Protein AF-A0A0G1VHM8-F1 (afdb_monomer)

Nearest PDB structures (foldseek):
  5x22-assembly2_N  TM=9.037E-01  e=8.396E-55  Thermus thermophilus HB8
  8w8n-assembly1_D  TM=8.730E-01  e=7.455E-54  Thermus thermophilus HB8
  6p70-assembly1_D  TM=8.830E-01  e=7.681E-53  Thermus thermophilus
  4xls-assembly3_D  TM=8.993E-01  e=2.074E-47  Thermus aquaticus
  5x22-assembly1_D  TM=8.211E-01  e=8.490E-48  Thermus thermophilus HB8

Secondary structure (DSSP, 8-state):
-HHHHHH---HHHHSS-GGGSEEESSHHHHHHHHHTTSS-TT-EEEEEETTEEEEEEHHHHHHHHTS-GGG----S---HHHHHHHHHHHHHHS-HHHHHHHHHHHHHHHHHHHHHHT----GGGS---TTHHHHHHHHHHHHHHHHHHHHTTSS-HHHHHHHHHHHHHHHHHHHHHHHHHSS-TTSHHHHHHHTT-SS--HHHHHHHHS--B--B-TTSPBPSS-B---TTT---HHHHHHHHHHHHHHHHHHHHHHHHHHHHHHHHHHHHTT--EEES-------EEEEGGG--SS--HHHHHTTPBBSS-EEETTEEEE-TT-B--HHHHHHHHTS---EEEE--GGG---TTSEEHHHH-EETTTTEEPPTT--HHHHHHHHHHHHHHHHHHHHHHHTT-TTS--GGGHHHHHHHHHTTPPPTTEEPBPSSSEEEEEEEETTEEEEEEEESS-EEEEEE-TTPPB-S-TT-EE-TT-B-BSSEEPHHHHHHHH-HHHHHHHHHHHHHHHHHHTT----HHHHHHHHHHHH-EEEEEE-TTSS--TT-EEEHHHHHHHHHTSPTTPPPPEEEEE---HHHHHTT-S-HHHHHTTS-HHHHHHHHHHHTPPP---SHHHHHHTTPPPS-GGGG------S----

Structure (mmCIF, N/CA/C/O backbone):
data_AF-A0A0G1VHM8-F1
#
_entry.id   AF-A0A0G1VHM8-F1
#
loop_
_atom_site.group_PDB
_atom_site.id
_atom_site.type_symbol
_atom_site.label_atom_id
_atom_site.label_alt_id
_atom_site.label_comp_id
_atom_site.label_asym_id
_atom_site.label_entity_id
_atom_site.label_seq_id
_atom_site.pdbx_PDB_ins_code
_atom_site.Cartn_x
_atom_site.Cartn_y
_atom_site.Cartn_z
_atom_site.occupancy
_atom_site.B_iso_or_equiv
_atom_site.auth_seq_id
_atom_site.auth_comp_id
_atom_site.auth_asym_id
_atom_site.auth_atom_id
_atom_site.pdbx_PDB_model_num
ATOM 1 N N . MET A 1 1 ? 11.914 -9.793 -21.712 1.00 86.44 1 MET A N 1
ATOM 2 C CA . MET A 1 1 ? 13.028 -9.614 -22.669 1.00 86.44 1 MET A CA 1
ATOM 3 C C . MET A 1 1 ? 12.779 -10.363 -23.963 1.00 86.44 1 MET A C 1
ATOM 5 O O . MET A 1 1 ? 12.604 -9.695 -24.965 1.00 86.44 1 MET A O 1
ATOM 9 N N . GLY A 1 2 ? 12.696 -11.699 -23.974 1.00 90.44 2 GLY A N 1
ATOM 10 C CA . GLY A 1 2 ? 12.536 -12.444 -25.233 1.00 90.44 2 GLY A CA 1
ATOM 11 C C . GLY A 1 2 ? 11.273 -12.101 -26.026 1.00 90.44 2 GLY A C 1
ATOM 12 O O . GLY A 1 2 ? 11.361 -11.900 -27.228 1.00 90.44 2 GLY A O 1
ATOM 13 N N . THR A 1 3 ? 10.124 -11.926 -25.363 1.00 92.00 3 THR A N 1
ATOM 14 C CA . THR A 1 3 ? 8.882 -11.460 -26.019 1.00 92.00 3 THR A CA 1
ATOM 15 C C . THR A 1 3 ? 9.025 -10.055 -26.605 1.00 92.00 3 THR A C 1
ATOM 17 O O . THR A 1 3 ? 8.544 -9.790 -27.701 1.00 92.00 3 THR A O 1
ATOM 20 N N . TYR A 1 4 ? 9.731 -9.169 -25.898 1.00 91.62 4 TYR A N 1
ATOM 21 C CA . TYR A 1 4 ? 10.003 -7.805 -26.343 1.00 91.62 4 TYR A CA 1
ATOM 22 C C . TYR A 1 4 ? 10.913 -7.805 -27.572 1.00 91.62 4 TYR A C 1
ATOM 24 O O . TYR A 1 4 ? 10.578 -7.186 -28.569 1.00 91.62 4 TYR A O 1
ATOM 32 N N . TYR A 1 5 ? 12.012 -8.563 -27.535 1.00 90.88 5 TYR A N 1
ATOM 33 C CA . TYR A 1 5 ? 12.910 -8.727 -28.679 1.00 90.88 5 TYR A CA 1
ATOM 34 C C . TYR A 1 5 ? 12.194 -9.349 -29.884 1.00 90.88 5 TYR A C 1
ATOM 36 O O . TYR A 1 5 ? 12.340 -8.880 -31.003 1.00 90.88 5 TYR A O 1
ATOM 44 N N . LEU A 1 6 ? 11.374 -10.378 -29.659 1.00 91.56 6 LEU A N 1
ATOM 45 C CA . LEU A 1 6 ? 10.605 -11.035 -30.715 1.00 91.56 6 LEU A CA 1
ATOM 46 C C . LEU A 1 6 ? 9.640 -10.068 -31.423 1.00 91.56 6 LEU A C 1
ATOM 48 O O . LEU A 1 6 ? 9.421 -10.181 -32.623 1.00 91.56 6 LEU A O 1
ATOM 52 N N . THR A 1 7 ? 9.049 -9.129 -30.686 1.00 92.06 7 THR A N 1
ATOM 53 C CA . THR A 1 7 ? 8.000 -8.228 -31.196 1.00 92.06 7 THR A CA 1
ATOM 54 C C . THR A 1 7 ? 8.502 -6.825 -31.549 1.00 92.06 7 THR A C 1
ATOM 56 O O . THR A 1 7 ? 7.750 -6.035 -32.138 1.00 92.06 7 THR A O 1
ATOM 59 N N . SER A 1 8 ? 9.757 -6.503 -31.222 1.00 90.00 8 SER A N 1
ATOM 60 C CA . SER A 1 8 ? 10.388 -5.240 -31.586 1.00 90.00 8 SER A CA 1
ATOM 61 C C . SER A 1 8 ? 10.778 -5.226 -33.062 1.00 90.00 8 SER A C 1
ATOM 63 O O . SER A 1 8 ? 11.149 -6.241 -33.648 1.00 90.00 8 SER A O 1
ATOM 65 N N . ILE A 1 9 ? 10.656 -4.049 -33.671 1.00 88.06 9 ILE A N 1
ATOM 66 C CA . ILE A 1 9 ? 11.065 -3.788 -35.051 1.00 88.06 9 ILE A CA 1
ATOM 67 C C . ILE A 1 9 ? 12.112 -2.671 -34.978 1.00 88.06 9 ILE A C 1
ATOM 69 O O . ILE A 1 9 ? 11.781 -1.617 -34.421 1.00 88.06 9 ILE A O 1
ATOM 73 N N . PRO A 1 10 ?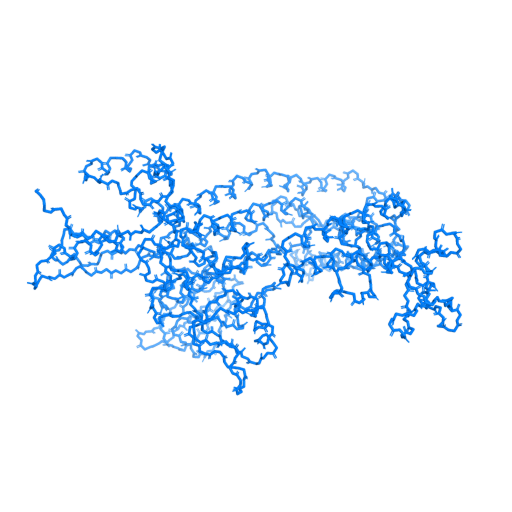 13.338 -2.881 -35.490 1.00 84.44 10 PRO A N 1
ATOM 74 C CA . PRO A 1 10 ? 14.381 -1.860 -35.537 1.00 84.44 10 PRO A CA 1
ATOM 75 C C . PRO A 1 10 ? 13.904 -0.587 -36.241 1.00 84.44 10 PRO A C 1
ATOM 77 O O . PRO A 1 10 ? 13.093 -0.655 -37.164 1.00 84.44 10 PRO A O 1
ATOM 80 N N . LYS A 1 11 ? 14.428 0.577 -35.841 1.00 79.44 11 LYS A N 1
ATOM 81 C CA . LYS A 1 11 ? 14.052 1.879 -36.428 1.00 79.44 11 LYS A CA 1
ATOM 82 C C . LYS A 1 11 ? 14.203 1.920 -37.951 1.00 79.44 11 LYS A C 1
ATOM 84 O O . LYS A 1 11 ? 13.295 2.377 -38.635 1.00 79.44 11 LYS A O 1
ATOM 89 N N . GLU A 1 12 ? 15.290 1.355 -38.468 1.00 78.19 12 GLU A N 1
ATOM 90 C CA . GLU A 1 12 ? 15.576 1.272 -39.908 1.00 78.19 12 GLU A CA 1
ATOM 91 C C . GLU A 1 12 ? 14.456 0.558 -40.687 1.00 78.19 12 GLU A C 1
ATOM 93 O O . GLU A 1 12 ? 14.059 0.981 -41.770 1.00 78.19 12 GLU A O 1
ATOM 98 N N . GLU A 1 13 ? 13.877 -0.493 -40.102 1.00 79.31 13 GLU A N 1
ATOM 99 C CA . GLU A 1 13 ? 12.762 -1.237 -40.692 1.00 79.31 13 GLU A CA 1
ATOM 100 C C . GLU A 1 13 ? 11.414 -0.524 -40.498 1.00 79.31 13 GLU A C 1
ATOM 102 O O . GLU A 1 13 ? 10.500 -0.677 -41.310 1.00 79.31 13 GLU A O 1
ATOM 107 N N . GLN A 1 14 ? 11.264 0.295 -39.451 1.00 75.56 14 GLN A N 1
ATOM 108 C CA . GLN A 1 14 ? 10.044 1.081 -39.242 1.00 75.56 14 GLN A CA 1
ATOM 109 C C . GLN A 1 14 ? 9.860 2.152 -40.321 1.00 75.56 14 GLN A C 1
ATOM 111 O O . GLN A 1 14 ? 8.734 2.321 -40.801 1.00 75.56 14 GLN A O 1
ATOM 116 N N . GLU A 1 15 ? 10.951 2.806 -40.727 1.00 77.31 15 GLU A N 1
ATOM 117 C CA . GLU A 1 15 ? 10.984 3.871 -41.743 1.00 77.31 15 GLU A CA 1
ATOM 118 C C . GLU A 1 15 ? 10.774 3.355 -43.179 1.00 77.31 15 GLU A C 1
ATOM 120 O O . GLU A 1 15 ? 10.516 4.131 -44.104 1.00 77.31 15 GLU A O 1
ATOM 125 N N . ARG A 1 16 ? 10.823 2.033 -43.378 1.00 79.88 16 ARG A N 1
ATOM 126 C CA . ARG A 1 16 ? 10.637 1.399 -44.682 1.00 79.88 16 ARG A CA 1
ATOM 127 C C . ARG A 1 16 ? 9.191 1.535 -45.175 1.00 79.88 16 ARG A C 1
ATOM 129 O O . ARG A 1 16 ? 8.229 1.232 -44.455 1.00 79.88 16 ARG A O 1
ATOM 136 N N . LYS A 1 17 ? 9.045 1.981 -46.430 1.00 76.75 17 LYS A N 1
ATOM 137 C CA . LYS A 1 17 ? 7.749 2.193 -47.093 1.00 76.75 17 LYS A CA 1
ATOM 138 C C . LYS A 1 17 ? 7.040 0.867 -47.353 1.00 76.75 17 LYS A C 1
ATOM 140 O O . LYS A 1 17 ? 7.666 -0.120 -47.725 1.00 76.75 17 LYS A O 1
ATOM 145 N N . GLU A 1 18 ? 5.712 0.873 -47.242 1.00 73.62 18 GLU A N 1
ATOM 146 C CA . GLU A 1 18 ? 4.880 -0.326 -47.430 1.00 73.62 18 GLU A CA 1
ATOM 147 C C . GLU A 1 18 ? 4.990 -0.953 -48.828 1.00 73.62 18 GLU A C 1
ATOM 149 O O . GLU A 1 18 ? 4.815 -2.161 -48.981 1.00 73.62 18 GLU A O 1
ATOM 154 N N . ALA A 1 19 ? 5.314 -0.150 -49.846 1.00 70.50 19 ALA A N 1
ATOM 155 C CA . ALA A 1 19 ? 5.497 -0.620 -51.218 1.00 70.50 19 ALA A CA 1
ATOM 156 C C . ALA A 1 19 ? 6.685 -1.587 -51.372 1.00 70.50 19 ALA A C 1
ATOM 158 O O . ALA A 1 19 ? 6.632 -2.472 -52.224 1.00 70.50 19 ALA A O 1
ATOM 159 N N . ASP A 1 20 ? 7.703 -1.452 -50.518 1.00 78.56 20 ASP A N 1
ATOM 160 C CA . ASP A 1 20 ? 8.964 -2.200 -50.593 1.00 78.56 20 ASP A CA 1
ATOM 161 C C . ASP A 1 20 ? 8.982 -3.428 -49.666 1.00 78.56 20 ASP A C 1
ATOM 163 O O . ASP A 1 20 ? 10.010 -4.105 -49.532 1.00 78.56 20 ASP A O 1
ATOM 167 N N . LEU A 1 21 ? 7.857 -3.704 -48.995 1.00 83.25 21 LEU A N 1
ATOM 168 C CA . LEU A 1 21 ? 7.714 -4.826 -48.075 1.00 83.25 21 LEU A CA 1
ATOM 169 C C . LEU A 1 21 ? 7.397 -6.113 -48.832 1.00 83.25 21 LEU A C 1
ATOM 171 O O . LEU A 1 21 ? 6.558 -6.158 -49.738 1.00 83.25 21 LEU A O 1
ATOM 175 N N . ARG A 1 22 ? 8.032 -7.200 -48.396 1.00 84.62 22 ARG A N 1
ATOM 176 C CA . ARG A 1 22 ? 7.714 -8.546 -48.877 1.00 84.62 22 ARG A CA 1
ATOM 177 C C . ARG A 1 22 ? 6.301 -8.923 -48.440 1.00 84.62 22 ARG A C 1
ATOM 179 O O . ARG A 1 22 ? 5.902 -8.640 -47.308 1.00 84.62 22 ARG A O 1
ATOM 186 N N . ARG A 1 23 ? 5.558 -9.549 -49.352 1.00 89.56 23 ARG A N 1
ATOM 187 C CA . ARG A 1 23 ? 4.151 -9.910 -49.163 1.00 89.56 23 ARG A CA 1
ATOM 188 C C . ARG A 1 23 ? 4.016 -11.414 -48.994 1.00 89.56 23 ARG A C 1
ATOM 190 O O . ARG A 1 23 ? 4.615 -12.157 -49.766 1.00 89.56 23 ARG A O 1
ATOM 197 N N . PHE A 1 24 ? 3.210 -11.826 -48.026 1.00 88.88 24 PHE A N 1
ATOM 198 C CA . PHE A 1 24 ? 2.918 -13.229 -47.737 1.00 88.88 24 PHE A CA 1
ATOM 199 C C . PHE A 1 24 ? 1.407 -13.442 -47.694 1.00 88.88 24 PHE A C 1
ATOM 201 O O . PHE A 1 24 ? 0.681 -12.627 -47.118 1.00 88.88 24 PHE A O 1
ATOM 208 N N . GLY A 1 25 ? 0.938 -14.516 -48.326 1.00 85.38 25 GLY A N 1
ATOM 209 C CA . GLY A 1 25 ? -0.476 -14.856 -48.448 1.00 85.38 25 GLY A CA 1
ATOM 210 C C . GLY A 1 25 ? -1.092 -15.408 -47.163 1.00 85.38 25 GLY A C 1
ATOM 211 O O . GLY A 1 25 ? -2.302 -15.282 -46.990 1.00 85.38 25 GLY A O 1
ATOM 212 N N . SER A 1 26 ? -0.286 -15.972 -46.255 1.00 87.81 26 SER A N 1
ATOM 213 C CA . SER A 1 26 ? -0.743 -16.455 -44.945 1.00 87.81 26 SER A CA 1
ATOM 214 C C . SER A 1 26 ? 0.309 -16.299 -43.841 1.00 87.81 26 SER A C 1
ATOM 216 O O . SER A 1 26 ? 1.486 -16.021 -44.102 1.00 87.81 26 SER A O 1
ATOM 218 N N . GLU A 1 27 ? -0.117 -16.491 -42.588 1.00 89.25 27 GLU A N 1
ATOM 219 C CA . GLU A 1 27 ? 0.777 -16.526 -41.425 1.00 89.25 27 GLU A CA 1
ATOM 220 C C . GLU A 1 27 ? 1.803 -17.661 -41.531 1.00 89.25 27 GLU A C 1
ATOM 222 O O . GLU A 1 27 ? 2.987 -17.461 -41.249 1.00 89.25 27 GLU A O 1
ATOM 227 N N . GLU A 1 28 ? 1.371 -18.847 -41.968 1.00 89.19 28 GLU A N 1
ATOM 228 C CA . GLU A 1 28 ? 2.234 -20.023 -42.099 1.00 89.19 28 GLU A CA 1
ATOM 229 C C . GLU A 1 28 ? 3.314 -19.810 -43.157 1.00 89.19 28 GLU A C 1
ATOM 231 O O . GLU A 1 28 ? 4.451 -20.235 -42.963 1.00 89.19 28 GLU A O 1
ATOM 236 N N . GLU A 1 29 ? 2.992 -19.113 -44.251 1.00 89.44 29 GLU A N 1
ATOM 237 C CA . GLU A 1 29 ? 3.958 -18.803 -45.304 1.00 89.44 29 GLU A CA 1
ATOM 238 C C . GLU A 1 29 ? 5.075 -17.880 -44.789 1.00 89.44 29 GLU A C 1
ATOM 240 O O . GLU A 1 29 ? 6.256 -18.121 -45.053 1.00 89.44 29 GLU A O 1
ATOM 245 N N . ALA A 1 30 ? 4.724 -16.867 -43.989 1.00 88.00 30 ALA A N 1
ATOM 246 C CA . ALA A 1 30 ? 5.698 -15.966 -43.374 1.00 88.00 30 ALA A CA 1
ATOM 247 C C . ALA A 1 30 ? 6.611 -16.702 -42.370 1.00 88.00 30 ALA A C 1
ATOM 249 O O . ALA A 1 30 ? 7.831 -16.503 -42.365 1.00 88.00 30 ALA A O 1
ATOM 250 N N . VAL A 1 31 ? 6.045 -17.596 -41.550 1.00 89.25 31 VAL A N 1
ATOM 251 C CA . VAL A 1 31 ? 6.807 -18.418 -40.590 1.00 89.25 31 VAL A CA 1
ATOM 252 C C . VAL A 1 31 ? 7.693 -19.446 -41.305 1.00 89.25 31 VAL A C 1
ATOM 254 O O . VAL A 1 31 ? 8.839 -19.674 -40.898 1.00 89.25 31 VAL A O 1
ATOM 257 N N . LEU A 1 32 ? 7.215 -20.036 -42.403 1.00 91.19 32 LEU A N 1
ATOM 258 C CA . LEU A 1 32 ? 7.997 -20.944 -43.239 1.00 91.19 32 LEU A CA 1
ATOM 259 C C . LEU A 1 32 ? 9.177 -20.214 -43.890 1.00 91.19 32 LEU A C 1
ATOM 261 O O . LEU A 1 32 ? 10.300 -20.714 -43.857 1.00 91.19 32 LEU A O 1
ATOM 265 N N . ALA A 1 33 ? 8.959 -19.011 -44.427 1.00 90.12 33 ALA A N 1
ATOM 266 C CA . ALA A 1 33 ? 10.015 -18.200 -45.028 1.00 90.12 33 ALA A CA 1
ATOM 267 C C . ALA A 1 33 ? 11.136 -17.866 -44.031 1.00 90.12 33 ALA A C 1
ATOM 269 O O . ALA A 1 33 ? 12.317 -17.904 -44.391 1.00 90.12 33 ALA A O 1
ATOM 270 N N . HIS A 1 34 ? 10.780 -17.595 -42.773 1.00 89.19 34 HIS A N 1
ATOM 271 C CA . HIS A 1 34 ? 11.754 -17.424 -41.699 1.00 89.19 34 HIS A CA 1
ATOM 272 C C . HIS A 1 34 ? 12.487 -18.729 -41.359 1.00 89.19 34 HIS A C 1
ATOM 274 O O . HIS A 1 34 ? 13.710 -18.732 -41.243 1.00 89.19 34 HIS A O 1
ATOM 280 N N . SER A 1 35 ? 11.763 -19.850 -41.274 1.00 88.56 35 SER A N 1
ATOM 281 C CA . SER A 1 35 ? 12.347 -21.176 -41.007 1.00 88.56 35 SER A CA 1
ATOM 282 C C . SER A 1 35 ? 13.346 -21.608 -42.089 1.00 88.56 35 SER A C 1
ATOM 284 O O . SER A 1 35 ? 14.320 -22.294 -41.796 1.00 88.56 35 SER A O 1
ATOM 286 N N . LEU A 1 36 ? 13.138 -21.163 -43.332 1.00 91.62 36 LEU A N 1
ATOM 287 C CA . LEU A 1 36 ? 14.052 -21.352 -44.464 1.00 91.62 36 LEU A CA 1
ATOM 288 C C . LEU A 1 36 ? 15.219 -20.344 -44.494 1.00 91.62 36 LEU A C 1
ATOM 290 O O . LEU A 1 36 ? 16.008 -20.357 -45.438 1.00 91.62 36 LEU A O 1
ATOM 294 N N . GLY A 1 37 ? 15.316 -19.440 -43.514 1.00 86.88 37 GLY A N 1
ATOM 295 C CA . GLY A 1 37 ? 16.372 -18.428 -43.418 1.00 86.88 37 GLY A CA 1
ATOM 296 C C . GLY A 1 37 ? 16.262 -17.288 -44.434 1.00 86.88 37 GLY A C 1
ATOM 297 O O . GLY A 1 37 ? 17.200 -16.511 -44.582 1.00 86.88 37 GLY A O 1
ATOM 298 N N . LYS A 1 38 ? 15.134 -17.164 -45.148 1.00 87.31 38 LYS A N 1
ATOM 299 C CA . LYS A 1 38 ? 14.946 -16.127 -46.178 1.00 87.31 38 LYS A CA 1
ATOM 300 C C . LYS A 1 38 ? 14.501 -14.781 -45.607 1.00 87.31 38 LYS A C 1
ATOM 302 O O . LYS A 1 38 ? 14.547 -13.789 -46.332 1.00 87.31 38 LYS A O 1
ATOM 307 N N . LEU A 1 39 ? 14.042 -14.751 -44.357 1.00 87.19 39 LEU A N 1
ATOM 308 C CA . LEU A 1 39 ? 13.405 -13.599 -43.724 1.00 87.19 39 LEU A CA 1
ATOM 309 C C . LEU A 1 39 ? 13.861 -13.456 -42.266 1.00 87.19 39 LEU A C 1
ATOM 311 O O . LEU A 1 39 ? 13.915 -14.449 -41.533 1.00 87.19 39 LEU A O 1
ATOM 315 N N . GLY A 1 40 ? 14.180 -12.233 -41.838 1.00 86.81 40 GLY A N 1
ATOM 316 C CA . GLY A 1 40 ? 14.554 -11.950 -40.450 1.00 86.81 40 GLY A CA 1
ATOM 317 C C . GLY A 1 40 ? 13.356 -11.976 -39.491 1.00 86.81 40 GLY A C 1
ATOM 318 O O . GLY A 1 40 ? 12.231 -11.677 -39.878 1.00 86.81 40 GLY A O 1
ATOM 319 N N . LEU A 1 41 ? 13.588 -12.278 -38.206 1.00 87.38 41 LEU A N 1
ATOM 320 C CA . LEU A 1 41 ? 12.527 -12.278 -37.176 1.00 87.38 41 LEU A CA 1
ATOM 321 C C . LEU A 1 41 ? 11.840 -10.912 -37.023 1.00 87.38 41 LEU A C 1
ATOM 323 O O . LEU A 1 41 ? 10.627 -10.837 -36.825 1.00 87.38 41 LEU A O 1
ATOM 327 N N . ARG A 1 42 ? 12.638 -9.843 -37.093 1.00 89.38 42 ARG A N 1
ATOM 328 C CA . ARG A 1 42 ? 12.231 -8.455 -36.828 1.00 89.38 42 ARG A CA 1
ATOM 329 C C . ARG A 1 42 ? 12.096 -7.609 -38.100 1.00 89.38 42 ARG A C 1
ATOM 331 O O . ARG A 1 42 ? 11.914 -6.401 -38.007 1.00 89.38 42 ARG A O 1
ATOM 338 N N . GLU A 1 43 ? 12.203 -8.239 -39.269 1.00 88.44 43 GLU A N 1
ATOM 339 C CA . GLU A 1 43 ? 12.025 -7.584 -40.569 1.00 88.44 43 GLU A CA 1
ATOM 340 C C . GLU A 1 43 ? 10.542 -7.255 -40.785 1.00 88.44 43 GLU A C 1
ATOM 342 O O . GLU A 1 43 ? 9.664 -8.057 -40.436 1.00 88.44 43 GLU A O 1
ATOM 347 N N . LYS A 1 44 ? 10.253 -6.069 -41.330 1.00 88.88 44 LYS A N 1
ATOM 348 C CA . LYS A 1 44 ? 8.878 -5.625 -41.563 1.00 88.88 44 LYS A CA 1
ATOM 349 C C . LYS A 1 44 ? 8.338 -6.294 -42.827 1.00 88.88 44 LYS A C 1
ATOM 351 O O . LYS A 1 44 ? 8.965 -6.282 -43.884 1.00 88.88 44 LYS A O 1
ATOM 356 N N . VAL A 1 45 ? 7.156 -6.887 -42.726 1.00 89.50 45 VAL A N 1
ATOM 357 C CA . VAL A 1 45 ? 6.505 -7.643 -43.801 1.00 89.50 45 VAL A CA 1
ATOM 358 C C . VAL A 1 45 ? 5.018 -7.343 -43.860 1.00 89.50 45 VAL A C 1
ATOM 360 O O . VAL A 1 45 ? 4.408 -6.937 -42.872 1.00 89.50 45 VAL A O 1
ATOM 363 N N . LEU A 1 46 ? 4.423 -7.552 -45.030 1.00 90.12 46 LEU A N 1
ATOM 364 C CA . LEU A 1 46 ? 2.989 -7.418 -45.238 1.00 90.12 46 LEU A CA 1
ATOM 365 C C . LEU A 1 46 ? 2.369 -8.818 -45.293 1.00 90.12 46 LEU A C 1
ATOM 367 O O . LEU A 1 46 ? 2.615 -9.570 -46.235 1.00 90.12 46 LEU A O 1
ATOM 371 N N . VAL A 1 47 ? 1.582 -9.174 -44.281 1.00 88.31 47 VAL A N 1
ATOM 372 C CA . VAL A 1 47 ? 0.923 -10.486 -44.186 1.00 88.31 47 VAL A CA 1
ATOM 373 C C . VAL A 1 47 ? -0.576 -10.300 -44.375 1.00 88.31 47 VAL A C 1
ATOM 375 O O . VAL A 1 47 ? -1.169 -9.396 -43.783 1.00 88.31 47 VAL A O 1
ATOM 378 N N . TYR A 1 48 ? -1.199 -11.132 -45.208 1.00 87.00 48 TYR A N 1
ATOM 379 C CA . TYR A 1 48 ? -2.652 -11.138 -45.359 1.00 87.00 48 TYR A CA 1
ATOM 380 C C . TYR A 1 48 ? -3.298 -11.918 -44.208 1.00 87.00 48 TYR A C 1
ATOM 382 O O . TYR A 1 48 ? -3.200 -13.138 -44.134 1.00 87.00 48 TYR A O 1
ATOM 390 N N . LEU A 1 49 ? -3.981 -11.198 -43.316 1.00 83.25 49 LEU A N 1
ATOM 391 C CA . LEU A 1 49 ? -4.729 -11.750 -42.187 1.00 83.25 49 LEU A CA 1
ATOM 392 C C . LEU A 1 49 ? -6.224 -11.582 -42.459 1.00 83.25 49 LEU A C 1
ATOM 394 O O . LEU A 1 49 ? -6.695 -10.458 -42.644 1.00 83.25 49 LEU A O 1
ATOM 398 N N . ASN A 1 50 ? -6.982 -12.681 -42.515 1.00 80.06 50 ASN A N 1
ATOM 399 C CA . ASN A 1 50 ? -8.425 -12.664 -42.805 1.00 80.06 50 ASN A CA 1
ATOM 400 C C . ASN A 1 50 ? -8.790 -11.824 -44.052 1.00 80.06 50 ASN A C 1
ATOM 402 O O . ASN A 1 50 ? -9.761 -11.067 -44.055 1.00 80.06 50 ASN A O 1
ATOM 406 N N . GLY A 1 51 ? -7.966 -11.907 -45.104 1.00 77.38 51 GLY A N 1
ATOM 407 C CA . GLY A 1 51 ? -8.153 -11.174 -46.362 1.00 77.38 51 GLY A CA 1
ATOM 408 C C . GLY A 1 51 ? -7.737 -9.696 -46.342 1.00 77.38 51 GLY A C 1
ATOM 409 O O . GLY A 1 51 ? -7.848 -9.033 -47.372 1.00 77.38 51 GLY A O 1
ATOM 410 N N . LYS A 1 52 ? -7.228 -9.167 -45.220 1.00 85.19 52 LYS A N 1
ATOM 411 C CA . LYS A 1 52 ? -6.712 -7.792 -45.118 1.00 85.19 52 LYS A CA 1
ATOM 412 C C . LYS A 1 52 ? -5.182 -7.784 -45.012 1.00 85.19 52 LYS A C 1
ATOM 414 O O . LYS A 1 52 ? -4.637 -8.535 -44.204 1.00 85.19 52 LYS A O 1
ATOM 419 N N . PRO A 1 53 ? -4.474 -6.940 -45.782 1.00 86.50 53 PRO A N 1
ATOM 420 C CA . PRO A 1 53 ? -3.034 -6.790 -45.630 1.00 86.50 53 PRO A CA 1
ATOM 421 C C . PRO A 1 53 ? -2.710 -6.042 -44.331 1.00 86.50 53 PRO A C 1
ATOM 423 O O . PRO A 1 53 ? -3.214 -4.943 -44.104 1.00 86.50 53 PRO A O 1
ATOM 426 N N . VAL A 1 54 ? -1.860 -6.626 -43.486 1.00 88.50 54 VAL A N 1
ATOM 427 C CA . VAL A 1 54 ? -1.390 -6.020 -42.233 1.00 88.50 54 VAL A CA 1
ATOM 428 C C . VAL A 1 54 ? 0.134 -5.938 -42.254 1.00 88.50 54 VAL A C 1
ATOM 430 O O . VAL A 1 54 ? 0.819 -6.944 -42.440 1.00 88.50 54 VAL A O 1
ATOM 433 N N . ALA A 1 55 ? 0.676 -4.735 -42.050 1.00 89.12 55 ALA A N 1
ATOM 434 C CA . ALA A 1 55 ? 2.110 -4.527 -41.876 1.00 89.12 55 ALA A CA 1
ATOM 435 C C . ALA A 1 55 ? 2.536 -4.984 -40.470 1.00 89.12 55 ALA A C 1
ATOM 437 O O . ALA A 1 55 ? 2.103 -4.422 -39.462 1.00 89.12 55 ALA A O 1
ATOM 438 N N . THR A 1 56 ? 3.367 -6.018 -40.392 1.00 90.88 56 THR A N 1
ATOM 439 C CA . THR A 1 56 ? 3.804 -6.640 -39.135 1.00 90.88 56 THR A CA 1
ATOM 440 C C . THR A 1 56 ? 5.218 -7.225 -39.266 1.00 90.88 56 THR A C 1
ATOM 442 O O . THR A 1 56 ? 5.932 -6.896 -40.208 1.00 90.88 56 THR A O 1
ATOM 445 N N . SER A 1 57 ? 5.660 -8.052 -38.320 1.00 92.06 57 SER A N 1
ATOM 446 C CA . SER A 1 57 ? 6.904 -8.829 -38.414 1.00 92.06 57 SER A CA 1
ATOM 447 C C . SER A 1 57 ? 6.628 -10.310 -38.173 1.00 92.06 57 SER A C 1
ATOM 449 O O . SER A 1 57 ? 5.636 -10.668 -37.532 1.00 92.06 57 SER A O 1
ATOM 451 N N . VAL A 1 58 ? 7.520 -11.190 -38.637 1.00 90.62 58 VAL A N 1
ATOM 452 C CA . VAL A 1 58 ? 7.393 -12.636 -38.377 1.00 90.62 58 VAL A CA 1
ATOM 453 C C . VAL A 1 58 ? 7.347 -12.916 -36.883 1.00 90.62 58 VAL A C 1
ATOM 455 O O . VAL A 1 58 ? 6.550 -13.730 -36.426 1.00 90.62 58 VAL A O 1
ATOM 458 N N . GLY A 1 59 ? 8.169 -12.219 -36.100 1.00 91.25 59 GLY A N 1
ATOM 459 C CA . GLY A 1 59 ? 8.179 -12.392 -34.658 1.00 91.25 59 GLY A CA 1
ATOM 460 C C . GLY A 1 59 ? 6.840 -12.037 -34.004 1.00 91.25 59 GLY A C 1
ATOM 461 O O . GLY A 1 59 ? 6.383 -12.764 -33.121 1.00 91.25 59 GLY A O 1
ATOM 462 N N . ARG A 1 60 ? 6.144 -10.999 -34.489 1.00 92.62 60 ARG A N 1
ATOM 463 C CA . ARG A 1 60 ? 4.776 -10.681 -34.046 1.00 92.62 60 ARG A CA 1
ATOM 464 C C . ARG A 1 60 ? 3.773 -11.753 -34.461 1.00 92.62 60 ARG A C 1
ATOM 466 O O . ARG A 1 60 ? 2.924 -12.100 -33.648 1.00 92.62 60 ARG A O 1
ATOM 473 N N . VAL A 1 61 ? 3.883 -12.321 -35.662 1.00 91.25 61 VAL A N 1
ATOM 474 C CA . VAL A 1 61 ? 3.030 -13.447 -36.094 1.00 91.25 61 VAL A CA 1
ATOM 475 C C . VAL A 1 61 ? 3.227 -14.657 -35.174 1.00 91.25 61 VAL A C 1
ATOM 477 O O . VAL A 1 61 ? 2.261 -15.167 -34.616 1.00 91.25 61 VAL A O 1
ATOM 480 N N . ILE A 1 62 ? 4.478 -15.045 -34.912 1.00 91.69 62 ILE A N 1
ATOM 481 C CA . ILE A 1 62 ? 4.812 -16.151 -33.999 1.00 91.69 62 ILE A CA 1
ATOM 482 C C . ILE A 1 62 ? 4.278 -15.889 -32.585 1.00 91.69 62 ILE A C 1
ATOM 48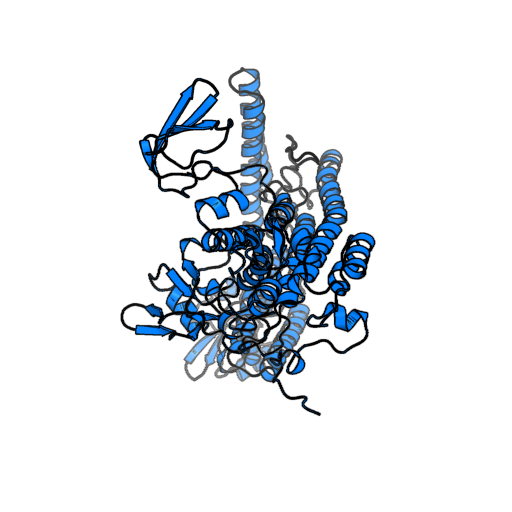4 O O . ILE A 1 62 ? 3.772 -16.800 -31.934 1.00 91.69 62 ILE A O 1
ATOM 488 N N . PHE A 1 63 ? 4.379 -14.652 -32.094 1.00 92.88 63 PHE A N 1
ATOM 489 C CA . PHE A 1 63 ? 3.828 -14.287 -30.790 1.00 92.88 63 PHE A CA 1
ATOM 490 C C . PHE A 1 63 ? 2.299 -14.424 -30.758 1.00 92.88 63 PHE A C 1
ATOM 492 O O . PHE A 1 63 ? 1.757 -15.000 -29.819 1.00 92.88 63 PHE A O 1
ATOM 499 N N . ASN A 1 64 ? 1.607 -13.957 -31.800 1.00 91.56 64 ASN A N 1
ATOM 500 C CA . ASN A 1 64 ? 0.152 -14.053 -31.905 1.00 91.56 64 ASN A CA 1
ATOM 501 C C . ASN A 1 64 ? -0.351 -15.497 -31.992 1.00 91.56 64 ASN A C 1
ATOM 503 O O . ASN A 1 64 ? -1.406 -15.796 -31.443 1.00 91.56 64 ASN A O 1
ATOM 507 N N . GLN A 1 65 ? 0.415 -16.411 -32.591 1.00 89.12 65 GLN A N 1
ATOM 508 C CA . GLN A 1 65 ? 0.076 -17.838 -32.627 1.00 89.12 65 GLN A CA 1
ATOM 509 C C . GLN A 1 65 ? 0.037 -18.498 -31.240 1.00 89.12 65 GLN A C 1
ATOM 511 O O . GLN A 1 65 ? -0.644 -19.508 -31.074 1.00 89.12 65 GLN A O 1
ATOM 516 N N . ALA A 1 66 ? 0.723 -17.933 -30.243 1.00 88.50 66 ALA A N 1
ATOM 517 C CA . ALA A 1 66 ? 0.633 -18.384 -28.853 1.00 88.50 66 ALA A CA 1
ATOM 518 C C . ALA A 1 66 ? -0.498 -17.714 -28.060 1.00 88.50 66 ALA A C 1
ATOM 520 O O . ALA A 1 66 ? -0.823 -18.165 -26.965 1.00 88.50 66 ALA A O 1
ATOM 521 N N . LEU A 1 67 ? -1.101 -16.644 -28.585 1.00 89.56 67 LEU A N 1
ATOM 522 C CA . LEU A 1 67 ? -2.248 -16.007 -27.949 1.00 89.56 67 LEU A CA 1
ATOM 523 C C . LEU A 1 67 ? -3.542 -16.775 -28.280 1.00 89.56 67 LEU A C 1
ATOM 525 O O . LEU A 1 67 ? -3.657 -17.318 -29.385 1.00 89.56 67 LEU A O 1
ATOM 529 N N . PRO A 1 68 ? -4.542 -16.797 -27.381 1.00 86.94 68 PRO A N 1
ATOM 530 C CA . PRO A 1 68 ? -5.889 -17.268 -27.693 1.00 86.94 68 PRO A CA 1
ATOM 531 C C . PRO A 1 68 ? -6.547 -16.389 -28.764 1.00 86.94 68 PRO A C 1
ATOM 533 O O . PRO A 1 68 ? -6.182 -15.223 -28.922 1.00 86.94 68 PRO A O 1
ATOM 536 N N . GLU A 1 69 ? -7.548 -16.919 -29.471 1.00 85.38 69 GLU A N 1
ATOM 537 C CA . GLU A 1 69 ? -8.180 -16.238 -30.613 1.00 85.38 69 GLU A CA 1
ATOM 538 C C . GLU A 1 69 ? -8.705 -14.834 -30.278 1.00 85.38 69 GLU A C 1
ATOM 540 O O . GLU A 1 69 ? -8.503 -13.911 -31.063 1.00 85.38 69 GLU A O 1
ATOM 545 N N . PHE A 1 70 ? -9.292 -14.630 -29.093 1.00 85.50 70 PHE A N 1
ATOM 546 C CA . PHE A 1 70 ? -9.847 -13.331 -28.691 1.00 85.50 70 PHE A CA 1
ATOM 547 C C . PHE A 1 70 ? -8.792 -12.236 -28.443 1.00 85.50 70 PHE A C 1
ATOM 549 O O . PHE A 1 70 ? -9.145 -11.058 -28.401 1.00 85.50 70 PHE A O 1
ATOM 556 N N . LEU A 1 71 ? -7.515 -12.601 -28.266 1.00 84.88 71 LEU A N 1
ATOM 557 C CA . LEU A 1 71 ? -6.400 -11.655 -28.115 1.00 84.88 71 LEU A CA 1
ATOM 558 C C . LEU A 1 71 ? -5.659 -11.394 -29.434 1.00 84.88 71 LEU A C 1
ATOM 560 O O . LEU A 1 71 ? -4.800 -10.509 -29.486 1.00 84.88 71 LEU A O 1
ATOM 564 N N . ARG A 1 72 ? -5.966 -12.143 -30.500 1.00 86.38 72 ARG A N 1
ATOM 565 C CA . ARG A 1 72 ? -5.366 -11.936 -31.823 1.00 86.38 72 ARG A CA 1
ATOM 566 C C . ARG A 1 72 ? -6.091 -10.791 -32.544 1.00 86.38 72 ARG A C 1
ATOM 568 O O . ARG A 1 72 ? -7.305 -10.669 -32.472 1.00 86.38 72 ARG A O 1
ATOM 575 N N . PHE A 1 73 ? -5.422 -9.910 -33.281 1.00 87.38 73 PHE A N 1
ATOM 576 C CA . PHE A 1 73 ? -3.996 -9.837 -33.599 1.00 87.38 73 PHE A CA 1
ATOM 577 C C . PHE A 1 73 ? -3.352 -8.616 -32.918 1.00 87.38 73 PHE A C 1
ATOM 579 O O . PHE A 1 73 ? -3.716 -7.474 -33.199 1.00 87.38 73 PHE A O 1
ATOM 586 N N . PHE A 1 74 ? -2.365 -8.841 -32.051 1.00 88.75 74 PHE A N 1
ATOM 587 C CA . PHE A 1 74 ? -1.586 -7.799 -31.393 1.00 88.75 74 PHE A CA 1
ATOM 588 C C . PHE A 1 74 ? -0.387 -7.368 -32.247 1.00 88.75 74 PHE A C 1
ATOM 590 O O . PHE A 1 74 ? 0.529 -8.155 -32.495 1.00 88.75 74 PHE A O 1
ATOM 597 N N . ASN A 1 75 ? -0.369 -6.101 -32.671 1.00 89.31 75 ASN A N 1
ATOM 598 C CA . ASN A 1 75 ? 0.644 -5.560 -33.583 1.00 89.31 75 ASN A CA 1
ATOM 599 C C . ASN A 1 75 ? 1.511 -4.458 -32.951 1.00 89.31 75 ASN A C 1
ATOM 601 O O . ASN A 1 75 ? 1.755 -3.420 -33.567 1.00 89.31 75 ASN A O 1
ATOM 605 N N . ASP A 1 76 ? 1.984 -4.673 -31.728 1.00 89.31 76 ASP A N 1
ATOM 606 C CA . ASP A 1 76 ? 2.886 -3.745 -31.039 1.00 89.31 76 ASP A CA 1
ATOM 607 C C . ASP A 1 76 ? 3.959 -4.509 -30.233 1.00 89.31 76 ASP A C 1
ATOM 609 O O . ASP A 1 76 ? 4.037 -5.739 -30.285 1.00 89.31 76 ASP A O 1
ATOM 613 N N . GLN A 1 77 ? 4.838 -3.795 -29.531 1.00 88.81 77 GLN A N 1
ATOM 614 C CA . GLN A 1 77 ? 5.902 -4.362 -28.707 1.00 88.81 77 GLN A CA 1
ATOM 615 C C . GLN A 1 77 ? 5.325 -4.996 -27.431 1.00 88.81 77 GLN A C 1
ATOM 617 O O . GLN A 1 77 ? 4.723 -4.334 -26.583 1.00 88.81 77 GLN A O 1
ATOM 622 N N . ALA A 1 78 ? 5.547 -6.297 -27.260 1.00 89.12 78 ALA A N 1
ATOM 623 C CA . ALA A 1 78 ? 5.087 -7.075 -26.115 1.00 89.12 78 ALA A CA 1
ATOM 624 C C . ALA A 1 78 ? 6.134 -7.085 -24.984 1.00 89.12 78 ALA A C 1
ATOM 626 O O . ALA A 1 78 ? 6.897 -8.043 -24.799 1.00 89.12 78 ALA A O 1
ATOM 627 N N . GLY A 1 79 ? 6.169 -5.996 -24.213 1.00 88.75 79 GLY A N 1
ATOM 628 C CA . GLY A 1 79 ? 6.939 -5.888 -22.972 1.00 88.75 79 GLY A CA 1
ATOM 629 C C . GLY A 1 79 ? 6.246 -6.536 -21.767 1.00 88.75 79 GLY A C 1
ATOM 630 O O . GLY A 1 79 ? 5.160 -7.109 -21.863 1.00 88.75 79 GLY A O 1
ATOM 631 N N . GLY A 1 80 ? 6.863 -6.418 -20.587 1.00 87.38 80 GLY A N 1
ATOM 632 C CA . GLY A 1 80 ? 6.320 -6.975 -19.342 1.00 87.38 80 GLY A CA 1
ATOM 633 C C . GLY A 1 80 ? 4.936 -6.428 -18.964 1.00 87.38 80 GLY A C 1
ATOM 634 O O . GLY A 1 80 ? 4.131 -7.153 -18.383 1.00 87.38 80 GLY A O 1
ATOM 635 N N . LYS A 1 81 ? 4.624 -5.175 -19.326 1.00 86.88 81 LYS A N 1
ATOM 636 C CA . LYS A 1 81 ? 3.305 -4.562 -19.086 1.00 86.88 81 LYS A CA 1
ATOM 637 C C . LYS A 1 81 ? 2.218 -5.210 -19.947 1.00 86.88 81 LYS A C 1
ATOM 639 O O . LYS A 1 81 ? 1.159 -5.557 -19.433 1.00 86.88 81 LYS A O 1
ATOM 644 N N . GLN A 1 82 ? 2.495 -5.403 -21.234 1.00 89.62 82 GLN A N 1
ATOM 645 C CA . GLN A 1 82 ? 1.570 -6.014 -22.188 1.00 89.62 82 GLN A CA 1
ATOM 646 C C . GLN A 1 82 ? 1.313 -7.479 -21.831 1.00 89.62 82 GLN A C 1
ATOM 648 O O . GLN A 1 82 ? 0.161 -7.888 -21.757 1.00 89.62 82 GLN A O 1
ATOM 653 N N . VAL A 1 83 ? 2.364 -8.240 -21.497 1.00 89.69 83 VAL A N 1
ATOM 654 C CA . VAL A 1 83 ? 2.226 -9.639 -21.053 1.00 89.69 83 VAL A CA 1
ATOM 655 C C . VAL A 1 83 ? 1.318 -9.751 -19.824 1.00 89.69 83 VAL A C 1
ATOM 657 O O . VAL A 1 83 ? 0.426 -10.594 -19.805 1.00 89.69 83 VAL A O 1
ATOM 660 N N . LYS A 1 84 ? 1.479 -8.870 -18.826 1.00 89.12 84 LYS A N 1
ATOM 661 C CA . LYS A 1 84 ? 0.578 -8.828 -17.660 1.00 89.12 84 LYS A CA 1
ATOM 662 C C . LYS A 1 84 ? -0.869 -8.519 -18.051 1.00 89.12 84 LYS A C 1
ATOM 664 O O . LYS A 1 84 ? -1.775 -9.136 -17.507 1.00 89.12 84 LYS A O 1
ATOM 669 N N . SER A 1 85 ? -1.083 -7.597 -18.991 1.00 88.75 85 SER A N 1
ATOM 670 C CA . SER A 1 85 ? -2.426 -7.259 -19.476 1.00 88.75 85 SER A CA 1
ATOM 671 C C . SER A 1 85 ? -3.095 -8.429 -20.200 1.00 88.75 85 SER A C 1
ATOM 673 O O . SER A 1 85 ? -4.273 -8.673 -19.966 1.00 88.75 85 SER A O 1
ATOM 675 N N . PHE A 1 86 ? -2.358 -9.190 -21.016 1.00 89.62 86 PHE A N 1
ATOM 676 C CA . PHE A 1 86 ? -2.901 -10.381 -21.676 1.00 89.62 86 PHE A CA 1
ATOM 677 C C . PHE A 1 86 ? -3.315 -11.457 -20.677 1.00 89.62 86 PHE A C 1
ATOM 679 O O . PHE A 1 86 ? -4.400 -12.015 -20.803 1.00 89.62 86 PHE A O 1
ATOM 686 N N . VAL A 1 87 ? -2.486 -11.713 -19.660 1.00 90.38 87 VAL A N 1
ATOM 687 C CA . VAL A 1 87 ? -2.823 -12.678 -18.604 1.00 90.38 87 VAL A CA 1
ATOM 688 C C . VAL A 1 87 ? -4.039 -12.207 -17.804 1.00 90.38 87 VAL A C 1
ATOM 690 O O . VAL A 1 87 ? -4.932 -13.007 -17.559 1.00 90.38 87 VAL A O 1
ATOM 693 N N . ALA A 1 88 ? -4.122 -10.919 -17.454 1.00 86.69 88 ALA A N 1
ATOM 694 C CA . ALA A 1 88 ? -5.280 -10.368 -16.748 1.00 86.69 88 ALA A CA 1
ATOM 695 C C . ALA A 1 88 ? -6.583 -10.521 -17.556 1.00 86.69 88 ALA A C 1
ATOM 697 O O . ALA A 1 88 ? -7.565 -11.037 -17.035 1.00 86.69 88 ALA A O 1
ATOM 698 N N . GLN A 1 89 ? -6.567 -10.167 -18.846 1.00 85.19 89 GLN A N 1
ATOM 699 C CA . GLN A 1 89 ? -7.728 -10.335 -19.730 1.00 85.19 89 GLN A CA 1
ATOM 700 C C . GLN A 1 89 ? -8.121 -11.807 -19.917 1.00 85.19 89 GLN A C 1
ATOM 702 O O . GLN A 1 89 ? -9.302 -12.111 -20.063 1.00 85.19 89 GLN A O 1
ATOM 707 N N . ALA A 1 90 ? -7.146 -12.722 -19.914 1.00 87.88 90 ALA A N 1
ATOM 708 C CA . ALA A 1 90 ? -7.416 -14.153 -19.983 1.00 87.88 90 ALA A CA 1
ATOM 709 C C . ALA A 1 90 ? -8.048 -14.681 -18.686 1.00 87.88 90 ALA A C 1
ATOM 711 O O . ALA A 1 90 ? -8.999 -15.446 -18.766 1.00 87.88 90 ALA A O 1
ATOM 712 N N . ILE A 1 91 ? -7.591 -14.233 -17.511 1.00 85.56 91 ILE A N 1
ATOM 713 C CA . ILE A 1 91 ? -8.182 -14.610 -16.211 1.00 85.56 91 ILE A CA 1
ATOM 714 C C . ILE A 1 91 ? -9.661 -14.210 -16.121 1.00 85.56 91 ILE A C 1
ATOM 716 O O . ILE A 1 91 ? -10.450 -14.918 -15.509 1.00 85.56 91 ILE A O 1
ATOM 720 N N . GLU A 1 92 ? -10.048 -13.088 -16.727 1.00 79.06 92 GLU A N 1
ATOM 721 C CA . GLU A 1 92 ? -11.431 -12.598 -16.675 1.00 79.06 92 GLU A CA 1
ATOM 722 C C . GLU A 1 92 ? -12.398 -13.356 -17.595 1.00 79.06 92 GLU A C 1
ATOM 724 O O . GLU A 1 92 ? -13.599 -13.380 -17.329 1.00 79.06 92 GLU A O 1
ATOM 729 N N . ARG A 1 93 ? -11.905 -13.924 -18.703 1.00 81.56 93 ARG A N 1
ATOM 730 C CA . ARG A 1 93 ? -12.754 -14.435 -19.796 1.00 81.56 93 ARG A CA 1
ATOM 731 C C . ARG A 1 93 ? -12.653 -15.935 -20.021 1.00 81.56 93 ARG A C 1
ATOM 733 O O . ARG A 1 93 ? -13.588 -16.520 -20.558 1.00 81.56 93 ARG A O 1
ATOM 740 N N . GLU A 1 94 ? -11.532 -16.534 -19.646 1.00 84.19 94 GLU A N 1
ATOM 741 C CA . GLU A 1 94 ? -11.205 -17.925 -19.937 1.00 84.19 94 GLU A CA 1
ATOM 742 C C . GLU A 1 94 ? -11.104 -18.769 -18.667 1.00 84.19 94 GLU A C 1
ATOM 744 O O . GLU A 1 94 ? -11.031 -18.275 -17.543 1.00 84.19 94 GLU A O 1
ATOM 749 N N . THR A 1 95 ? -11.075 -20.084 -18.858 1.00 86.62 95 THR A N 1
ATOM 750 C CA . THR A 1 95 ? -10.868 -21.052 -17.779 1.00 86.62 95 THR A CA 1
ATOM 751 C C . THR A 1 95 ? -9.426 -21.037 -17.265 1.00 86.62 95 THR A C 1
ATOM 753 O O . THR A 1 95 ? -8.484 -20.753 -18.009 1.00 86.62 95 THR A O 1
ATOM 756 N N . GLU A 1 96 ? -9.233 -21.430 -15.999 1.00 86.69 96 GLU A N 1
ATOM 757 C CA . GLU A 1 96 ? -7.906 -21.529 -15.368 1.00 86.69 96 GLU A CA 1
ATOM 758 C C . GLU A 1 96 ? -6.914 -22.368 -16.195 1.00 86.69 96 GLU A C 1
ATOM 760 O O . GLU A 1 96 ? -5.737 -22.022 -16.297 1.00 86.69 96 GLU A O 1
ATOM 765 N N . GLU A 1 97 ? -7.387 -23.438 -16.844 1.00 89.50 97 GLU A N 1
ATOM 766 C CA . GLU A 1 97 ? -6.569 -24.306 -17.699 1.00 89.50 97 GLU A CA 1
ATOM 767 C C . GLU A 1 97 ? -6.038 -23.571 -18.941 1.00 89.50 97 GLU A C 1
ATOM 769 O O . GLU A 1 97 ? -4.852 -23.665 -19.275 1.00 89.50 97 GLU A O 1
ATOM 774 N N . THR A 1 98 ? -6.889 -22.783 -19.601 1.00 88.75 98 THR A N 1
ATOM 775 C CA . THR A 1 98 ? -6.511 -21.998 -20.785 1.00 88.75 98 THR A CA 1
ATOM 776 C C . THR A 1 98 ? -5.523 -20.895 -20.415 1.00 88.75 98 THR A C 1
ATOM 778 O O . THR A 1 98 ? -4.534 -20.679 -21.120 1.00 88.75 98 THR A O 1
ATOM 781 N N . VAL A 1 99 ? -5.736 -20.240 -19.269 1.00 90.56 99 VAL A N 1
ATOM 782 C CA . VAL A 1 99 ? -4.811 -19.239 -18.719 1.00 90.56 99 VAL A CA 1
ATOM 783 C C . VAL A 1 99 ? -3.454 -19.868 -18.397 1.00 90.56 99 VAL A C 1
ATOM 785 O O . VAL A 1 99 ? -2.417 -19.311 -18.760 1.00 90.56 99 VAL A O 1
ATOM 788 N N . ALA A 1 100 ? -3.436 -21.043 -17.761 1.00 92.94 100 ALA A N 1
ATOM 789 C CA . ALA A 1 100 ? -2.201 -21.755 -17.444 1.00 92.94 100 ALA A CA 1
ATOM 790 C C . ALA A 1 100 ? -1.413 -22.117 -18.713 1.00 92.94 100 ALA A C 1
ATOM 792 O O . ALA A 1 100 ? -0.201 -21.888 -18.777 1.00 92.94 100 ALA A O 1
ATOM 793 N N . LYS A 1 101 ? -2.104 -22.600 -19.752 1.00 93.06 101 LYS A N 1
ATOM 794 C CA . LYS A 1 101 ? -1.496 -22.901 -21.054 1.00 93.06 101 LYS A CA 1
ATOM 795 C C . LYS A 1 101 ? -0.907 -21.653 -21.715 1.00 93.06 101 LYS A C 1
ATOM 797 O O . LYS A 1 101 ? 0.241 -21.687 -22.152 1.00 93.06 101 LYS A O 1
ATOM 802 N N . LEU A 1 102 ? -1.642 -20.539 -21.715 1.00 92.75 102 LEU A N 1
ATOM 803 C CA . LEU A 1 102 ? -1.163 -19.255 -22.234 1.00 92.75 102 LEU A CA 1
ATOM 804 C C . LEU A 1 102 ? 0.128 -18.800 -21.537 1.00 92.75 102 LEU A C 1
ATOM 806 O O . LEU A 1 102 ? 1.085 -18.383 -22.194 1.00 92.75 102 LEU A O 1
ATOM 810 N N . ILE A 1 103 ? 0.174 -18.892 -20.205 1.00 94.19 103 ILE A N 1
ATOM 811 C CA . ILE A 1 103 ? 1.363 -18.537 -19.420 1.00 94.19 103 ILE A CA 1
ATOM 812 C C . ILE A 1 103 ? 2.553 -19.413 -19.830 1.00 94.19 103 ILE A C 1
ATOM 814 O O . ILE A 1 103 ? 3.658 -18.900 -20.029 1.00 94.19 103 ILE A O 1
ATOM 818 N N . ASP A 1 104 ? 2.338 -20.718 -19.990 1.00 94.94 104 ASP A N 1
ATOM 819 C CA . ASP A 1 104 ? 3.382 -21.653 -20.402 1.00 94.94 104 ASP A CA 1
ATOM 820 C C . ASP A 1 104 ? 3.883 -21.408 -21.830 1.00 94.94 104 ASP A C 1
ATOM 822 O O . ASP A 1 104 ? 5.098 -21.453 -22.060 1.00 94.94 104 ASP A O 1
ATOM 826 N N . ASP A 1 105 ? 2.995 -21.089 -22.769 1.00 93.56 105 ASP A N 1
ATOM 827 C CA . ASP A 1 105 ? 3.351 -20.795 -24.158 1.00 93.56 105 ASP A CA 1
ATOM 828 C C . ASP A 1 105 ? 4.151 -19.486 -24.262 1.00 93.56 105 ASP A C 1
ATOM 830 O O . ASP A 1 105 ? 5.233 -19.459 -24.865 1.00 93.56 105 ASP A O 1
ATOM 834 N N . ILE A 1 106 ? 3.711 -18.422 -23.575 1.00 93.25 106 ILE A N 1
ATOM 835 C CA . ILE A 1 106 ? 4.456 -17.155 -23.482 1.00 93.25 106 ILE A CA 1
ATOM 836 C C . ILE A 1 106 ? 5.824 -17.379 -22.829 1.00 93.25 106 ILE A C 1
ATOM 838 O O . ILE A 1 106 ? 6.830 -16.842 -23.302 1.00 93.25 106 ILE A O 1
ATOM 842 N N . LYS A 1 107 ? 5.895 -18.188 -21.765 1.00 94.25 107 LYS A N 1
ATOM 843 C CA . LYS A 1 107 ? 7.149 -18.533 -21.081 1.00 94.25 107 LYS A CA 1
ATOM 844 C C . LYS A 1 107 ? 8.120 -19.244 -22.025 1.00 94.25 107 LYS A C 1
ATOM 846 O O . LYS A 1 107 ? 9.286 -18.854 -22.106 1.00 94.25 107 LYS A O 1
ATOM 851 N N . ARG A 1 108 ? 7.657 -20.260 -22.763 1.00 95.12 108 ARG A N 1
ATOM 852 C CA . ARG A 1 108 ? 8.480 -21.025 -23.718 1.00 95.12 108 ARG A CA 1
ATOM 853 C C . ARG A 1 108 ? 9.010 -20.138 -24.843 1.00 95.12 108 ARG A C 1
ATOM 855 O O . ARG A 1 108 ? 10.211 -20.165 -25.115 1.00 95.12 108 ARG A O 1
ATOM 862 N N . LEU A 1 109 ? 8.148 -19.322 -25.455 1.00 93.50 109 LEU A N 1
ATOM 863 C CA . LEU A 1 109 ? 8.563 -18.357 -26.479 1.00 93.50 109 LEU A CA 1
ATOM 864 C C . LEU A 1 109 ? 9.556 -17.340 -25.913 1.00 93.50 109 LEU A C 1
ATOM 866 O O . LEU A 1 109 ? 10.606 -17.093 -26.507 1.00 93.50 109 LEU A O 1
ATOM 870 N N . GLY A 1 110 ? 9.249 -16.788 -24.740 1.00 92.94 110 GLY A N 1
ATOM 871 C CA . GLY A 1 110 ? 10.091 -15.829 -24.044 1.00 92.94 110 GLY A CA 1
ATOM 872 C C . GLY A 1 110 ? 11.500 -16.362 -23.796 1.00 92.94 110 GLY A C 1
ATOM 873 O O . GLY A 1 110 ? 12.459 -15.653 -24.085 1.00 92.94 110 GLY A O 1
ATOM 874 N N . PHE A 1 111 ? 11.647 -17.603 -23.323 1.00 93.81 111 PHE A N 1
ATOM 875 C CA . PHE A 1 111 ? 12.966 -18.207 -23.125 1.00 93.81 111 PHE A CA 1
ATOM 876 C C . PHE A 1 111 ? 13.689 -18.479 -24.442 1.00 93.81 111 PHE A C 1
ATOM 878 O O . PHE A 1 111 ? 14.839 -18.069 -24.581 1.00 93.81 111 PHE A O 1
ATOM 885 N N . LYS A 1 112 ? 13.015 -19.086 -25.427 1.00 94.19 112 LYS A N 1
ATOM 886 C CA . LYS A 1 112 ? 13.619 -19.402 -26.730 1.00 94.19 112 LYS A CA 1
ATOM 887 C C . LYS A 1 112 ? 14.225 -18.159 -27.383 1.00 94.19 112 LYS A C 1
ATOM 889 O O . LYS A 1 112 ? 15.402 -18.154 -27.731 1.00 94.19 112 LYS A O 1
ATOM 894 N N . TYR A 1 113 ? 13.440 -17.090 -27.497 1.00 92.19 113 TYR A N 1
ATOM 895 C CA . TYR A 1 113 ? 13.889 -15.877 -28.177 1.00 92.19 113 TYR A CA 1
ATOM 896 C C . TYR A 1 113 ? 14.779 -14.986 -27.316 1.00 92.19 113 TYR A C 1
ATOM 898 O O . TYR A 1 113 ? 15.559 -14.223 -27.873 1.00 92.19 113 TYR A O 1
ATOM 906 N N . ALA A 1 114 ? 14.742 -15.105 -25.984 1.00 91.38 114 ALA A N 1
ATOM 907 C CA . ALA A 1 114 ? 15.765 -14.487 -25.142 1.00 91.38 114 ALA A CA 1
ATOM 908 C C . ALA A 1 114 ? 17.144 -15.119 -25.389 1.00 91.38 114 ALA A C 1
ATOM 910 O O . ALA A 1 114 ? 18.128 -14.392 -25.490 1.00 91.38 114 ALA A O 1
ATOM 911 N N . THR A 1 115 ? 17.212 -16.447 -25.541 1.00 92.12 115 THR A N 1
ATOM 912 C CA . THR A 1 115 ? 18.457 -17.147 -25.888 1.00 92.12 115 THR A CA 1
ATOM 913 C C . THR A 1 115 ? 18.937 -16.775 -27.290 1.00 92.12 115 THR A C 1
ATOM 915 O O . THR A 1 115 ? 20.114 -16.479 -27.466 1.00 92.12 115 THR A O 1
ATOM 918 N N . THR A 1 116 ? 18.040 -16.727 -28.281 1.00 89.44 116 THR A N 1
ATOM 919 C CA . THR A 1 116 ? 18.398 -16.333 -29.656 1.00 89.44 116 THR A CA 1
ATOM 920 C C . THR A 1 116 ? 18.846 -14.876 -29.761 1.00 89.44 116 THR A C 1
ATOM 922 O O . THR A 1 116 ? 19.714 -14.574 -30.573 1.00 89.44 116 THR A O 1
ATOM 925 N N . ALA A 1 117 ? 18.286 -13.976 -28.945 1.00 89.31 117 ALA A N 1
ATOM 926 C CA . ALA A 1 117 ? 18.656 -12.564 -28.959 1.00 89.31 117 ALA A CA 1
ATOM 927 C C . ALA A 1 117 ? 20.122 -12.319 -28.567 1.00 89.31 117 ALA A C 1
ATOM 929 O O . ALA A 1 117 ? 20.675 -11.293 -28.950 1.00 89.31 117 ALA A O 1
ATOM 930 N N . GLY A 1 118 ? 20.742 -13.227 -27.799 1.00 89.25 118 GLY A N 1
ATOM 931 C CA . GLY A 1 118 ? 22.160 -13.132 -27.440 1.00 89.25 118 GLY A CA 1
ATOM 932 C C . GLY A 1 118 ? 22.530 -11.850 -26.687 1.00 89.25 118 GLY A C 1
ATOM 933 O O . GLY A 1 118 ? 23.652 -11.369 -26.824 1.00 89.25 118 GLY A O 1
ATOM 934 N N . ILE A 1 119 ? 21.592 -11.271 -25.927 1.00 87.69 119 ILE A N 1
ATOM 935 C CA . ILE A 1 119 ? 21.812 -10.011 -25.205 1.00 87.69 119 ILE A CA 1
ATOM 936 C C . ILE A 1 119 ? 22.907 -10.228 -24.155 1.00 87.69 119 ILE A C 1
ATOM 938 O O . ILE A 1 119 ? 22.754 -11.046 -23.248 1.00 87.69 119 ILE A O 1
ATOM 942 N N . SER A 1 120 ? 23.988 -9.463 -24.277 1.00 89.94 120 SER A N 1
ATOM 943 C CA . SER A 1 120 ? 25.108 -9.417 -23.337 1.00 89.94 120 SER A CA 1
ATOM 944 C C . SER A 1 120 ? 25.282 -7.991 -22.822 1.00 89.94 120 SER A C 1
ATOM 946 O O . SER A 1 120 ? 24.804 -7.054 -23.454 1.00 89.94 120 SER A O 1
ATOM 948 N N . LEU A 1 121 ? 25.947 -7.834 -21.678 1.00 88.50 121 LEU A N 1
ATOM 949 C CA . LEU A 1 121 ? 26.288 -6.535 -21.105 1.00 88.50 121 LEU A CA 1
ATOM 950 C C . LEU A 1 121 ? 27.808 -6.421 -20.960 1.00 88.50 121 LEU A C 1
ATOM 952 O O . LEU A 1 121 ? 28.441 -7.285 -20.352 1.00 88.50 121 LEU A O 1
ATOM 956 N N . ALA A 1 122 ? 28.378 -5.348 -21.490 1.00 89.75 122 ALA A N 1
ATOM 957 C CA . ALA A 1 122 ? 29.786 -4.993 -21.405 1.00 89.75 122 ALA A CA 1
ATOM 958 C C . ALA A 1 122 ? 29.960 -3.556 -20.890 1.00 89.75 122 ALA A C 1
ATOM 960 O O . ALA A 1 122 ? 29.041 -2.741 -20.924 1.00 89.75 122 ALA A O 1
ATOM 961 N N . VAL A 1 123 ? 31.174 -3.218 -20.443 1.00 85.38 123 VAL A N 1
ATOM 962 C CA . VAL A 1 123 ? 31.511 -1.850 -19.998 1.00 85.38 123 VAL A CA 1
ATOM 963 C C . VAL A 1 123 ? 31.303 -0.830 -21.126 1.00 85.38 123 VAL A C 1
ATOM 965 O O . VAL A 1 123 ? 30.878 0.291 -20.873 1.00 85.38 123 VAL A O 1
ATOM 968 N N . THR A 1 124 ? 31.525 -1.240 -22.378 1.00 86.81 124 THR A N 1
ATOM 969 C CA . THR A 1 124 ? 31.328 -0.416 -23.581 1.00 86.81 124 THR A CA 1
ATOM 970 C C . THR A 1 124 ? 29.872 -0.052 -23.855 1.00 86.81 124 THR A C 1
ATOM 972 O O . THR A 1 124 ? 29.624 0.896 -24.592 1.00 86.81 124 THR A O 1
ATOM 975 N N . ASP A 1 125 ? 28.910 -0.775 -23.275 1.00 88.25 125 ASP A N 1
ATOM 976 C CA . ASP A 1 125 ? 27.489 -0.466 -23.454 1.00 88.25 125 ASP A CA 1
ATOM 977 C C . ASP A 1 125 ? 27.072 0.765 -22.636 1.00 88.25 125 ASP A C 1
ATOM 979 O O . ASP A 1 125 ? 26.071 1.411 -22.953 1.00 88.25 125 ASP A O 1
ATOM 983 N N . GLY A 1 126 ? 27.843 1.104 -21.594 1.00 86.56 126 GLY A N 1
ATOM 984 C CA . GLY A 1 126 ? 27.671 2.306 -20.790 1.00 86.56 126 GLY A CA 1
ATOM 985 C C . GLY A 1 126 ? 28.289 3.529 -21.465 1.00 86.56 126 GLY A C 1
ATOM 986 O O . GLY A 1 126 ? 29.430 3.883 -21.181 1.00 86.56 126 GLY A O 1
ATOM 987 N N . VAL A 1 127 ? 27.520 4.196 -22.324 1.00 88.44 127 VAL A N 1
ATOM 988 C CA . VAL A 1 127 ? 27.954 5.415 -23.024 1.00 88.44 127 VAL A CA 1
ATOM 989 C C . VAL A 1 127 ? 27.913 6.618 -22.080 1.00 88.44 127 VAL A C 1
ATOM 991 O O . VAL A 1 127 ? 26.844 7.009 -21.613 1.00 88.44 127 VAL A O 1
ATOM 994 N N . VAL A 1 128 ? 29.085 7.187 -21.785 1.00 89.06 128 VAL A N 1
ATOM 995 C CA . VAL A 1 128 ? 29.229 8.417 -20.991 1.00 89.06 128 VAL A CA 1
ATOM 996 C C . VAL A 1 128 ? 28.989 9.640 -21.886 1.00 89.06 128 VAL A C 1
ATOM 998 O O . VAL A 1 128 ? 29.665 9.749 -22.913 1.00 89.06 128 VAL A O 1
ATOM 1001 N N . PRO A 1 129 ? 28.117 10.589 -21.488 1.00 89.06 129 PRO A N 1
ATOM 1002 C CA . PRO A 1 129 ? 27.856 11.789 -22.273 1.00 89.06 129 PRO A CA 1
ATOM 1003 C C . PRO A 1 129 ? 29.094 12.630 -22.553 1.00 89.06 129 PRO A C 1
ATOM 1005 O O . PRO A 1 129 ? 29.764 13.100 -21.630 1.00 89.06 129 PRO A O 1
ATOM 1008 N N . ALA A 1 130 ? 29.357 12.917 -23.829 1.00 88.00 130 ALA A N 1
ATOM 1009 C CA . ALA A 1 130 ? 30.498 13.749 -24.230 1.00 88.00 130 ALA A CA 1
ATOM 1010 C C . ALA A 1 130 ? 30.396 15.184 -23.676 1.00 88.00 130 ALA A C 1
ATOM 1012 O O . ALA A 1 130 ? 31.400 15.847 -23.416 1.00 88.00 130 ALA A O 1
ATOM 1013 N N . THR A 1 131 ? 29.170 15.664 -23.456 1.00 90.56 131 THR A N 1
ATOM 1014 C CA . TH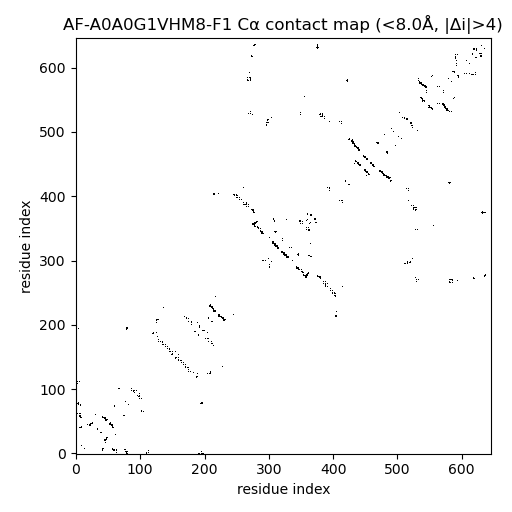R A 1 131 ? 28.865 16.984 -22.888 1.00 90.56 131 THR A CA 1
ATOM 1015 C C . THR A 1 131 ? 28.983 17.037 -21.362 1.00 90.56 131 THR A C 1
ATOM 1017 O O . THR A 1 131 ? 28.869 18.124 -20.792 1.00 90.56 131 THR A O 1
ATOM 1020 N N . LYS A 1 132 ? 29.268 15.912 -20.685 1.00 91.19 132 LYS A N 1
ATOM 1021 C CA . LYS A 1 132 ? 29.349 15.834 -19.219 1.00 91.19 132 LYS A CA 1
ATOM 1022 C C . LYS A 1 132 ? 30.313 16.859 -18.624 1.00 91.19 132 LYS A C 1
ATOM 1024 O O . LYS A 1 132 ? 29.947 17.597 -17.714 1.00 91.19 132 LYS A O 1
ATOM 1029 N N . SER A 1 133 ? 31.529 16.940 -19.160 1.00 90.88 133 SER A N 1
ATOM 1030 C CA . SER A 1 133 ? 32.565 17.869 -18.687 1.00 90.88 133 SER A CA 1
ATOM 1031 C C . SER A 1 133 ? 32.117 19.332 -18.760 1.00 90.88 133 SER A C 1
ATOM 1033 O O . SER A 1 133 ? 32.400 20.119 -17.856 1.00 90.88 133 SER A O 1
ATOM 1035 N N . LYS A 1 134 ? 31.350 19.688 -19.798 1.00 93.69 134 LYS A N 1
ATOM 1036 C CA . LYS A 1 134 ? 30.778 21.024 -19.963 1.00 93.69 134 LYS A CA 1
ATOM 1037 C C . LYS A 1 134 ? 29.754 21.325 -18.866 1.00 93.69 134 LYS A C 1
ATOM 1039 O O . LYS A 1 134 ? 29.904 22.341 -18.190 1.00 93.69 134 LYS A O 1
ATOM 1044 N N . VAL A 1 135 ? 28.793 20.425 -18.638 1.00 92.56 135 VAL A N 1
ATOM 1045 C CA . VAL A 1 135 ? 27.755 20.572 -17.595 1.00 92.56 135 VAL A CA 1
ATOM 1046 C C . VAL A 1 135 ? 28.383 20.722 -16.205 1.00 92.56 135 VAL A C 1
ATOM 1048 O O . VAL A 1 135 ? 27.986 21.595 -15.430 1.00 92.56 135 VAL A O 1
ATOM 1051 N N . LEU A 1 136 ? 29.412 19.924 -15.902 1.00 91.94 136 LEU A N 1
ATOM 1052 C CA . LEU A 1 136 ? 30.139 20.021 -14.635 1.00 91.94 136 LEU A CA 1
ATOM 1053 C C . LEU A 1 136 ? 30.829 21.383 -14.485 1.00 91.94 136 LEU A C 1
ATOM 1055 O O . LEU A 1 136 ? 30.634 22.052 -13.475 1.00 91.94 136 LEU A O 1
ATOM 1059 N N . SER A 1 137 ? 31.541 21.850 -15.516 1.00 93.38 137 SER A N 1
ATOM 1060 C CA . SER A 1 137 ? 32.240 23.143 -15.471 1.00 93.38 137 SER A CA 1
ATOM 1061 C C . SER A 1 137 ? 31.298 24.348 -15.320 1.00 93.38 137 SER A C 1
ATOM 1063 O O . SER A 1 137 ? 31.632 25.329 -14.656 1.00 93.38 137 SER A O 1
ATOM 1065 N N . GLU A 1 138 ? 30.106 24.292 -15.922 1.00 94.31 138 GLU A N 1
ATOM 1066 C CA . GLU A 1 138 ? 29.079 25.330 -15.781 1.00 94.31 138 GLU A CA 1
ATOM 1067 C C . GLU A 1 138 ? 28.492 25.336 -14.365 1.00 94.31 138 GLU A C 1
ATOM 1069 O O . GLU A 1 138 ? 28.261 26.399 -13.787 1.00 94.31 138 GLU A O 1
ATOM 1074 N N . THR A 1 139 ? 28.306 24.155 -13.778 1.00 93.25 139 THR A N 1
ATOM 1075 C CA . THR A 1 139 ? 27.776 24.001 -12.418 1.00 93.25 139 THR A CA 1
ATOM 1076 C C . THR A 1 139 ? 28.790 24.430 -11.360 1.00 93.25 139 THR A C 1
ATOM 1078 O O . THR A 1 139 ? 28.428 25.123 -10.411 1.00 93.25 139 THR A O 1
ATOM 1081 N N . GLU A 1 140 ? 30.072 24.114 -11.551 1.00 92.12 140 GLU A N 1
ATOM 1082 C CA . GLU A 1 140 ? 31.159 24.576 -10.681 1.00 92.12 140 GLU A CA 1
ATOM 1083 C C . GLU A 1 140 ? 31.262 26.105 -10.651 1.00 92.12 140 GLU A C 1
ATOM 1085 O O . GLU A 1 140 ? 31.437 26.688 -9.581 1.00 92.12 140 GLU A O 1
ATOM 1090 N N . LYS A 1 141 ? 31.083 26.776 -11.799 1.00 95.06 141 LYS A N 1
ATOM 1091 C CA . LYS A 1 141 ? 31.034 28.246 -11.861 1.00 95.06 141 LYS A CA 1
ATOM 1092 C C . LYS A 1 141 ? 29.860 28.808 -11.064 1.00 95.06 141 LYS A C 1
ATOM 1094 O O . LYS A 1 141 ? 30.067 29.702 -10.249 1.00 95.06 141 LYS A O 1
ATOM 1099 N N . LYS A 1 142 ? 28.657 28.244 -11.232 1.00 92.56 142 LYS A N 1
ATOM 1100 C CA . LYS A 1 142 ? 27.475 28.637 -10.444 1.00 92.56 142 LYS A CA 1
ATOM 1101 C C . LYS A 1 142 ? 27.712 28.443 -8.941 1.00 92.56 142 LYS A C 1
ATOM 1103 O O . LYS A 1 142 ? 27.398 29.325 -8.148 1.00 92.56 142 LYS A O 1
ATOM 1108 N N . ALA A 1 143 ? 28.305 27.319 -8.538 1.00 90.88 143 ALA A N 1
ATOM 1109 C CA . ALA A 1 143 ? 28.630 27.058 -7.136 1.00 90.88 143 ALA A CA 1
ATOM 1110 C C . ALA A 1 143 ? 29.672 28.054 -6.587 1.00 90.88 143 ALA A C 1
ATOM 1112 O O . ALA A 1 143 ? 29.538 28.530 -5.459 1.00 90.88 143 ALA A O 1
ATOM 1113 N N . ALA A 1 144 ? 30.673 28.427 -7.391 1.00 92.94 144 ALA A N 1
ATOM 1114 C CA . ALA A 1 144 ? 31.667 29.433 -7.023 1.00 92.94 144 ALA A CA 1
ATOM 1115 C C . ALA A 1 144 ? 31.060 30.841 -6.870 1.00 92.94 144 ALA A C 1
ATOM 1117 O O . ALA A 1 144 ? 31.454 31.577 -5.965 1.00 92.94 144 ALA A O 1
ATOM 1118 N N . GLU A 1 145 ? 30.082 31.210 -7.702 1.00 93.50 145 GLU A N 1
ATOM 1119 C CA . GLU A 1 145 ? 29.325 32.463 -7.563 1.00 93.50 145 GLU A CA 1
ATOM 1120 C C . GLU A 1 145 ? 28.508 32.493 -6.263 1.00 93.50 145 GLU A C 1
ATOM 1122 O O . GLU A 1 145 ? 28.524 33.494 -5.543 1.00 93.50 145 GLU A O 1
ATOM 1127 N N . VAL A 1 146 ? 27.846 31.384 -5.914 1.00 91.56 146 VAL A N 1
ATOM 1128 C CA . VAL A 1 146 ? 27.111 31.245 -4.642 1.00 91.56 146 VAL A CA 1
ATOM 1129 C C . VAL A 1 146 ? 28.058 31.400 -3.449 1.00 91.56 146 VAL A C 1
ATOM 1131 O O . VAL A 1 146 ? 27.778 32.166 -2.526 1.00 91.56 146 VAL A O 1
ATOM 1134 N N . GLU A 1 147 ? 29.217 30.746 -3.489 1.00 91.00 147 GLU A N 1
ATOM 1135 C CA . GLU A 1 147 ? 30.254 30.882 -2.462 1.00 91.00 147 GLU A CA 1
ATOM 1136 C C . GLU A 1 147 ? 30.803 32.318 -2.382 1.00 91.00 147 GLU A C 1
ATOM 1138 O O . GLU A 1 147 ? 31.027 32.851 -1.293 1.00 91.00 147 GLU A O 1
ATOM 1143 N N . GLN A 1 148 ? 30.973 33.000 -3.518 1.00 94.19 148 GLN A N 1
ATOM 1144 C CA . GLN A 1 148 ? 31.395 34.399 -3.544 1.00 94.19 148 GLN A CA 1
ATOM 1145 C C . GLN A 1 148 ? 30.350 35.325 -2.909 1.00 94.19 148 GLN A C 1
ATOM 1147 O O . GLN A 1 148 ? 30.714 36.230 -2.155 1.00 94.19 148 GLN A O 1
ATOM 1152 N N . ASN A 1 149 ? 29.063 35.100 -3.176 1.00 92.31 149 ASN A N 1
ATOM 1153 C CA . ASN A 1 149 ? 27.972 35.861 -2.569 1.00 92.31 149 ASN A CA 1
ATOM 1154 C C . ASN A 1 149 ? 27.911 35.650 -1.052 1.00 92.31 149 ASN A C 1
ATOM 1156 O O . ASN A 1 149 ? 27.719 36.616 -0.312 1.00 92.31 149 ASN A O 1
ATOM 1160 N N . PHE A 1 150 ? 28.165 34.424 -0.583 1.00 92.50 150 PHE A N 1
ATOM 1161 C CA . PHE A 1 150 ? 28.289 34.126 0.843 1.00 92.50 150 PHE A CA 1
ATOM 1162 C C . PHE A 1 150 ? 29.461 34.884 1.477 1.00 92.50 150 PHE A C 1
ATOM 1164 O O . PHE A 1 150 ? 29.287 35.569 2.482 1.00 92.50 150 PHE A O 1
ATOM 1171 N N . ARG A 1 151 ? 30.643 34.866 0.844 1.00 93.44 151 ARG A N 1
ATOM 1172 C CA . ARG A 1 151 ? 31.823 35.612 1.326 1.00 93.44 151 ARG A CA 1
ATOM 1173 C C . ARG A 1 151 ? 31.620 37.125 1.355 1.00 93.44 151 ARG A C 1
ATOM 1175 O O . ARG A 1 151 ? 32.222 37.800 2.183 1.00 93.44 151 ARG A O 1
ATOM 1182 N N . ARG A 1 152 ? 30.786 37.661 0.460 1.00 94.38 152 ARG A N 1
ATOM 1183 C CA . ARG A 1 152 ? 30.386 39.079 0.440 1.00 94.38 152 ARG A CA 1
ATOM 1184 C C . ARG A 1 152 ? 29.315 39.423 1.483 1.00 94.38 152 ARG A C 1
ATOM 1186 O O . ARG A 1 152 ? 28.972 40.593 1.605 1.00 94.38 152 ARG A O 1
ATOM 1193 N N . GLY A 1 153 ? 28.790 38.436 2.213 1.00 92.94 153 GLY A N 1
ATOM 1194 C CA . GLY A 1 153 ? 27.734 38.622 3.209 1.00 92.94 153 GLY A CA 1
ATOM 1195 C C . GLY A 1 153 ? 26.345 38.868 2.612 1.00 92.94 153 GLY A C 1
ATOM 1196 O O . GLY A 1 153 ? 25.484 39.396 3.305 1.00 92.94 153 GLY A O 1
ATOM 1197 N N . LEU A 1 154 ? 26.125 38.519 1.337 1.00 91.25 154 LEU A N 1
ATOM 1198 C CA . LEU A 1 154 ? 24.840 38.720 0.652 1.00 91.25 154 LEU A CA 1
ATOM 1199 C C . LEU A 1 154 ? 23.817 37.618 0.958 1.00 91.25 154 LEU A C 1
ATOM 1201 O O . LEU A 1 154 ? 22.626 37.832 0.765 1.00 91.25 154 LEU A O 1
ATOM 1205 N N . ILE A 1 155 ? 24.285 36.446 1.392 1.00 91.56 155 ILE A N 1
ATOM 1206 C CA . ILE A 1 155 ? 23.458 35.278 1.715 1.00 91.56 155 ILE A CA 1
ATOM 1207 C C . ILE A 1 155 ? 23.939 34.629 3.012 1.00 91.56 155 ILE A C 1
ATOM 1209 O O . ILE A 1 155 ? 25.107 34.750 3.392 1.00 91.56 155 ILE A O 1
ATOM 1213 N N . THR A 1 156 ? 23.045 33.904 3.672 1.00 92.06 156 THR A N 1
ATOM 1214 C CA . THR A 1 156 ? 23.341 33.120 4.876 1.00 92.06 156 THR A CA 1
ATOM 1215 C C . THR A 1 156 ? 23.983 31.764 4.544 1.00 92.06 156 THR A C 1
ATOM 1217 O O . THR A 1 156 ? 23.941 31.288 3.410 1.00 92.06 156 THR A O 1
ATOM 1220 N N . ASP A 1 157 ? 24.567 31.092 5.545 1.00 86.06 157 ASP A N 1
ATOM 1221 C CA . ASP A 1 157 ? 25.164 29.749 5.387 1.00 86.06 157 ASP A CA 1
ATOM 1222 C C . ASP A 1 157 ? 24.118 28.689 4.993 1.00 86.06 157 ASP A C 1
ATOM 1224 O O . ASP A 1 157 ? 24.400 27.788 4.201 1.00 86.06 157 ASP A O 1
ATOM 1228 N N . ALA A 1 158 ? 22.891 28.818 5.510 1.00 84.38 158 ALA A N 1
ATOM 1229 C CA . ALA A 1 158 ? 21.778 27.933 5.175 1.00 84.38 158 ALA A CA 1
ATOM 1230 C C . ALA A 1 158 ? 21.348 28.100 3.709 1.00 84.38 158 ALA A C 1
ATOM 1232 O O . ALA A 1 158 ? 21.220 27.108 2.991 1.00 84.38 158 ALA A O 1
ATOM 1233 N N . GLU A 1 159 ? 21.206 29.345 3.247 1.00 83.94 159 GLU A N 1
ATOM 1234 C CA . GLU A 1 159 ? 20.893 29.651 1.846 1.00 83.94 159 GLU A CA 1
ATOM 1235 C C . GLU A 1 159 ? 22.021 29.213 0.913 1.00 83.94 159 GLU A C 1
ATOM 1237 O O . GLU A 1 159 ? 21.748 28.613 -0.123 1.00 83.94 159 GLU A O 1
ATOM 1242 N N . ARG A 1 160 ? 23.292 29.422 1.292 1.00 89.38 160 ARG A N 1
ATOM 1243 C CA . ARG A 1 160 ? 24.443 28.936 0.514 1.00 89.38 160 ARG A CA 1
ATOM 1244 C C . ARG A 1 160 ? 24.349 27.430 0.277 1.00 89.38 160 ARG A C 1
ATOM 1246 O O . ARG A 1 160 ? 24.482 26.979 -0.862 1.00 89.38 160 ARG A O 1
ATOM 1253 N N . ARG A 1 161 ? 24.132 26.646 1.341 1.00 84.62 161 ARG A N 1
ATOM 1254 C CA . ARG A 1 161 ? 24.006 25.180 1.259 1.00 84.62 161 ARG A CA 1
ATOM 1255 C C . ARG A 1 161 ? 22.872 24.750 0.337 1.00 84.62 161 ARG A C 1
ATOM 1257 O O . ARG A 1 161 ? 23.086 23.889 -0.513 1.00 84.62 161 ARG A O 1
ATOM 1264 N N . GLU A 1 162 ? 21.697 25.351 0.487 1.00 84.62 162 GLU A N 1
ATOM 1265 C CA . GLU A 1 162 ? 20.523 24.985 -0.305 1.00 84.62 162 GLU A CA 1
ATOM 1266 C C . GLU A 1 162 ? 20.673 25.377 -1.780 1.00 84.62 162 GLU A C 1
ATOM 1268 O O . GLU A 1 162 ? 20.424 24.561 -2.665 1.00 84.62 162 GLU A O 1
ATOM 1273 N N . MET A 1 163 ? 21.182 26.577 -2.063 1.00 87.50 163 MET A N 1
ATOM 1274 C CA . MET A 1 163 ? 21.453 27.027 -3.433 1.00 87.50 163 MET A CA 1
ATOM 1275 C C . MET A 1 163 ? 22.511 26.155 -4.121 1.00 87.50 163 MET A C 1
ATOM 1277 O O . MET A 1 163 ? 22.373 25.818 -5.297 1.00 87.50 163 MET A O 1
ATOM 1281 N N . THR A 1 164 ? 23.536 25.728 -3.377 1.00 88.44 164 THR A N 1
ATOM 1282 C CA . THR A 1 164 ? 24.564 24.803 -3.880 1.00 88.44 164 THR A CA 1
ATOM 1283 C C . THR A 1 164 ? 23.952 23.436 -4.190 1.00 88.44 164 THR A C 1
ATOM 1285 O O . THR A 1 164 ? 24.190 22.882 -5.262 1.00 88.44 164 THR A O 1
ATOM 1288 N N . ARG A 1 165 ? 23.105 22.912 -3.294 1.00 86.44 165 ARG A N 1
ATOM 1289 C CA . ARG A 1 165 ? 22.374 21.653 -3.494 1.00 86.44 165 ARG A CA 1
ATOM 1290 C C . ARG A 1 165 ? 21.490 21.705 -4.741 1.00 86.44 165 ARG A C 1
ATOM 1292 O O . ARG A 1 165 ? 21.479 20.757 -5.521 1.00 86.44 165 ARG A O 1
ATOM 1299 N N . LEU A 1 166 ? 20.757 22.801 -4.938 1.00 87.06 166 LEU A N 1
ATOM 1300 C CA . LEU A 1 166 ? 19.886 22.989 -6.100 1.00 87.06 166 LEU A CA 1
ATOM 1301 C C . LEU A 1 166 ? 20.677 23.022 -7.413 1.00 87.06 166 LEU A C 1
ATOM 1303 O O . LEU A 1 166 ? 20.279 22.356 -8.366 1.00 87.06 166 LEU A O 1
ATOM 1307 N N . ALA A 1 167 ? 21.816 23.720 -7.451 1.00 89.75 167 ALA A N 1
ATOM 1308 C CA . ALA A 1 167 ? 22.667 23.785 -8.642 1.00 89.75 167 ALA A CA 1
ATOM 1309 C C . ALA A 1 167 ? 23.170 22.396 -9.079 1.00 89.75 167 ALA A C 1
ATOM 1311 O O . ALA A 1 167 ? 23.100 22.038 -10.253 1.00 89.75 167 ALA A O 1
ATOM 1312 N N . TRP A 1 168 ? 23.627 21.581 -8.128 1.00 89.31 168 TRP A N 1
ATOM 1313 C CA . TRP A 1 168 ? 24.091 20.220 -8.404 1.00 89.31 168 TRP A CA 1
ATOM 1314 C C . TRP A 1 168 ? 22.954 19.230 -8.688 1.00 89.31 168 TRP A C 1
ATOM 1316 O O . TRP A 1 168 ? 23.140 18.285 -9.460 1.00 89.31 168 TRP A O 1
ATOM 1326 N N . ALA A 1 169 ? 21.771 19.432 -8.102 1.00 86.94 169 ALA A N 1
ATOM 1327 C CA . ALA A 1 169 ? 20.583 18.643 -8.423 1.00 86.94 169 ALA A CA 1
ATOM 1328 C C . ALA A 1 169 ? 20.124 18.872 -9.875 1.00 86.94 169 ALA A C 1
ATOM 1330 O O . ALA A 1 169 ? 19.833 17.902 -10.574 1.00 86.94 169 ALA A O 1
ATOM 1331 N N . ASP A 1 170 ? 20.135 20.124 -10.342 1.00 89.38 170 ASP A N 1
ATOM 1332 C CA . ASP A 1 170 ? 19.859 20.487 -11.739 1.00 89.38 170 ASP A CA 1
ATOM 1333 C C . ASP A 1 170 ? 20.863 19.821 -12.694 1.00 89.38 170 ASP A C 1
ATOM 1335 O O . ASP A 1 170 ? 20.470 19.111 -13.621 1.00 89.38 170 ASP A O 1
ATOM 1339 N N . ALA A 1 171 ? 22.163 19.916 -12.394 1.00 90.69 171 ALA A N 1
ATOM 1340 C CA . ALA A 1 171 ? 23.211 19.245 -13.167 1.00 90.69 171 ALA A CA 1
ATOM 1341 C C . ALA A 1 171 ? 23.020 17.719 -13.233 1.00 90.69 171 ALA A C 1
ATOM 1343 O O . ALA A 1 171 ? 23.170 17.108 -14.292 1.00 90.69 171 ALA A O 1
ATOM 1344 N N . THR A 1 172 ? 22.639 17.100 -12.111 1.00 88.56 172 THR A N 1
ATOM 1345 C CA . THR A 1 172 ? 22.353 15.659 -12.042 1.00 88.56 172 THR A CA 1
ATOM 1346 C C . THR A 1 172 ? 21.172 15.279 -12.941 1.00 88.56 172 THR A C 1
ATOM 1348 O O . THR A 1 172 ? 21.226 14.247 -13.608 1.00 88.56 172 THR A O 1
ATOM 1351 N N . SER A 1 173 ? 20.119 16.104 -12.982 1.00 89.19 173 SER A N 1
ATOM 1352 C CA . SER A 1 173 ? 18.949 15.881 -13.842 1.00 89.19 173 SER A CA 1
ATOM 1353 C C . SER A 1 173 ? 19.297 16.026 -15.324 1.00 89.19 173 SER A C 1
ATOM 1355 O O . SER A 1 173 ? 18.925 15.176 -16.128 1.00 89.19 173 SER A O 1
ATOM 1357 N N . GLN A 1 174 ? 20.065 17.056 -15.686 1.00 90.56 174 GLN A N 1
ATOM 1358 C CA . GLN A 1 174 ? 20.515 17.258 -17.066 1.00 90.56 174 GLN A CA 1
ATOM 1359 C C . GLN A 1 174 ? 21.367 16.083 -17.560 1.00 90.56 174 GLN A C 1
ATOM 1361 O O . GLN A 1 174 ? 21.181 15.601 -18.678 1.00 90.56 174 GLN A O 1
ATOM 1366 N N . LEU A 1 175 ? 22.274 15.574 -16.718 1.00 89.38 175 LEU A N 1
ATOM 1367 C CA . LEU A 1 175 ? 23.085 14.404 -17.054 1.00 89.38 175 LEU A CA 1
ATOM 1368 C C . LEU A 1 175 ? 22.261 13.118 -17.165 1.00 89.38 175 LEU A C 1
ATOM 1370 O O . LEU A 1 175 ? 22.625 12.262 -17.966 1.00 89.38 175 LEU A O 1
ATOM 1374 N N . ASP A 1 176 ? 21.166 12.969 -16.418 1.00 88.38 176 ASP A N 1
ATOM 1375 C CA . ASP A 1 176 ? 20.240 11.838 -16.567 1.00 88.38 176 ASP A CA 1
ATOM 1376 C C . ASP A 1 176 ? 19.580 11.837 -17.958 1.00 88.38 176 ASP A C 1
ATOM 1378 O O . ASP A 1 176 ? 19.574 10.822 -18.656 1.00 88.38 176 ASP A O 1
ATOM 1382 N N . ASP A 1 177 ? 19.058 12.984 -18.402 1.00 89.50 177 ASP A N 1
ATOM 1383 C CA . ASP A 1 177 ? 18.454 13.135 -19.735 1.00 89.50 177 ASP A CA 1
ATOM 1384 C C . ASP A 1 177 ? 19.452 12.870 -20.861 1.00 89.50 177 ASP A C 1
ATOM 1386 O O . ASP A 1 177 ? 19.147 12.130 -21.800 1.00 89.50 177 ASP A O 1
ATOM 1390 N N . LEU A 1 178 ? 20.666 13.407 -20.748 1.00 89.75 178 LEU A N 1
ATOM 1391 C CA . LEU A 1 178 ? 21.724 13.175 -21.729 1.00 89.75 178 LEU A CA 1
ATOM 1392 C C . LEU A 1 178 ? 22.141 11.699 -21.774 1.00 89.75 178 LEU A C 1
ATOM 1394 O O . LEU A 1 178 ? 22.173 11.102 -22.849 1.00 89.75 178 LEU A O 1
ATOM 1398 N N . SER A 1 179 ? 22.370 11.088 -20.608 1.00 88.19 179 SER A N 1
ATOM 1399 C CA . SER A 1 179 ? 22.777 9.680 -20.494 1.00 88.19 179 SER A CA 1
ATOM 1400 C C . SER A 1 179 ? 21.747 8.723 -21.089 1.00 88.19 179 SER A C 1
ATOM 1402 O O . SER A 1 179 ? 22.110 7.704 -21.669 1.00 88.19 179 SER A O 1
ATOM 1404 N N . TRP A 1 180 ? 20.454 9.030 -20.955 1.00 89.06 180 TRP A N 1
ATOM 1405 C CA . TRP A 1 180 ? 19.389 8.191 -21.501 1.00 89.06 180 TRP A CA 1
ATOM 1406 C C . TRP A 1 180 ? 19.217 8.349 -23.017 1.00 89.06 180 TRP A C 1
ATOM 1408 O O . TRP A 1 180 ? 18.985 7.365 -23.725 1.00 89.06 180 TRP A O 1
ATOM 1418 N N . ASN A 1 181 ? 19.316 9.581 -23.519 1.00 88.44 181 ASN A N 1
ATOM 1419 C CA . ASN A 1 181 ? 19.059 9.892 -24.925 1.00 88.44 181 ASN A CA 1
ATOM 1420 C C . ASN A 1 181 ? 20.210 9.491 -25.854 1.00 88.44 181 ASN A C 1
ATOM 1422 O O . ASN A 1 181 ? 19.955 9.165 -27.011 1.00 88.44 181 ASN A O 1
ATOM 1426 N N . GLU A 1 182 ? 21.450 9.473 -25.361 1.00 87.56 182 GLU A N 1
ATOM 1427 C CA . GLU A 1 182 ? 22.605 9.021 -26.147 1.00 87.56 182 GLU A CA 1
ATOM 1428 C C . GLU A 1 182 ? 22.629 7.500 -26.379 1.00 87.56 182 GLU A C 1
ATOM 1430 O O . GLU A 1 182 ? 23.233 7.029 -27.344 1.00 87.56 182 GLU A O 1
ATOM 1435 N N . LEU A 1 183 ? 21.946 6.711 -25.542 1.00 87.06 183 LEU A N 1
ATOM 1436 C CA . LEU A 1 183 ? 21.852 5.264 -25.736 1.00 87.06 183 LEU A CA 1
ATOM 1437 C C . LEU A 1 183 ? 20.973 4.930 -26.950 1.00 87.06 183 LEU A C 1
ATOM 1439 O O . LEU A 1 183 ? 19.789 5.291 -27.009 1.00 87.06 183 LEU A O 1
ATOM 1443 N N . SER A 1 184 ? 21.533 4.162 -27.888 1.00 86.56 184 SER A N 1
ATOM 1444 C CA . SER A 1 184 ? 20.790 3.613 -29.025 1.00 86.56 184 SER A CA 1
ATOM 1445 C C . SER A 1 184 ? 19.675 2.667 -28.562 1.00 86.56 184 SER A C 1
ATOM 1447 O O . SER A 1 184 ? 19.764 2.038 -27.509 1.00 86.56 184 SER A O 1
ATOM 1449 N N . ASP A 1 185 ? 18.603 2.544 -29.349 1.00 84.00 185 ASP A N 1
ATOM 1450 C CA . ASP A 1 185 ? 17.451 1.705 -28.970 1.00 84.00 185 ASP A CA 1
ATOM 1451 C C . ASP A 1 185 ? 17.758 0.205 -28.961 1.00 84.00 185 ASP A C 1
ATOM 1453 O O . ASP A 1 185 ? 17.097 -0.548 -28.250 1.00 84.00 185 ASP A O 1
ATOM 1457 N N . GLU A 1 186 ? 18.786 -0.215 -29.699 1.00 85.31 186 GLU A N 1
ATOM 1458 C CA . GLU A 1 186 ? 19.295 -1.591 -29.699 1.00 85.31 186 GLU A CA 1
ATOM 1459 C C . GLU A 1 186 ? 20.344 -1.831 -28.598 1.00 85.31 186 GLU A C 1
ATOM 1461 O O . GLU A 1 186 ? 20.778 -2.967 -28.414 1.00 85.31 186 GLU A O 1
ATOM 1466 N N . ASN A 1 187 ? 20.758 -0.800 -27.846 1.00 89.50 187 ASN A N 1
ATOM 1467 C CA . ASN A 1 187 ? 21.703 -0.978 -26.747 1.00 89.50 187 ASN A CA 1
ATOM 1468 C C . ASN A 1 187 ? 21.119 -1.958 -25.705 1.00 89.50 187 ASN A C 1
ATOM 1470 O O . ASN A 1 187 ? 19.976 -1.765 -25.264 1.00 89.50 187 ASN A O 1
ATOM 1474 N N . PRO A 1 188 ? 21.888 -2.969 -25.254 1.00 89.38 188 PRO A N 1
ATOM 1475 C CA . PRO A 1 188 ? 21.432 -3.959 -24.280 1.00 89.38 188 PRO A CA 1
ATOM 1476 C C . PRO A 1 188 ? 20.783 -3.359 -23.028 1.00 89.38 188 PRO A C 1
ATOM 1478 O O . PRO A 1 188 ? 19.749 -3.850 -22.575 1.00 89.38 188 PRO A O 1
ATOM 1481 N N . ILE A 1 189 ? 21.342 -2.268 -22.491 1.00 89.06 189 ILE A N 1
ATOM 1482 C CA . ILE A 1 189 ? 20.830 -1.571 -21.302 1.00 89.06 189 ILE A CA 1
ATOM 1483 C C . ILE A 1 189 ? 19.418 -1.038 -21.564 1.00 89.06 189 ILE A C 1
ATOM 1485 O O . ILE A 1 189 ? 18.499 -1.264 -20.770 1.00 89.06 189 ILE A O 1
ATOM 1489 N N . LYS A 1 190 ? 19.222 -0.379 -22.708 1.00 88.31 190 LYS A N 1
ATOM 1490 C CA . LYS A 1 190 ? 17.944 0.235 -23.079 1.00 88.31 190 LYS A CA 1
ATOM 1491 C C . LYS A 1 190 ? 16.891 -0.820 -23.411 1.00 88.31 190 LYS A C 1
ATOM 1493 O O . LYS A 1 190 ? 15.759 -0.710 -22.943 1.00 88.31 190 LYS A O 1
ATOM 1498 N N . VAL A 1 191 ? 17.270 -1.895 -24.108 1.00 88.50 191 VAL A N 1
ATOM 1499 C CA . VAL A 1 191 ? 16.400 -3.055 -24.372 1.00 88.50 191 VAL A CA 1
ATOM 1500 C C . VAL A 1 191 ? 15.958 -3.722 -23.064 1.00 88.50 191 VAL A C 1
ATOM 1502 O O . VAL A 1 191 ? 14.774 -4.024 -22.891 1.00 88.50 191 VAL A O 1
ATOM 1505 N N . MET A 1 192 ? 16.873 -3.926 -22.110 1.00 88.19 192 MET A N 1
ATOM 1506 C CA . MET A 1 192 ? 16.554 -4.513 -20.803 1.00 88.19 192 MET A CA 1
ATOM 1507 C C . MET A 1 192 ? 15.525 -3.680 -20.033 1.00 88.19 192 MET A C 1
ATOM 1509 O O . MET A 1 192 ? 14.537 -4.241 -19.545 1.00 88.19 192 MET A O 1
ATOM 1513 N N . ILE A 1 193 ? 15.717 -2.359 -19.976 1.00 88.00 193 ILE A N 1
ATOM 1514 C CA . ILE A 1 193 ? 14.832 -1.432 -19.258 1.00 88.00 193 ILE A CA 1
ATOM 1515 C C . ILE A 1 193 ? 13.479 -1.298 -19.971 1.00 88.00 193 ILE A C 1
ATOM 1517 O O . ILE A 1 193 ? 12.440 -1.527 -19.350 1.00 88.00 193 ILE A O 1
ATOM 1521 N N . ASN A 1 194 ? 13.467 -1.027 -21.281 1.00 87.81 194 ASN A N 1
ATOM 1522 C CA . ASN A 1 194 ? 12.234 -0.854 -22.060 1.00 87.81 194 ASN A CA 1
ATOM 1523 C C . ASN A 1 194 ? 11.387 -2.130 -22.117 1.00 87.81 194 ASN A C 1
ATOM 1525 O O . ASN A 1 194 ? 10.158 -2.065 -22.133 1.00 87.81 194 ASN A O 1
ATOM 1529 N N . SER A 1 195 ? 12.019 -3.308 -22.086 1.00 85.75 195 SER A N 1
ATOM 1530 C CA . SER A 1 195 ? 11.285 -4.575 -22.034 1.00 85.75 195 SER A CA 1
ATOM 1531 C C . SER A 1 195 ? 10.504 -4.779 -20.730 1.00 85.75 195 SER A C 1
ATOM 1533 O O . SER A 1 195 ? 9.656 -5.676 -20.665 1.00 85.75 195 SER A O 1
ATOM 1535 N N . GLY A 1 196 ? 10.803 -4.003 -19.680 1.00 81.00 196 GLY A N 1
ATOM 1536 C CA . GLY A 1 196 ? 10.201 -4.126 -18.351 1.00 81.00 196 GLY A CA 1
ATOM 1537 C C . GLY A 1 196 ? 10.494 -5.457 -17.652 1.00 81.00 196 GLY A C 1
ATOM 1538 O O . GLY A 1 196 ? 9.765 -5.843 -16.741 1.00 81.00 196 GLY A O 1
ATOM 1539 N N . ALA A 1 197 ? 11.505 -6.199 -18.115 1.00 67.06 197 ALA A N 1
ATOM 1540 C CA . ALA A 1 197 ? 11.826 -7.536 -17.620 1.00 67.06 197 ALA A CA 1
ATOM 1541 C C . ALA A 1 197 ? 12.990 -7.561 -16.620 1.00 67.06 197 ALA A C 1
ATOM 1543 O O . ALA A 1 197 ? 13.088 -8.504 -15.837 1.00 67.06 197 ALA A O 1
ATOM 1544 N N . ALA A 1 198 ? 13.856 -6.546 -16.627 1.00 65.12 198 ALA A N 1
ATOM 1545 C CA . ALA A 1 198 ? 14.900 -6.382 -15.623 1.00 65.12 198 ALA A CA 1
ATOM 1546 C C . ALA A 1 198 ? 14.408 -5.481 -14.479 1.00 65.12 198 ALA A C 1
ATOM 1548 O O . ALA A 1 198 ? 13.609 -4.574 -14.693 1.00 65.12 198 ALA A O 1
ATOM 1549 N N . ARG A 1 199 ? 14.959 -5.660 -13.270 1.00 67.62 199 ARG A N 1
ATOM 1550 C CA . ARG A 1 199 ? 14.835 -4.681 -12.164 1.00 67.62 199 ARG A CA 1
ATOM 1551 C C . ARG A 1 199 ? 15.657 -3.404 -12.415 1.00 67.62 199 ARG A C 1
ATOM 1553 O O . ARG A 1 199 ? 15.931 -2.659 -11.477 1.00 67.62 199 ARG A O 1
ATOM 1560 N N . ALA A 1 200 ? 16.104 -3.203 -13.652 1.00 76.06 200 ALA A N 1
ATOM 1561 C CA . ALA A 1 200 ? 16.934 -2.085 -14.032 1.00 76.06 200 ALA A CA 1
ATOM 1562 C C . ALA A 1 200 ? 16.078 -0.836 -14.225 1.00 76.06 200 ALA A C 1
ATOM 1564 O O . ALA A 1 200 ? 15.005 -0.898 -14.825 1.00 76.06 200 ALA A O 1
ATOM 1565 N N . THR A 1 201 ? 16.546 0.292 -13.704 1.00 81.50 201 THR A N 1
ATOM 1566 C CA . THR A 1 201 ? 15.845 1.575 -13.792 1.00 81.50 201 THR A CA 1
ATOM 1567 C C . THR A 1 201 ? 16.726 2.610 -14.468 1.00 81.50 201 THR A C 1
ATOM 1569 O O . THR A 1 201 ? 17.951 2.498 -14.483 1.00 81.50 201 THR A O 1
ATOM 1572 N N . ARG A 1 202 ? 16.098 3.662 -14.995 1.00 83.44 202 ARG A N 1
ATOM 1573 C CA . ARG A 1 202 ? 16.806 4.810 -15.566 1.00 83.44 202 ARG A CA 1
ATOM 1574 C C . ARG A 1 202 ? 17.792 5.447 -14.574 1.00 83.44 202 ARG A C 1
ATOM 1576 O O . ARG A 1 202 ? 18.902 5.804 -14.949 1.00 83.44 202 ARG A O 1
ATOM 1583 N N . ASP A 1 203 ? 17.438 5.470 -13.290 1.00 82.00 203 ASP A N 1
ATOM 1584 C CA . ASP A 1 203 ? 18.315 5.966 -12.224 1.00 82.00 203 ASP A CA 1
ATOM 1585 C C . ASP A 1 203 ? 19.634 5.173 -12.102 1.00 82.00 203 ASP A C 1
ATOM 1587 O O . ASP A 1 203 ? 20.684 5.752 -11.828 1.00 82.00 203 ASP A O 1
ATOM 1591 N N . GLN A 1 204 ? 19.621 3.864 -12.376 1.00 86.25 204 GLN A N 1
ATOM 1592 C CA . GLN A 1 204 ? 20.848 3.060 -12.397 1.00 86.25 204 GLN A CA 1
ATOM 1593 C C . GLN A 1 204 ? 21.734 3.405 -13.597 1.00 86.25 204 GLN A C 1
ATOM 1595 O O . GLN A 1 204 ? 22.954 3.437 -13.456 1.00 86.25 204 GLN A O 1
ATOM 1600 N N . VAL A 1 205 ? 21.138 3.724 -14.752 1.00 87.94 205 VAL A N 1
ATOM 1601 C CA . VAL A 1 205 ? 21.883 4.201 -15.930 1.00 87.94 205 VAL A CA 1
ATOM 1602 C C . VAL A 1 205 ? 22.589 5.513 -15.607 1.00 87.94 205 VAL A C 1
ATOM 1604 O O . VAL A 1 205 ? 23.791 5.628 -15.825 1.00 87.94 205 VAL A O 1
ATOM 1607 N N . LYS A 1 206 ? 21.881 6.457 -14.975 1.00 88.50 206 LYS A N 1
ATOM 1608 C CA . LYS A 1 206 ? 22.462 7.719 -14.499 1.00 88.50 206 LYS A CA 1
ATOM 1609 C C . LYS A 1 206 ? 23.680 7.497 -13.595 1.00 88.50 206 LYS A C 1
ATOM 1611 O O . LYS A 1 206 ? 24.686 8.179 -13.759 1.00 88.50 206 LYS A O 1
ATOM 1616 N N . GLN A 1 207 ? 23.623 6.537 -12.671 1.00 87.62 207 GLN A N 1
ATOM 1617 C CA . GLN A 1 207 ? 24.761 6.216 -11.798 1.00 87.62 207 GLN A CA 1
ATOM 1618 C C . GLN A 1 207 ? 25.929 5.546 -12.538 1.00 87.62 207 GLN A C 1
ATOM 1620 O O . GLN A 1 207 ? 27.081 5.680 -12.120 1.00 87.62 207 GLN A O 1
ATOM 1625 N N . MET A 1 208 ? 25.649 4.810 -13.615 1.00 88.50 208 MET A N 1
ATOM 1626 C CA . MET A 1 208 ? 26.675 4.159 -14.427 1.00 88.50 208 MET A CA 1
ATOM 1627 C C . MET A 1 208 ? 27.406 5.142 -15.336 1.00 88.50 208 MET A C 1
ATOM 1629 O O . MET A 1 208 ? 28.632 5.137 -15.337 1.00 88.50 208 MET A O 1
ATOM 1633 N N . THR A 1 209 ? 26.678 5.983 -16.074 1.00 89.38 209 THR A N 1
ATOM 1634 C CA . THR A 1 209 ? 27.249 6.789 -17.167 1.00 89.38 209 THR A CA 1
ATOM 1635 C C . THR A 1 209 ? 27.163 8.298 -16.960 1.00 89.38 209 THR A C 1
ATOM 1637 O O . THR A 1 209 ? 27.988 9.034 -17.496 1.00 89.38 209 THR A O 1
ATOM 1640 N N . GLY A 1 210 ? 26.226 8.780 -16.146 1.00 89.56 210 GLY A N 1
ATOM 1641 C CA . GLY A 1 210 ? 26.062 10.199 -15.836 1.00 89.56 210 GLY A CA 1
ATOM 1642 C C . GLY A 1 210 ? 26.956 10.630 -14.675 1.00 89.56 210 GLY A C 1
ATOM 1643 O O . GLY A 1 210 ? 28.173 10.771 -14.814 1.00 89.56 210 GLY A O 1
ATOM 1644 N N . MET A 1 211 ? 26.342 10.836 -13.513 1.00 89.38 211 MET A N 1
ATOM 1645 C CA . MET A 1 211 ? 27.012 11.111 -12.240 1.00 89.38 211 MET A CA 1
ATOM 1646 C C . MET A 1 211 ? 26.223 10.465 -11.101 1.00 89.38 211 MET A C 1
ATOM 1648 O O . MET A 1 211 ? 25.005 10.290 -11.200 1.00 89.38 211 MET A O 1
ATOM 1652 N N . ARG A 1 212 ? 26.887 10.148 -9.985 1.00 86.62 212 ARG A N 1
ATOM 1653 C CA . ARG A 1 212 ? 26.185 9.587 -8.823 1.00 86.62 212 ARG A CA 1
ATOM 1654 C C . ARG A 1 212 ? 25.421 10.653 -8.015 1.00 86.62 212 ARG A C 1
ATOM 1656 O O . ARG A 1 212 ? 24.358 10.346 -7.478 1.00 86.62 212 ARG A O 1
ATOM 1663 N N . GLY A 1 213 ? 25.912 11.895 -7.969 1.00 87.31 213 GLY A N 1
ATOM 1664 C CA . GLY A 1 213 ? 25.202 13.031 -7.369 1.00 87.31 213 GLY A CA 1
ATOM 1665 C C . GLY A 1 213 ? 25.340 13.132 -5.846 1.00 87.31 213 GLY A C 1
ATOM 1666 O O . GLY A 1 213 ? 26.329 12.689 -5.256 1.00 87.31 213 GLY A O 1
ATOM 1667 N N . HIS A 1 214 ? 24.357 13.767 -5.201 1.00 84.56 214 HIS A N 1
ATOM 1668 C CA . HIS A 1 214 ? 24.354 13.979 -3.751 1.00 84.56 214 HIS A CA 1
ATOM 1669 C C . HIS A 1 214 ? 24.053 12.710 -2.958 1.00 84.56 214 HIS A C 1
ATOM 1671 O O . HIS A 1 214 ? 23.147 11.942 -3.286 1.00 84.56 214 HIS A O 1
ATOM 1677 N N . ILE A 1 215 ? 24.754 12.579 -1.832 1.00 81.25 215 ILE A N 1
ATOM 1678 C CA . ILE A 1 215 ? 24.531 11.541 -0.829 1.00 81.25 215 ILE A CA 1
ATOM 1679 C C . ILE A 1 215 ? 24.069 12.180 0.473 1.00 81.25 215 ILE A C 1
ATOM 1681 O O . ILE A 1 215 ? 24.475 13.286 0.837 1.00 81.25 215 ILE A O 1
ATOM 1685 N N . VAL A 1 216 ? 23.228 11.440 1.183 1.00 77.12 216 VAL A N 1
ATOM 1686 C CA . VAL A 1 216 ? 22.742 11.790 2.511 1.00 77.12 216 VAL A CA 1
ATOM 1687 C C . VAL A 1 216 ? 23.577 11.065 3.563 1.00 77.12 216 VAL A C 1
ATOM 1689 O O . VAL A 1 216 ? 23.878 9.874 3.439 1.00 77.12 216 VAL A O 1
ATOM 1692 N N . ASP A 1 217 ? 23.969 11.790 4.601 1.00 76.38 217 ASP A N 1
ATOM 1693 C CA . ASP A 1 217 ? 24.673 11.231 5.742 1.00 76.38 217 ASP A CA 1
ATOM 1694 C C . ASP A 1 217 ? 23.734 10.387 6.638 1.00 76.38 217 ASP A C 1
ATOM 1696 O O . ASP A 1 217 ? 22.508 10.360 6.462 1.00 76.38 217 ASP A O 1
ATOM 1700 N N . PRO A 1 218 ? 24.270 9.676 7.646 1.00 74.62 218 PRO A N 1
ATOM 1701 C CA . PRO A 1 218 ? 23.423 8.907 8.543 1.00 74.62 218 PRO A CA 1
ATOM 1702 C C . PRO A 1 218 ? 22.409 9.745 9.338 1.00 74.62 218 PRO A C 1
ATOM 1704 O O . PRO A 1 218 ? 21.372 9.213 9.737 1.00 74.62 218 PRO A O 1
ATOM 1707 N N . THR A 1 219 ? 22.665 11.043 9.516 1.00 76.00 219 THR A N 1
ATOM 1708 C CA . THR A 1 219 ? 21.785 11.981 10.229 1.00 76.00 219 THR A CA 1
ATOM 1709 C C . THR A 1 219 ? 20.647 12.530 9.364 1.00 76.00 219 THR A C 1
ATOM 1711 O O . THR A 1 219 ? 19.737 13.154 9.898 1.00 76.00 219 THR A O 1
ATOM 1714 N N . GLY A 1 220 ? 20.648 12.252 8.055 1.00 72.12 220 GLY A N 1
ATOM 1715 C CA . GLY A 1 220 ? 19.650 12.769 7.116 1.00 72.12 220 GLY A CA 1
ATOM 1716 C C . GLY A 1 220 ? 20.050 14.085 6.442 1.00 72.12 220 GLY A C 1
ATOM 1717 O O . GLY A 1 220 ? 19.253 14.649 5.700 1.00 72.12 220 GLY A O 1
ATOM 1718 N N . LYS A 1 221 ? 21.271 14.580 6.667 1.00 75.81 221 LYS A N 1
ATOM 1719 C CA . LYS A 1 221 ? 21.785 15.813 6.062 1.00 75.81 221 LYS A CA 1
ATOM 1720 C C . LYS A 1 221 ? 22.536 15.517 4.769 1.00 75.81 221 LYS A C 1
ATOM 1722 O O . LYS A 1 221 ? 23.260 14.526 4.665 1.00 75.81 221 LYS A O 1
ATOM 1727 N N . PHE A 1 222 ? 22.384 16.394 3.782 1.00 77.88 222 PHE A N 1
ATOM 1728 C CA . PHE A 1 222 ? 23.135 16.300 2.534 1.00 77.88 222 PHE A CA 1
ATOM 1729 C C . PHE A 1 222 ? 24.612 16.591 2.762 1.00 77.88 222 PHE A C 1
ATOM 1731 O O . PHE A 1 222 ? 24.980 17.520 3.482 1.00 77.88 222 PHE A O 1
ATOM 1738 N N . ILE A 1 223 ? 25.455 15.801 2.107 1.00 81.75 223 ILE A N 1
ATOM 1739 C CA . ILE A 1 223 ? 26.880 16.083 2.019 1.00 81.75 223 ILE A CA 1
ATOM 1740 C C . ILE A 1 223 ? 27.067 17.152 0.937 1.00 81.75 223 ILE A C 1
ATOM 1742 O O . ILE A 1 223 ? 26.587 16.992 -0.187 1.00 81.75 223 ILE A O 1
ATOM 1746 N N . GLU A 1 224 ? 27.728 18.252 1.308 1.00 77.19 224 GLU A N 1
ATOM 1747 C CA . GLU A 1 224 ? 27.877 19.448 0.465 1.00 77.19 224 GLU A CA 1
ATOM 1748 C C . GLU A 1 224 ? 28.586 19.145 -0.861 1.00 77.19 224 GLU A C 1
ATOM 1750 O O . GLU A 1 224 ? 28.189 19.667 -1.899 1.00 77.19 224 GLU A O 1
ATOM 1755 N N . LEU A 1 225 ? 29.593 18.267 -0.835 1.00 81.00 225 LEU A N 1
ATOM 1756 C CA . LEU A 1 225 ? 30.307 17.809 -2.024 1.00 81.00 225 LEU A CA 1
ATOM 1757 C C . LEU A 1 225 ? 29.617 16.564 -2.614 1.00 81.00 225 LEU A C 1
ATOM 1759 O O . LEU A 1 225 ? 29.635 15.508 -1.968 1.00 81.00 225 LEU A O 1
ATOM 1763 N N . PRO A 1 226 ? 29.009 16.658 -3.814 1.00 87.19 226 PRO A N 1
ATOM 1764 C CA . PRO A 1 226 ? 28.450 15.500 -4.504 1.00 87.19 226 PRO A CA 1
ATOM 1765 C C . PRO A 1 226 ? 29.551 14.613 -5.103 1.00 87.19 226 PRO A C 1
ATOM 1767 O O . PRO A 1 226 ? 30.703 15.021 -5.240 1.00 87.19 226 PRO A O 1
ATOM 1770 N N . ILE A 1 227 ? 29.179 13.394 -5.498 1.00 90.06 227 ILE A N 1
ATOM 1771 C CA . ILE A 1 227 ? 30.042 12.509 -6.289 1.00 90.06 227 ILE A CA 1
ATOM 1772 C C . ILE A 1 227 ? 29.852 12.843 -7.770 1.00 90.06 227 ILE A C 1
ATOM 1774 O O . ILE A 1 227 ? 28.758 12.661 -8.316 1.00 90.06 227 ILE A O 1
ATOM 1778 N N . LEU A 1 228 ? 30.920 13.326 -8.405 1.00 90.31 228 LEU A N 1
ATOM 1779 C CA . LEU A 1 228 ? 30.924 13.756 -9.809 1.00 90.31 228 LEU A CA 1
ATOM 1780 C C . LEU A 1 228 ? 31.187 12.582 -10.757 1.00 90.31 228 LEU A C 1
ATOM 1782 O O . LEU A 1 228 ? 30.677 12.536 -11.882 1.00 90.31 228 LEU A O 1
ATOM 1786 N N . SER A 1 229 ? 31.965 11.616 -10.278 1.00 91.62 229 SER A N 1
ATOM 1787 C CA . SER A 1 229 ? 32.320 10.412 -11.015 1.00 91.62 229 SER A CA 1
ATOM 1788 C C . SER A 1 229 ? 31.140 9.433 -11.131 1.00 91.62 229 SER A C 1
ATOM 1790 O O . SER A 1 229 ? 30.130 9.529 -10.420 1.00 91.62 229 SER A O 1
ATOM 1792 N N . ASN A 1 230 ? 31.260 8.473 -12.045 1.00 90.69 230 ASN A N 1
ATOM 1793 C CA . ASN A 1 230 ? 30.285 7.402 -12.265 1.00 90.69 230 ASN A CA 1
ATOM 1794 C C . ASN A 1 230 ? 30.965 6.018 -12.210 1.00 90.69 230 ASN A C 1
ATOM 1796 O O . ASN A 1 230 ? 32.182 5.919 -12.040 1.00 90.69 230 ASN A O 1
ATOM 1800 N N . TYR A 1 231 ? 30.192 4.931 -12.298 1.00 89.69 231 TYR A N 1
ATOM 1801 C CA . TYR A 1 231 ? 30.767 3.581 -12.202 1.00 89.69 231 TYR A CA 1
ATOM 1802 C C . TYR A 1 231 ? 31.598 3.163 -13.422 1.00 89.69 231 TYR A C 1
ATOM 1804 O O . TYR A 1 231 ? 32.471 2.312 -13.269 1.00 89.69 231 TYR A O 1
ATOM 1812 N N . THR A 1 232 ? 31.358 3.749 -14.599 1.00 88.94 232 THR A N 1
ATOM 1813 C CA . THR A 1 232 ? 32.147 3.470 -15.809 1.00 88.94 232 THR A CA 1
ATOM 1814 C C . THR A 1 232 ? 33.536 4.116 -15.745 1.00 88.94 232 THR A C 1
ATOM 1816 O O . THR A 1 232 ? 34.520 3.492 -16.130 1.00 88.94 232 THR A O 1
ATOM 1819 N N . GLU A 1 233 ? 33.633 5.342 -15.232 1.00 88.75 233 GLU A N 1
ATOM 1820 C CA . GLU A 1 233 ? 34.888 6.094 -15.076 1.00 88.75 233 GLU A CA 1
ATOM 1821 C C . GLU A 1 233 ? 35.673 5.681 -13.819 1.00 88.75 233 GLU A C 1
ATOM 1823 O O . GLU A 1 233 ? 36.896 5.811 -13.775 1.00 88.75 233 GLU A O 1
ATOM 1828 N N . GLY A 1 234 ? 34.975 5.154 -12.807 1.00 90.56 234 GLY A N 1
ATOM 1829 C CA . GLY A 1 234 ? 35.539 4.799 -11.506 1.00 90.56 234 GLY A CA 1
ATOM 1830 C C . GLY A 1 234 ? 35.412 5.927 -10.480 1.00 90.56 234 GLY A C 1
ATOM 1831 O O . GLY A 1 234 ? 35.251 7.092 -10.819 1.00 90.56 234 GLY A O 1
ATOM 1832 N N . LEU A 1 235 ? 35.462 5.575 -9.192 1.00 92.00 235 LEU A N 1
ATOM 1833 C CA . LEU A 1 235 ? 35.318 6.523 -8.082 1.00 92.00 235 LEU A CA 1
ATOM 1834 C C . LEU A 1 235 ? 36.668 6.771 -7.407 1.00 92.00 235 LEU A C 1
ATOM 1836 O O . LEU A 1 235 ? 37.425 5.828 -7.167 1.00 92.00 235 LEU A O 1
ATOM 1840 N N . SER A 1 236 ? 36.939 8.017 -7.016 1.00 93.56 236 SER A N 1
ATOM 1841 C CA . SER A 1 236 ? 38.086 8.317 -6.152 1.00 93.56 236 SER A CA 1
ATOM 1842 C C . SER A 1 236 ? 37.917 7.707 -4.752 1.00 93.56 236 SER A C 1
ATOM 1844 O O . SER A 1 236 ? 36.801 7.442 -4.297 1.00 93.56 236 SER A O 1
ATOM 1846 N N . SER A 1 237 ? 39.018 7.535 -4.010 1.00 93.44 237 SER A N 1
ATOM 1847 C CA . SER A 1 237 ? 38.980 7.001 -2.637 1.00 93.44 237 SER A CA 1
ATOM 1848 C C . SER A 1 237 ? 38.060 7.809 -1.713 1.00 93.44 237 SER A C 1
ATOM 1850 O O . SER A 1 237 ? 37.373 7.239 -0.865 1.00 93.44 237 SER A O 1
ATOM 1852 N N . PHE A 1 238 ? 38.021 9.134 -1.891 1.00 90.12 238 PHE A N 1
ATOM 1853 C CA . PHE A 1 238 ? 37.148 10.018 -1.124 1.00 90.12 238 PHE A CA 1
ATOM 1854 C C . PHE A 1 238 ? 35.673 9.828 -1.502 1.00 90.12 238 PHE A C 1
ATOM 1856 O O . PHE A 1 238 ? 34.846 9.610 -0.617 1.00 90.12 238 PHE A O 1
ATOM 1863 N N . GLU A 1 239 ? 35.342 9.837 -2.797 1.00 89.38 239 GLU A N 1
ATOM 1864 C CA . GLU A 1 239 ? 33.972 9.609 -3.279 1.00 89.38 239 GLU A CA 1
ATOM 1865 C C . GLU A 1 239 ? 33.451 8.228 -2.862 1.00 89.38 239 GLU A C 1
ATOM 1867 O O . GLU A 1 239 ? 32.316 8.101 -2.401 1.00 89.38 239 GLU A O 1
ATOM 1872 N N . TYR A 1 240 ? 34.289 7.193 -2.943 1.00 90.31 240 TYR A N 1
ATOM 1873 C CA . TYR A 1 240 ? 33.935 5.853 -2.484 1.00 90.31 240 TYR A CA 1
ATOM 1874 C C . TYR A 1 240 ? 33.644 5.827 -0.975 1.00 90.31 240 TYR A C 1
ATOM 1876 O O . TYR A 1 240 ? 32.620 5.286 -0.546 1.00 90.31 240 TYR A O 1
ATOM 1884 N N . PHE A 1 241 ? 34.494 6.464 -0.162 1.00 88.69 241 PHE A N 1
ATOM 1885 C CA . PHE A 1 241 ? 34.303 6.547 1.288 1.00 88.69 241 PHE A CA 1
ATOM 1886 C C . PHE A 1 241 ? 33.021 7.303 1.672 1.00 88.69 241 PHE A C 1
ATOM 1888 O O . PHE A 1 241 ? 32.257 6.843 2.526 1.00 88.69 241 PHE A O 1
ATOM 1895 N N . VAL A 1 242 ? 32.746 8.432 1.011 1.00 85.19 242 VAL A N 1
ATOM 1896 C CA . VAL A 1 242 ? 31.510 9.212 1.180 1.00 85.19 242 VAL A CA 1
ATOM 1897 C C . VAL A 1 242 ? 30.288 8.377 0.782 1.00 85.19 242 VAL A C 1
ATOM 1899 O O . VAL A 1 242 ? 29.326 8.272 1.548 1.00 85.19 242 VAL A O 1
ATOM 1902 N N . GLY A 1 243 ? 30.373 7.687 -0.357 1.00 82.88 243 GLY A N 1
ATOM 1903 C CA . GLY A 1 243 ? 29.379 6.735 -0.847 1.00 82.88 243 GLY A CA 1
ATOM 1904 C C . GLY A 1 243 ? 29.065 5.590 0.112 1.00 82.88 243 GLY A C 1
ATOM 1905 O O . GLY A 1 243 ? 27.915 5.147 0.180 1.00 82.88 243 GLY A O 1
ATOM 1906 N N . GLY A 1 244 ? 30.063 5.134 0.870 1.00 85.38 244 GLY A N 1
ATOM 1907 C CA . GLY A 1 244 ? 29.928 4.046 1.835 1.00 85.38 244 GLY A CA 1
ATOM 1908 C C . GLY A 1 244 ? 29.038 4.380 3.035 1.00 85.38 244 GLY A C 1
ATOM 1909 O O . GLY A 1 244 ? 28.397 3.482 3.582 1.00 85.38 244 GLY A O 1
ATOM 1910 N N . ARG A 1 245 ? 28.934 5.657 3.438 1.00 82.81 245 ARG A N 1
ATOM 1911 C CA . ARG A 1 245 ? 28.117 6.072 4.598 1.00 82.81 245 ARG A CA 1
ATOM 1912 C C . ARG A 1 245 ? 26.625 5.833 4.366 1.00 82.81 245 ARG A C 1
ATOM 1914 O O . ARG A 1 245 ? 25.972 5.212 5.206 1.00 82.81 245 ARG A O 1
ATOM 1921 N N . GLY A 1 246 ? 26.114 6.283 3.218 1.00 76.69 246 GLY A N 1
ATOM 1922 C CA . GLY A 1 246 ? 24.715 6.089 2.824 1.00 76.69 246 GLY A CA 1
ATOM 1923 C C . GLY A 1 246 ? 24.373 4.609 2.636 1.00 76.69 246 GLY A C 1
ATOM 1924 O O . GLY A 1 246 ? 23.374 4.133 3.174 1.00 76.69 246 GLY A O 1
ATOM 1925 N N . ALA A 1 247 ? 25.264 3.858 1.978 1.00 80.81 247 ALA A N 1
ATOM 1926 C CA . ALA A 1 247 ? 25.095 2.420 1.772 1.00 80.81 247 ALA A CA 1
ATOM 1927 C C . ALA A 1 247 ? 25.049 1.641 3.100 1.00 80.81 247 ALA A C 1
ATOM 1929 O O . ALA A 1 247 ? 24.178 0.794 3.298 1.00 80.81 247 ALA A O 1
ATOM 1930 N N . ARG A 1 248 ? 25.942 1.959 4.051 1.00 84.38 248 ARG A N 1
ATOM 1931 C CA . ARG A 1 248 ? 25.962 1.317 5.373 1.00 84.38 248 ARG A CA 1
ATOM 1932 C C . ARG A 1 248 ? 24.685 1.598 6.160 1.00 84.38 248 ARG A C 1
ATOM 1934 O O . ARG A 1 248 ? 24.143 0.665 6.747 1.00 84.38 248 ARG A O 1
ATOM 1941 N N . LYS A 1 249 ? 24.194 2.844 6.158 1.00 81.81 249 LYS A N 1
ATOM 1942 C CA . LYS A 1 249 ? 22.906 3.175 6.785 1.00 81.81 249 LYS A CA 1
ATOM 1943 C C . LYS A 1 249 ? 21.773 2.361 6.165 1.00 81.81 249 LYS A C 1
ATOM 1945 O O . LYS A 1 249 ? 21.050 1.712 6.908 1.00 81.81 249 LYS A O 1
ATOM 1950 N N . GLY A 1 250 ? 21.682 2.308 4.834 1.00 77.81 250 GLY A N 1
ATOM 1951 C CA . GLY A 1 250 ? 20.657 1.519 4.141 1.00 77.81 250 GLY A CA 1
ATOM 1952 C C . GLY A 1 250 ? 20.680 0.033 4.521 1.00 77.81 250 GLY A C 1
ATOM 1953 O O . GLY A 1 250 ? 19.632 -0.551 4.794 1.00 77.81 250 GLY A O 1
ATOM 1954 N N . LEU A 1 251 ? 21.869 -0.575 4.614 1.00 81.81 251 LEU A N 1
ATOM 1955 C CA . LEU A 1 251 ? 22.022 -1.973 5.041 1.00 81.81 251 LEU A CA 1
ATOM 1956 C C . LEU A 1 251 ? 21.589 -2.200 6.497 1.00 81.81 251 LEU A C 1
ATOM 1958 O O . LEU A 1 251 ? 20.885 -3.171 6.775 1.00 81.81 251 LEU A O 1
ATOM 1962 N N . VAL A 1 252 ? 21.984 -1.310 7.414 1.00 83.69 252 VAL A N 1
ATOM 1963 C CA . VAL A 1 252 ? 21.622 -1.399 8.840 1.00 83.69 252 VAL A CA 1
ATOM 1964 C C . VAL A 1 252 ? 20.123 -1.180 9.041 1.00 83.69 252 VAL A C 1
ATOM 1966 O O . VAL A 1 252 ? 19.480 -1.991 9.705 1.00 83.69 252 VAL A O 1
ATOM 1969 N N . ASP A 1 253 ? 19.556 -0.139 8.429 1.00 79.12 253 ASP A N 1
ATOM 1970 C CA . ASP A 1 253 ? 18.123 0.161 8.501 1.00 79.12 253 ASP A CA 1
ATOM 1971 C C . ASP A 1 253 ? 17.300 -1.007 7.965 1.00 79.12 253 ASP A C 1
ATOM 1973 O O . ASP A 1 253 ? 16.307 -1.391 8.575 1.00 79.12 253 ASP A O 1
ATOM 1977 N N . THR A 1 254 ? 17.740 -1.630 6.871 1.00 74.06 254 THR A N 1
ATOM 1978 C CA . THR A 1 254 ? 17.065 -2.818 6.354 1.00 74.06 254 THR A CA 1
ATOM 1979 C C . THR A 1 254 ? 17.095 -3.966 7.367 1.00 74.06 254 THR A C 1
ATOM 1981 O O . THR A 1 254 ? 16.065 -4.592 7.622 1.00 74.06 254 THR A O 1
ATOM 1984 N N . ALA A 1 255 ? 18.263 -4.261 7.942 1.00 80.69 255 ALA A N 1
ATOM 1985 C CA . ALA A 1 255 ? 18.415 -5.373 8.875 1.00 80.69 255 ALA A CA 1
ATOM 1986 C C . ALA A 1 255 ? 17.557 -5.190 10.137 1.00 80.69 255 ALA A C 1
ATOM 1988 O O . ALA A 1 255 ? 16.929 -6.146 10.585 1.00 80.69 255 ALA A O 1
ATOM 1989 N N . LEU A 1 256 ? 17.490 -3.968 10.675 1.00 82.38 256 LEU A N 1
ATOM 1990 C CA . LEU A 1 256 ? 16.710 -3.663 11.875 1.00 82.38 256 LEU A CA 1
ATOM 1991 C C . LEU A 1 256 ? 15.205 -3.594 11.583 1.00 82.38 256 LEU A C 1
ATOM 1993 O O . LEU A 1 256 ? 14.418 -4.277 12.233 1.00 82.38 256 LEU A O 1
ATOM 1997 N N . ARG A 1 257 ? 14.796 -2.834 10.561 1.00 80.94 257 ARG A N 1
ATOM 1998 C CA . ARG A 1 257 ? 13.374 -2.546 10.298 1.00 80.94 257 ARG A CA 1
ATOM 1999 C C . ARG A 1 257 ? 12.589 -3.745 9.769 1.00 80.94 257 ARG A C 1
ATOM 2001 O O . ARG A 1 257 ? 11.368 -3.770 9.889 1.00 80.94 257 ARG A O 1
ATOM 2008 N N . THR A 1 258 ? 13.262 -4.759 9.217 1.00 82.56 258 THR A N 1
ATOM 2009 C CA . THR A 1 258 ? 12.593 -6.008 8.803 1.00 82.56 258 THR A CA 1
ATOM 2010 C C . THR A 1 258 ? 11.902 -6.685 9.996 1.00 82.56 258 THR A C 1
ATOM 2012 O O . THR A 1 258 ? 10.810 -7.236 9.844 1.00 82.56 258 THR A O 1
ATOM 2015 N N . ALA A 1 259 ? 12.496 -6.608 11.195 1.00 86.88 259 ALA A N 1
ATOM 2016 C CA . ALA A 1 259 ? 11.894 -7.154 12.410 1.00 86.88 259 ALA A CA 1
ATOM 2017 C C . ALA A 1 259 ? 10.618 -6.392 12.808 1.00 86.88 259 ALA A C 1
ATOM 2019 O O . ALA A 1 259 ? 9.615 -7.024 13.141 1.00 86.88 259 ALA A O 1
ATOM 2020 N N . ASP A 1 260 ? 10.628 -5.060 12.701 1.00 86.19 260 ASP A N 1
ATOM 2021 C CA . ASP A 1 260 ? 9.479 -4.207 13.033 1.00 86.19 260 ASP A CA 1
ATOM 2022 C C . ASP A 1 260 ? 8.280 -4.492 12.114 1.00 86.19 260 ASP A C 1
ATOM 2024 O O . ASP A 1 260 ? 7.154 -4.661 12.585 1.00 86.19 260 ASP A O 1
ATOM 2028 N N . ALA A 1 261 ? 8.518 -4.648 10.806 1.00 87.06 261 ALA A N 1
ATOM 2029 C CA . ALA A 1 261 ? 7.469 -5.002 9.846 1.00 87.06 261 ALA A CA 1
ATOM 2030 C C . ALA A 1 261 ? 6.869 -6.394 10.113 1.00 87.06 261 ALA A C 1
ATOM 2032 O O . ALA A 1 261 ? 5.645 -6.577 10.083 1.00 87.06 261 ALA A O 1
ATOM 2033 N N . GLY A 1 262 ? 7.719 -7.378 10.429 1.00 89.94 262 GLY A N 1
ATOM 2034 C CA . GLY A 1 262 ? 7.269 -8.710 10.834 1.00 89.94 262 GLY A CA 1
ATOM 2035 C C . GLY A 1 262 ? 6.449 -8.671 12.128 1.00 89.94 262 GLY A C 1
ATOM 2036 O O . GLY A 1 262 ? 5.410 -9.326 12.234 1.00 89.94 262 GLY A O 1
ATOM 2037 N N . TYR A 1 263 ? 6.861 -7.845 13.092 1.00 90.88 263 TYR A N 1
ATOM 2038 C CA . TYR A 1 263 ? 6.140 -7.657 14.346 1.00 90.88 263 TYR A CA 1
ATOM 2039 C C . TYR A 1 263 ? 4.795 -6.941 14.159 1.00 90.88 263 TYR A C 1
ATOM 2041 O O . TYR A 1 263 ? 3.802 -7.325 14.779 1.00 90.88 263 TYR A O 1
ATOM 2049 N N . LEU A 1 264 ? 4.714 -5.939 13.278 1.00 91.88 264 LEU A N 1
ATOM 2050 C CA . LEU A 1 264 ? 3.443 -5.332 12.872 1.00 91.88 264 LEU A CA 1
ATOM 2051 C C . LEU A 1 264 ? 2.509 -6.375 12.247 1.00 91.88 264 LEU A C 1
ATOM 2053 O O . LEU A 1 264 ? 1.355 -6.468 12.652 1.00 91.88 264 LEU A O 1
ATOM 2057 N N . THR A 1 265 ? 3.016 -7.200 11.328 1.00 93.88 265 THR A N 1
ATOM 2058 C CA . THR A 1 265 ? 2.230 -8.273 10.695 1.00 93.88 265 THR A CA 1
ATOM 2059 C C . THR A 1 265 ? 1.664 -9.231 11.740 1.00 93.88 265 THR A C 1
ATOM 2061 O O . THR A 1 265 ? 0.477 -9.544 11.710 1.00 93.88 265 THR A O 1
ATOM 2064 N N . ARG A 1 266 ? 2.479 -9.641 12.721 1.00 92.88 266 ARG A N 1
ATOM 2065 C CA . ARG A 1 266 ? 2.017 -10.469 13.843 1.00 92.88 266 ARG A CA 1
ATOM 2066 C C . ARG A 1 266 ? 0.868 -9.799 14.608 1.00 92.88 266 ARG A C 1
ATOM 2068 O O . ARG A 1 266 ? -0.165 -10.430 14.796 1.00 92.88 266 ARG A O 1
ATOM 2075 N N . ARG A 1 267 ? 1.008 -8.520 14.978 1.00 93.38 267 ARG A N 1
ATOM 2076 C CA . ARG A 1 267 ? -0.052 -7.759 15.673 1.00 93.38 267 ARG A CA 1
ATOM 2077 C C . ARG A 1 267 ? -1.341 -7.651 14.856 1.00 93.38 267 ARG A C 1
ATOM 2079 O O . ARG A 1 267 ? -2.426 -7.761 15.420 1.00 93.38 267 ARG A O 1
ATOM 2086 N N . LEU A 1 268 ? -1.226 -7.449 13.542 1.00 94.88 268 LEU A N 1
ATOM 2087 C CA . LEU A 1 268 ? -2.370 -7.402 12.628 1.00 94.88 268 LEU A CA 1
ATOM 2088 C C . LEU A 1 268 ? -3.095 -8.752 12.560 1.00 94.88 268 LEU A C 1
ATOM 2090 O O . LEU A 1 268 ? -4.322 -8.793 12.568 1.00 94.88 268 LEU A O 1
ATOM 2094 N N . VAL A 1 269 ? -2.357 -9.865 12.542 1.00 94.06 269 VAL A N 1
ATOM 2095 C CA . VAL A 1 269 ? -2.961 -11.204 12.598 1.00 94.06 269 VAL A CA 1
ATOM 2096 C C . VAL A 1 269 ? -3.667 -11.416 13.935 1.00 94.06 269 VAL A C 1
ATOM 2098 O O . VAL A 1 269 ? -4.817 -11.841 13.951 1.00 94.06 269 VAL A O 1
ATOM 2101 N N . ASP A 1 270 ? -3.026 -11.062 15.050 1.00 91.62 270 ASP A N 1
ATOM 2102 C CA . ASP A 1 270 ? -3.595 -11.247 16.389 1.00 91.62 270 ASP A CA 1
ATOM 2103 C C . ASP A 1 270 ? -4.899 -10.458 16.607 1.00 91.62 270 ASP A C 1
ATOM 2105 O O . ASP A 1 270 ? -5.768 -10.919 17.345 1.00 91.62 270 ASP A O 1
ATOM 2109 N N . VAL A 1 271 ? -5.061 -9.296 15.961 1.00 91.44 271 VAL A N 1
ATOM 2110 C CA . VAL A 1 271 ? -6.293 -8.493 16.055 1.00 91.44 271 VAL A CA 1
ATOM 2111 C C . VAL A 1 271 ? -7.388 -8.932 15.074 1.00 91.44 271 VAL A C 1
ATOM 2113 O O . VAL A 1 271 ? -8.558 -8.699 15.350 1.00 91.44 271 VAL A O 1
ATOM 2116 N N . ALA A 1 272 ? -7.034 -9.535 13.932 1.00 92.44 272 ALA A N 1
ATOM 2117 C CA . ALA A 1 272 ? -7.980 -9.825 12.848 1.00 92.44 272 ALA A CA 1
ATOM 2118 C C . ALA A 1 272 ? -8.308 -11.320 12.666 1.00 92.44 272 ALA A C 1
ATOM 2120 O O . ALA A 1 272 ? -9.190 -11.668 11.886 1.00 92.44 272 ALA A O 1
ATOM 2121 N N . GLN A 1 273 ? -7.619 -12.232 13.350 1.00 89.50 273 GLN A N 1
ATOM 2122 C CA . GLN A 1 273 ? -7.768 -13.683 13.158 1.00 89.50 273 GLN A CA 1
ATOM 2123 C C . GLN A 1 273 ? -9.168 -14.255 13.433 1.00 89.50 273 GLN A C 1
ATOM 2125 O O . GLN A 1 273 ? -9.490 -15.334 12.941 1.00 89.50 273 GLN A O 1
ATOM 2130 N N . ASP A 1 274 ? -9.988 -13.586 14.241 1.00 86.12 274 ASP A N 1
ATOM 2131 C CA . ASP A 1 274 ? -11.355 -13.999 14.574 1.00 86.12 274 ASP A CA 1
ATOM 2132 C C . ASP A 1 274 ? -12.389 -13.496 13.550 1.00 86.12 274 ASP A C 1
ATOM 2134 O O . ASP A 1 274 ? -13.564 -13.871 13.601 1.00 86.12 274 ASP A O 1
ATOM 2138 N N . VAL A 1 275 ? -11.948 -12.702 12.568 1.00 91.25 275 VAL A N 1
ATOM 2139 C CA . VAL A 1 275 ? -12.797 -12.114 11.534 1.00 91.25 275 VAL A CA 1
ATOM 2140 C C . VAL A 1 275 ? -12.962 -13.071 10.354 1.00 91.25 275 VAL A C 1
ATOM 2142 O O . VAL A 1 275 ? -12.135 -13.151 9.441 1.00 91.25 275 VAL A O 1
ATOM 2145 N N . LEU A 1 276 ? -14.087 -13.782 10.375 1.00 92.38 276 LEU A N 1
ATOM 2146 C CA . LEU A 1 276 ? -14.525 -14.734 9.353 1.00 92.38 276 LEU A CA 1
ATOM 2147 C C . LEU A 1 276 ? -15.792 -14.232 8.652 1.00 92.38 276 LEU A C 1
ATOM 2149 O O . LEU A 1 276 ? -16.568 -13.463 9.227 1.00 92.38 276 LEU A O 1
ATOM 2153 N N . ILE A 1 277 ? -16.050 -14.721 7.437 1.00 93.00 277 ILE A N 1
ATOM 2154 C CA . ILE A 1 277 ? -17.371 -14.560 6.818 1.00 93.00 277 ILE A CA 1
ATOM 2155 C C . ILE A 1 277 ? -18.364 -15.511 7.493 1.00 93.00 277 ILE A C 1
ATOM 2157 O O . ILE A 1 277 ? -18.241 -16.729 7.360 1.00 93.00 277 ILE A O 1
ATOM 2161 N N . ARG A 1 278 ? -19.344 -14.978 8.228 1.00 88.62 278 ARG A N 1
ATOM 2162 C CA . ARG A 1 278 ? -20.279 -15.786 9.042 1.00 88.62 278 ARG A CA 1
ATOM 2163 C C . ARG A 1 278 ? -21.639 -15.987 8.387 1.00 88.62 278 ARG A C 1
ATOM 2165 O O . ARG A 1 278 ? -22.261 -17.032 8.564 1.00 88.62 278 ARG A O 1
ATOM 2172 N N . GLU A 1 279 ? -22.086 -15.010 7.610 1.00 89.31 279 GLU A N 1
ATOM 2173 C CA . GLU A 1 279 ? -23.399 -15.011 6.971 1.00 89.31 279 GLU A CA 1
ATOM 2174 C C . GLU A 1 279 ? -23.348 -14.388 5.573 1.00 89.31 279 GLU A C 1
ATOM 2176 O O . GLU A 1 279 ? -22.356 -13.772 5.186 1.00 89.31 279 GLU A O 1
ATOM 2181 N N . LYS A 1 280 ? -24.413 -14.565 4.784 1.00 89.75 280 LYS A N 1
ATOM 2182 C CA . LYS A 1 280 ? -24.465 -14.024 3.417 1.00 89.75 280 LYS A CA 1
ATOM 2183 C C . LYS A 1 280 ? -24.751 -12.523 3.401 1.00 89.75 280 LYS A C 1
ATOM 2185 O O . LYS A 1 280 ? -24.096 -11.790 2.670 1.00 89.75 280 LYS A O 1
ATOM 2190 N N . ASP A 1 281 ? -25.699 -12.070 4.215 1.00 91.44 281 ASP A N 1
ATOM 2191 C CA . ASP A 1 281 ? -26.131 -10.675 4.252 1.00 91.44 281 ASP A CA 1
ATOM 2192 C C . ASP A 1 281 ? -26.645 -10.304 5.649 1.00 91.44 281 ASP A C 1
ATOM 2194 O O . ASP A 1 281 ? -27.580 -10.935 6.142 1.00 91.44 281 ASP A O 1
ATOM 2198 N N . CYS A 1 282 ? -26.052 -9.271 6.254 1.00 89.38 282 CYS A N 1
ATOM 2199 C CA . CYS A 1 282 ? -26.464 -8.729 7.551 1.00 89.38 282 CYS A CA 1
ATOM 2200 C C . CYS A 1 282 ? -27.674 -7.783 7.457 1.00 89.38 282 CYS A C 1
ATOM 2202 O O . CYS A 1 282 ? -28.162 -7.327 8.481 1.00 89.38 282 CYS A O 1
ATOM 2204 N N . LYS A 1 283 ? -28.156 -7.467 6.242 1.00 89.94 283 LYS A N 1
ATOM 2205 C CA . LYS A 1 283 ? -29.305 -6.580 5.965 1.00 89.94 283 LYS A CA 1
ATOM 2206 C C . LYS A 1 283 ? -29.199 -5.149 6.507 1.00 89.94 283 LYS A C 1
ATOM 2208 O O . LYS A 1 283 ? -30.217 -4.470 6.592 1.00 89.94 283 LYS A O 1
ATOM 2213 N N . THR A 1 284 ? -27.996 -4.689 6.838 1.00 89.12 284 THR A N 1
ATOM 2214 C CA . THR A 1 284 ? -27.791 -3.290 7.230 1.00 89.12 284 THR A CA 1
ATOM 2215 C C . THR A 1 284 ? -28.131 -2.358 6.066 1.00 89.12 284 THR A C 1
ATOM 2217 O O . THR A 1 284 ? -27.852 -2.673 4.902 1.00 89.12 284 THR A O 1
ATOM 2220 N N . GLU A 1 285 ? -28.748 -1.225 6.388 1.00 89.00 285 GLU A N 1
ATOM 2221 C CA . GLU A 1 285 ? -28.995 -0.127 5.449 1.00 89.00 285 GLU A CA 1
ATOM 2222 C C . GLU A 1 285 ? -27.899 0.942 5.523 1.00 89.00 285 GLU A C 1
ATOM 2224 O O . GLU A 1 285 ? -27.869 1.841 4.685 1.00 89.00 285 GLU A O 1
ATOM 2229 N N . GLU A 1 286 ? -26.981 0.831 6.489 1.00 90.19 286 GLU A N 1
ATOM 2230 C CA . GLU A 1 286 ? -25.831 1.718 6.588 1.00 90.19 286 GLU A CA 1
ATOM 2231 C C . GLU A 1 286 ? -24.841 1.475 5.442 1.00 90.19 286 GLU A C 1
ATOM 2233 O O . GLU A 1 286 ? -24.634 0.356 4.956 1.00 90.19 286 GLU A O 1
ATOM 2238 N N . PHE A 1 287 ? -24.202 2.556 5.007 1.00 91.75 287 PHE A N 1
ATOM 2239 C CA . PHE A 1 287 ? -23.254 2.558 3.904 1.00 91.75 287 PHE A CA 1
ATOM 2240 C C . PHE A 1 287 ? -22.117 3.533 4.182 1.00 91.75 287 PHE A C 1
ATOM 2242 O O . PHE A 1 287 ? -22.216 4.424 5.025 1.00 91.75 287 PHE A O 1
ATOM 2249 N N . ILE A 1 288 ? -21.038 3.379 3.424 1.00 92.00 288 ILE A N 1
ATOM 2250 C CA . ILE A 1 288 ? -19.986 4.387 3.333 1.00 92.00 288 ILE A CA 1
ATOM 2251 C C . ILE A 1 288 ? -19.955 4.978 1.933 1.00 92.00 288 ILE A C 1
ATOM 2253 O O . ILE A 1 288 ? -20.189 4.298 0.932 1.00 92.00 288 ILE A O 1
ATOM 2257 N N . THR A 1 289 ? -19.634 6.263 1.883 1.00 92.25 289 THR A N 1
ATOM 2258 C CA . THR A 1 289 ? -19.491 7.005 0.638 1.00 92.25 289 THR A CA 1
ATOM 2259 C C . THR A 1 289 ? -18.017 7.116 0.279 1.00 92.25 289 THR A C 1
ATOM 2261 O O . THR A 1 289 ? -17.227 7.704 1.027 1.00 92.25 289 THR A O 1
ATOM 2264 N N . ILE A 1 290 ? -17.655 6.558 -0.874 1.00 91.06 290 ILE A N 1
ATOM 2265 C CA . ILE A 1 290 ? -16.337 6.738 -1.486 1.00 91.06 290 ILE A CA 1
ATOM 2266 C C . ILE A 1 290 ? -16.482 7.843 -2.526 1.00 91.06 290 ILE A C 1
ATOM 2268 O O . ILE A 1 290 ? -17.396 7.782 -3.352 1.00 91.06 290 ILE A O 1
ATOM 2272 N N . GLY A 1 291 ? -15.611 8.850 -2.466 1.00 89.56 291 GLY A N 1
ATOM 2273 C CA . GLY A 1 291 ? -15.595 9.978 -3.392 1.00 89.56 291 GLY A CA 1
ATOM 2274 C C . GLY A 1 291 ? -14.334 10.029 -4.252 1.00 89.56 291 GLY A C 1
ATOM 2275 O O . GLY A 1 291 ? -13.316 9.421 -3.923 1.00 89.56 291 GLY A O 1
ATOM 2276 N N . ARG A 1 292 ? -14.380 10.807 -5.338 1.00 87.00 292 ARG A N 1
ATOM 2277 C CA . ARG A 1 292 ? -13.205 11.128 -6.170 1.00 87.00 292 ARG A CA 1
ATOM 2278 C C . ARG A 1 292 ? -12.135 11.914 -5.413 1.00 87.00 292 ARG A C 1
ATOM 2280 O O . ARG A 1 292 ? -10.956 11.789 -5.709 1.00 87.00 292 ARG A O 1
ATOM 2287 N N . GLU A 1 293 ? -12.523 12.686 -4.399 1.00 85.00 293 GLU A N 1
ATOM 2288 C CA . GLU A 1 293 ? -11.575 13.360 -3.498 1.00 85.00 293 GLU A CA 1
ATOM 2289 C C . GLU A 1 293 ? -10.700 12.382 -2.700 1.00 85.00 293 GLU A C 1
ATOM 2291 O O . GLU A 1 293 ? -9.619 12.744 -2.236 1.00 85.00 293 GLU A O 1
ATOM 2296 N N . ASP A 1 294 ? -11.152 11.132 -2.563 1.00 81.62 294 ASP A N 1
ATOM 2297 C CA . ASP A 1 294 ? -10.417 10.080 -1.879 1.00 81.62 294 ASP A CA 1
ATOM 2298 C C . ASP A 1 294 ? -9.449 9.328 -2.826 1.00 81.62 294 ASP A C 1
ATOM 2300 O O . ASP A 1 294 ? -8.854 8.318 -2.433 1.00 81.62 294 ASP A O 1
ATOM 2304 N N . GLU A 1 295 ? -9.288 9.767 -4.080 1.00 81.69 295 GLU A N 1
ATOM 2305 C CA . GLU A 1 295 ? -8.306 9.202 -5.010 1.00 81.69 295 GLU A CA 1
ATOM 2306 C C . GLU A 1 295 ? -6.874 9.348 -4.468 1.00 81.69 295 GLU A C 1
ATOM 2308 O O . GLU A 1 295 ? -6.503 10.323 -3.809 1.00 81.69 295 GLU A O 1
ATOM 2313 N N . THR A 1 296 ? -6.041 8.348 -4.749 1.00 79.06 296 THR A N 1
ATOM 2314 C CA . THR A 1 296 ? -4.612 8.385 -4.407 1.00 79.06 296 THR A CA 1
ATOM 2315 C C . THR A 1 296 ? -3.771 8.461 -5.673 1.00 79.06 296 THR A C 1
ATOM 2317 O O . THR A 1 296 ? -4.274 8.276 -6.776 1.00 79.06 296 THR A O 1
ATOM 2320 N N . LEU A 1 297 ? -2.458 8.669 -5.531 1.00 74.19 297 LEU A N 1
ATOM 2321 C CA . LEU A 1 297 ? -1.528 8.723 -6.669 1.00 74.19 297 LEU A CA 1
ATOM 2322 C C . LEU A 1 297 ? -1.548 7.453 -7.541 1.00 74.19 297 LEU A C 1
ATOM 2324 O O . LEU A 1 297 ? -1.078 7.487 -8.675 1.00 74.19 297 LEU A O 1
ATOM 2328 N N . ILE A 1 298 ? -2.034 6.327 -7.003 1.00 78.00 298 ILE A N 1
ATOM 2329 C CA . ILE A 1 298 ? -1.996 5.011 -7.658 1.00 78.00 298 ILE A CA 1
ATOM 2330 C C . ILE A 1 298 ? -3.390 4.426 -7.872 1.00 78.00 298 ILE A C 1
ATOM 2332 O O . ILE A 1 298 ? -3.624 3.781 -8.893 1.00 78.00 298 ILE A O 1
ATOM 2336 N N . VAL A 1 299 ? -4.295 4.595 -6.907 1.00 82.12 299 VAL A N 1
ATOM 2337 C CA . VAL A 1 299 ? -5.616 3.961 -6.935 1.00 82.12 299 VAL A CA 1
ATOM 2338 C C . VAL A 1 299 ? -6.659 5.002 -7.329 1.00 82.12 299 VAL A C 1
ATOM 2340 O O . VAL A 1 299 ? -6.912 5.940 -6.569 1.00 82.12 299 VAL A O 1
ATOM 2343 N N . SER A 1 300 ? -7.241 4.816 -8.517 1.00 88.06 300 SER A N 1
ATOM 2344 C CA . SER A 1 300 ? -8.312 5.661 -9.053 1.00 88.06 300 SER A CA 1
ATOM 2345 C C . SER A 1 300 ? -9.667 5.338 -8.421 1.00 88.06 300 SER A C 1
ATOM 2347 O O . SER A 1 300 ? -9.844 4.291 -7.788 1.00 88.06 300 SER A O 1
ATOM 2349 N N . PHE A 1 301 ? -10.647 6.214 -8.634 1.00 89.31 301 PHE A N 1
ATOM 2350 C CA . PHE A 1 301 ? -11.988 6.077 -8.080 1.00 89.31 301 PHE A CA 1
ATOM 2351 C C . PHE A 1 301 ? -12.687 4.780 -8.510 1.00 89.31 301 PHE A C 1
ATOM 2353 O O . PHE A 1 301 ? -13.183 4.035 -7.665 1.00 89.31 301 PHE A O 1
ATOM 2360 N N . GLY A 1 302 ? -12.650 4.442 -9.801 1.00 87.06 302 GLY A N 1
ATOM 2361 C CA . GLY A 1 302 ? -13.205 3.194 -10.325 1.00 87.06 302 GLY A CA 1
ATOM 2362 C C . GLY A 1 302 ? -12.538 1.959 -9.716 1.00 87.06 302 GLY A C 1
ATOM 2363 O O . GLY A 1 302 ? -13.223 1.003 -9.347 1.00 87.06 302 GLY A O 1
ATOM 2364 N N . ARG A 1 303 ? -11.210 1.991 -9.521 1.00 88.00 303 ARG A N 1
ATOM 2365 C CA . ARG A 1 303 ? -10.473 0.862 -8.934 1.00 88.00 303 ARG A CA 1
ATOM 2366 C C . ARG A 1 303 ? -10.868 0.599 -7.479 1.00 88.00 303 ARG A C 1
ATOM 2368 O O . ARG A 1 303 ? -10.943 -0.564 -7.103 1.00 88.00 303 ARG A O 1
ATOM 2375 N N . ARG A 1 304 ? -11.168 1.636 -6.689 1.00 90.12 304 ARG A N 1
ATOM 2376 C CA . ARG A 1 304 ? -11.625 1.489 -5.289 1.00 90.12 304 ARG A CA 1
ATOM 2377 C C . ARG A 1 304 ? -13.011 0.855 -5.157 1.00 90.12 304 ARG A C 1
ATOM 2379 O O . ARG A 1 304 ? -13.325 0.259 -4.125 1.00 90.12 304 ARG A O 1
ATOM 2386 N N . LEU A 1 305 ? -13.849 1.014 -6.181 1.00 90.38 305 LEU A N 1
ATOM 2387 C CA . LEU A 1 305 ? -15.207 0.469 -6.216 1.00 90.38 305 LEU A CA 1
ATOM 2388 C C . LEU A 1 305 ? -15.248 -0.982 -6.701 1.00 90.38 305 LEU A C 1
ATOM 2390 O O . LEU A 1 305 ? -16.205 -1.689 -6.393 1.00 90.38 305 LEU A O 1
ATOM 2394 N N . LEU A 1 306 ? -14.230 -1.423 -7.443 1.00 90.06 306 LEU A N 1
ATOM 2395 C CA . LEU A 1 306 ? -14.161 -2.762 -8.015 1.00 90.06 306 LEU A CA 1
ATOM 2396 C C . LEU A 1 306 ? -14.348 -3.848 -6.945 1.00 90.06 306 LEU A C 1
ATOM 2398 O O . LEU A 1 306 ? -13.673 -3.851 -5.918 1.00 90.06 306 LEU A O 1
ATOM 2402 N N . GLY A 1 307 ? -15.260 -4.789 -7.195 1.00 89.25 307 GLY A N 1
ATOM 2403 C CA . GLY A 1 307 ? -15.506 -5.921 -6.299 1.00 89.25 307 GLY A CA 1
ATOM 2404 C C . GLY A 1 307 ? -16.308 -5.586 -5.035 1.00 89.25 307 GLY A C 1
ATOM 2405 O O . GLY A 1 307 ? -16.622 -6.496 -4.265 1.00 89.25 307 GLY A O 1
ATOM 2406 N N . ARG A 1 308 ? -16.692 -4.319 -4.823 1.00 92.12 308 ARG A N 1
ATOM 2407 C CA . ARG A 1 308 ? -17.588 -3.916 -3.729 1.00 92.12 308 ARG A CA 1
ATOM 2408 C C . ARG A 1 308 ? -19.054 -4.071 -4.111 1.00 92.12 308 ARG A C 1
ATOM 2410 O O . ARG A 1 308 ? -19.413 -4.043 -5.284 1.00 92.12 308 ARG A O 1
ATOM 2417 N N . THR A 1 309 ? -19.915 -4.171 -3.103 1.00 93.25 309 THR A N 1
ATOM 2418 C CA . THR A 1 309 ? -21.371 -4.220 -3.280 1.00 93.25 309 THR A CA 1
ATOM 2419 C C . THR A 1 309 ? -21.971 -2.818 -3.191 1.00 93.25 309 THR A C 1
ATOM 2421 O O . THR A 1 309 ? -21.764 -2.116 -2.197 1.00 93.25 309 THR A O 1
ATOM 2424 N N . ALA A 1 310 ? -22.750 -2.414 -4.194 1.00 93.75 310 ALA A N 1
ATOM 2425 C CA . ALA A 1 310 ? -23.431 -1.121 -4.196 1.00 93.75 310 ALA A CA 1
ATOM 2426 C C . ALA A 1 310 ? -24.576 -1.091 -3.166 1.00 93.75 310 ALA A C 1
ATOM 2428 O O . ALA A 1 310 ? -25.429 -1.984 -3.144 1.00 93.75 310 ALA A O 1
ATOM 2429 N N . ALA A 1 311 ? -24.614 -0.058 -2.318 1.00 91.81 311 ALA A N 1
ATOM 2430 C CA . ALA A 1 311 ? -25.686 0.118 -1.331 1.00 91.81 311 ALA A CA 1
ATOM 2431 C C . ALA A 1 311 ? -26.972 0.679 -1.969 1.00 91.81 311 ALA A C 1
ATOM 2433 O O . ALA A 1 311 ? -28.085 0.322 -1.573 1.00 91.81 311 ALA A O 1
ATOM 2434 N N . GLU A 1 312 ? -26.817 1.494 -3.014 1.00 91.31 312 GLU A N 1
ATOM 2435 C CA . GLU A 1 312 ? -27.897 2.077 -3.810 1.00 91.31 312 GLU A CA 1
ATOM 2436 C C . GLU A 1 312 ? -27.692 1.836 -5.314 1.00 91.31 312 GLU A C 1
ATOM 2438 O O . GLU A 1 312 ? -26.649 1.359 -5.757 1.00 91.31 312 GLU A O 1
ATOM 2443 N N . ASN A 1 313 ? -28.709 2.152 -6.122 1.00 91.31 313 ASN A N 1
ATOM 2444 C CA . ASN A 1 313 ? -28.607 2.057 -7.578 1.00 91.31 313 ASN A CA 1
ATOM 2445 C C . ASN A 1 313 ? -27.654 3.136 -8.116 1.00 91.31 313 ASN A C 1
ATOM 2447 O O . ASN A 1 313 ? -27.986 4.322 -8.088 1.00 91.31 313 ASN A O 1
ATOM 2451 N N . VAL A 1 314 ? -26.525 2.728 -8.693 1.00 88.38 314 VAL A N 1
ATOM 2452 C CA . VAL A 1 314 ? -25.553 3.650 -9.290 1.00 88.38 314 VAL A CA 1
ATOM 2453 C C . VAL A 1 314 ? -25.992 3.997 -10.710 1.00 88.38 314 VAL A C 1
ATOM 2455 O O . VAL A 1 314 ? -26.053 3.131 -11.590 1.00 88.38 314 VAL A O 1
ATOM 2458 N N . LYS A 1 315 ? -26.316 5.271 -10.946 1.00 86.81 315 LYS A N 1
ATOM 2459 C CA . LYS A 1 315 ? -26.769 5.780 -12.248 1.00 86.81 315 LYS A CA 1
ATOM 2460 C C . LYS A 1 315 ? -25.719 6.691 -12.867 1.00 86.81 315 LYS A C 1
ATOM 2462 O O . LYS A 1 315 ? -25.316 7.670 -12.253 1.00 86.81 315 LYS A O 1
ATOM 2467 N N . VAL A 1 316 ? -25.344 6.411 -14.112 1.00 83.50 316 VAL A N 1
ATOM 2468 C CA . VAL A 1 316 ? -24.542 7.318 -14.941 1.00 83.50 316 VAL A CA 1
ATOM 2469 C C . VAL A 1 316 ? -25.489 7.962 -15.953 1.00 83.50 316 VAL A C 1
ATOM 2471 O O . VAL A 1 316 ? -25.966 7.315 -16.887 1.00 83.50 316 VAL A O 1
ATOM 2474 N N . GLY A 1 317 ? -25.829 9.234 -15.728 1.00 79.69 317 GLY A N 1
ATOM 2475 C CA . GLY A 1 317 ? -26.877 9.920 -16.487 1.00 79.69 317 GLY A CA 1
ATOM 2476 C C . GLY A 1 317 ? -28.254 9.291 -16.239 1.00 79.69 317 GLY A C 1
ATOM 2477 O O . GLY A 1 317 ? -28.721 9.237 -15.104 1.00 79.69 317 GLY A O 1
ATOM 2478 N N . SER A 1 318 ? -28.908 8.798 -17.296 1.00 74.56 318 SER A N 1
ATOM 2479 C CA . SER A 1 318 ? -30.212 8.116 -17.215 1.00 74.56 318 SER A CA 1
ATOM 2480 C C . SER A 1 318 ? -30.117 6.589 -17.095 1.00 74.56 318 SER A C 1
ATOM 2482 O O . SER A 1 318 ? -31.129 5.937 -16.831 1.00 74.56 318 SER A O 1
ATOM 2484 N N . LYS A 1 319 ? -28.926 6.000 -17.274 1.00 84.44 319 LYS A N 1
ATOM 2485 C CA . LYS A 1 319 ? -28.724 4.546 -17.277 1.00 84.44 319 LYS A CA 1
ATOM 2486 C C . LYS A 1 319 ? -28.215 4.068 -15.917 1.00 84.44 319 LYS A C 1
ATOM 2488 O O . LYS A 1 319 ? -27.199 4.550 -15.419 1.00 84.44 319 LYS A O 1
ATOM 2493 N N . THR A 1 320 ? -28.900 3.088 -15.332 1.00 87.38 320 THR A N 1
ATOM 2494 C CA . THR A 1 320 ? -28.401 2.361 -14.156 1.00 87.38 320 THR A CA 1
ATOM 2495 C C . THR A 1 320 ? -27.262 1.443 -14.590 1.00 87.38 320 THR A C 1
ATOM 2497 O O . THR A 1 320 ? -27.467 0.586 -15.449 1.00 87.38 320 THR A O 1
ATOM 2500 N N . VAL A 1 321 ? -26.074 1.648 -14.022 1.00 87.62 321 VAL A N 1
ATOM 2501 C CA . VAL A 1 321 ? -24.870 0.854 -14.310 1.00 87.62 321 VAL A CA 1
ATOM 2502 C C . VAL A 1 321 ? -24.763 -0.328 -13.348 1.00 87.62 321 VAL A C 1
ATOM 2504 O O . VAL A 1 321 ? -24.444 -1.424 -13.787 1.00 87.62 321 VAL A O 1
ATOM 2507 N N . VAL A 1 322 ? -25.089 -0.118 -12.068 1.00 88.81 322 VAL A N 1
ATOM 2508 C CA . VAL A 1 322 ? -25.071 -1.156 -11.022 1.00 88.81 322 VAL A CA 1
ATOM 2509 C C . VAL A 1 322 ? -26.351 -1.055 -10.198 1.00 88.81 322 VAL A C 1
ATOM 2511 O O . VAL A 1 322 ? -26.747 0.050 -9.809 1.00 88.81 322 VAL A O 1
ATOM 2514 N N . LYS A 1 323 ? -27.034 -2.178 -9.953 1.00 91.50 323 LYS A N 1
ATOM 2515 C CA . LYS A 1 323 ? -28.233 -2.201 -9.103 1.00 91.50 323 LYS A CA 1
ATOM 2516 C C . LYS A 1 323 ? -27.861 -2.271 -7.619 1.00 91.50 323 LYS A C 1
ATOM 2518 O O . LYS A 1 323 ? -26.775 -2.699 -7.244 1.00 91.50 323 LYS A O 1
ATOM 2523 N N . LYS A 1 324 ? -28.801 -1.889 -6.754 1.00 91.56 324 LYS A N 1
ATOM 2524 C CA . LYS A 1 324 ? -28.691 -2.077 -5.302 1.00 91.56 324 LYS A CA 1
ATOM 2525 C C . LYS A 1 324 ? -28.397 -3.548 -4.978 1.00 91.56 324 LYS A C 1
ATOM 2527 O O . LYS A 1 324 ? -29.079 -4.434 -5.490 1.00 91.56 324 LYS A O 1
ATOM 2532 N N . ASN A 1 325 ? -27.433 -3.778 -4.085 1.00 88.88 325 ASN A N 1
ATOM 2533 C CA . ASN A 1 325 ? -26.919 -5.089 -3.671 1.00 88.88 325 ASN A CA 1
ATOM 2534 C C . ASN A 1 325 ? -26.223 -5.907 -4.773 1.00 88.88 325 ASN A C 1
ATOM 2536 O O . ASN A 1 325 ? -26.030 -7.111 -4.614 1.00 88.88 325 ASN A O 1
ATOM 2540 N N . GLU A 1 326 ? -25.826 -5.270 -5.872 1.00 91.06 326 GLU A N 1
ATOM 2541 C CA . GLU A 1 326 ? -25.018 -5.893 -6.917 1.00 91.06 326 GLU A CA 1
ATOM 2542 C C . GLU A 1 326 ? -23.537 -5.531 -6.738 1.00 91.06 326 GLU A C 1
ATOM 2544 O O . GLU A 1 326 ? -23.194 -4.447 -6.255 1.00 91.06 326 GLU A O 1
ATOM 2549 N N . VAL A 1 327 ? -22.657 -6.464 -7.100 1.00 91.00 327 VAL A N 1
ATOM 2550 C CA . VAL A 1 327 ? -21.207 -6.259 -7.071 1.00 91.00 327 VAL A CA 1
ATOM 2551 C C . VAL A 1 327 ? -20.788 -5.413 -8.271 1.00 91.00 327 VAL A C 1
ATOM 2553 O O . VAL A 1 327 ? -21.205 -5.666 -9.399 1.00 91.00 327 VAL A O 1
ATOM 2556 N N . VAL A 1 328 ? -19.924 -4.427 -8.041 1.00 90.69 328 VAL A N 1
ATOM 2557 C CA . VAL A 1 328 ? -19.346 -3.594 -9.098 1.00 90.69 328 VAL A CA 1
ATOM 2558 C C . VAL A 1 328 ? -18.332 -4.415 -9.902 1.00 90.69 328 VAL A C 1
ATOM 2560 O O . VAL A 1 328 ? -17.272 -4.788 -9.395 1.00 90.69 328 VAL A O 1
ATOM 2563 N N . SER A 1 329 ? -18.659 -4.690 -11.166 1.00 88.50 329 SER A N 1
ATOM 2564 C CA . SER A 1 329 ? -17.771 -5.358 -12.125 1.00 88.50 329 SER A CA 1
ATOM 2565 C C . SER A 1 329 ? -16.709 -4.408 -12.695 1.00 88.50 329 SER A C 1
ATOM 2567 O O . SER A 1 329 ? -16.828 -3.187 -12.580 1.00 88.50 329 SER A O 1
ATOM 2569 N N . GLN A 1 330 ? -15.690 -4.956 -13.365 1.00 84.75 330 GLN A N 1
ATOM 2570 C CA . GLN A 1 330 ? -14.653 -4.159 -14.036 1.00 84.75 330 GLN A CA 1
ATOM 2571 C C . GLN A 1 330 ? -15.244 -3.224 -15.103 1.00 84.75 330 GLN A C 1
ATOM 2573 O O . GLN A 1 330 ? -14.913 -2.043 -15.143 1.00 84.75 330 GLN A O 1
ATOM 2578 N N . GLU A 1 331 ? -16.191 -3.714 -15.907 1.00 85.38 331 GLU A N 1
ATOM 2579 C CA . GLU A 1 331 ? -16.880 -2.897 -16.915 1.00 85.38 331 GLU A CA 1
ATOM 2580 C C . GLU A 1 331 ? -17.663 -1.740 -16.279 1.00 85.38 331 GLU A C 1
ATOM 2582 O O . GLU A 1 331 ? -17.655 -0.617 -16.787 1.00 85.38 331 GLU A O 1
ATOM 2587 N N . ALA A 1 332 ? -18.325 -1.998 -15.147 1.00 86.38 332 ALA A N 1
ATOM 2588 C CA . ALA A 1 332 ? -19.039 -0.970 -14.401 1.00 86.38 332 ALA A CA 1
ATOM 2589 C C . ALA A 1 332 ? -18.075 0.062 -13.797 1.00 86.38 332 ALA A C 1
ATOM 2591 O O . ALA A 1 332 ? -18.334 1.261 -13.896 1.00 86.38 332 ALA A O 1
ATOM 2592 N N . ALA A 1 333 ? -16.955 -0.384 -13.224 1.00 87.62 333 ALA A N 1
ATOM 2593 C CA . ALA A 1 333 ? -15.917 0.484 -12.679 1.00 87.62 333 ALA A CA 1
ATOM 2594 C C . ALA A 1 333 ? -15.318 1.410 -13.754 1.00 87.62 333 ALA A C 1
ATOM 2596 O O . ALA A 1 333 ? -15.212 2.616 -13.530 1.00 87.62 333 ALA A O 1
ATOM 2597 N N . ASP A 1 334 ? -15.017 0.884 -14.945 1.00 87.94 334 ASP A N 1
ATOM 2598 C CA . ASP A 1 334 ? -14.486 1.667 -16.069 1.00 87.94 334 ASP A CA 1
ATOM 2599 C C . ASP A 1 334 ? -15.500 2.700 -16.595 1.00 87.94 334 ASP A C 1
ATOM 2601 O O . ASP A 1 334 ? -15.127 3.800 -17.016 1.00 87.94 334 ASP A O 1
ATOM 2605 N N . LEU A 1 335 ? -16.796 2.365 -16.581 1.00 87.88 335 LEU A N 1
ATOM 2606 C CA . LEU A 1 335 ? -17.871 3.299 -16.931 1.00 87.88 335 LEU A CA 1
ATOM 2607 C C . LEU A 1 335 ? -18.029 4.409 -15.887 1.00 87.88 335 LEU A C 1
ATOM 2609 O O . LEU A 1 335 ? -18.243 5.563 -16.263 1.00 87.88 335 LEU A O 1
ATOM 2613 N N . ILE A 1 336 ? -17.915 4.078 -14.598 1.00 87.62 336 ILE A N 1
ATOM 2614 C CA . ILE A 1 336 ? -17.964 5.053 -13.502 1.00 87.62 336 ILE A CA 1
ATOM 2615 C C . ILE A 1 336 ? -16.761 5.999 -13.590 1.00 87.62 336 ILE A C 1
ATOM 2617 O O . ILE A 1 336 ? -16.946 7.212 -13.502 1.00 87.62 336 ILE A O 1
ATOM 2621 N N . GLU A 1 337 ? -15.564 5.478 -13.862 1.00 87.12 337 GLU A N 1
ATOM 2622 C CA . GLU A 1 337 ? -14.341 6.274 -14.015 1.00 87.12 337 GLU A CA 1
ATOM 2623 C C . GLU A 1 337 ? -14.449 7.293 -15.160 1.00 87.12 337 GLU A C 1
ATOM 2625 O O . GLU A 1 337 ? -14.062 8.449 -15.008 1.00 87.12 337 GLU A O 1
ATOM 2630 N N . LYS A 1 338 ? -15.049 6.903 -16.292 1.00 88.25 338 LYS A N 1
ATOM 2631 C CA . LYS A 1 338 ? -15.288 7.800 -17.439 1.00 88.25 338 LYS A CA 1
ATOM 2632 C C . LYS A 1 338 ? -16.447 8.780 -17.229 1.00 88.25 338 LYS A C 1
ATOM 2634 O O . LYS A 1 338 ? -16.678 9.637 -18.080 1.00 88.25 338 LYS A O 1
ATOM 2639 N N . SER A 1 339 ? -17.211 8.637 -16.148 1.00 88.31 339 SER A N 1
ATOM 2640 C CA . SER A 1 339 ? -18.373 9.475 -15.851 1.00 88.31 339 SER A CA 1
ATOM 2641 C C . SER A 1 339 ? -18.032 10.652 -14.931 1.00 88.31 339 SER A C 1
ATOM 2643 O O . SER A 1 339 ? -17.047 10.621 -14.204 1.00 88.31 339 SER A O 1
ATOM 2645 N N . ASN A 1 340 ? -18.907 11.659 -14.869 1.00 85.06 340 ASN A N 1
ATOM 2646 C CA . ASN A 1 340 ? -18.759 12.797 -13.947 1.00 85.06 340 ASN A CA 1
ATOM 2647 C C . ASN A 1 340 ? -19.277 12.518 -12.518 1.00 85.06 340 ASN A C 1
ATOM 2649 O O . ASN A 1 340 ? -19.472 13.464 -11.750 1.00 85.06 340 ASN A O 1
ATOM 2653 N N . LEU A 1 341 ? -19.539 11.253 -12.158 1.00 86.06 341 LEU A N 1
ATOM 2654 C CA . LEU A 1 341 ? -19.946 10.891 -10.797 1.00 86.06 341 LEU A CA 1
ATOM 2655 C C . LEU A 1 341 ? -18.842 11.257 -9.803 1.00 86.06 341 LEU A C 1
ATOM 2657 O O . LEU A 1 341 ? -17.690 10.888 -10.011 1.00 86.06 341 LEU A O 1
ATOM 2661 N N . GLN A 1 342 ? -19.206 11.977 -8.742 1.00 87.50 342 GLN A N 1
ATOM 2662 C CA . GLN A 1 342 ? -18.264 12.394 -7.699 1.00 87.50 342 GLN A CA 1
ATOM 2663 C C . GLN A 1 342 ? -18.160 11.374 -6.571 1.00 87.50 342 GLN A C 1
ATOM 2665 O O . GLN A 1 342 ? -17.092 11.218 -5.991 1.00 87.50 342 GLN A O 1
ATOM 2670 N N . GLU A 1 343 ? -19.257 10.684 -6.262 1.00 91.44 343 GLU A N 1
ATOM 2671 C CA . GLU A 1 343 ? -19.389 9.857 -5.068 1.00 91.44 343 GLU A CA 1
ATOM 2672 C C . GLU A 1 343 ? -20.274 8.640 -5.351 1.00 91.44 343 GLU A C 1
ATOM 2674 O O . GLU A 1 343 ? -21.240 8.726 -6.115 1.00 91.44 343 GLU A O 1
ATOM 2679 N N . VAL A 1 344 ? -19.948 7.504 -4.733 1.00 92.31 344 VAL A N 1
ATOM 2680 C CA . VAL A 1 344 ? -20.736 6.267 -4.801 1.00 92.31 344 VAL A CA 1
ATOM 2681 C C . VAL A 1 344 ? -20.868 5.668 -3.402 1.00 92.31 344 VAL A C 1
ATOM 2683 O O . VAL A 1 344 ? -19.896 5.564 -2.652 1.00 92.31 344 VAL A O 1
ATOM 2686 N N . GLN A 1 345 ? -22.089 5.255 -3.064 1.00 93.81 345 GLN A N 1
ATOM 2687 C CA . GLN A 1 345 ? -22.408 4.599 -1.800 1.00 93.81 345 GLN A CA 1
ATOM 2688 C C . GLN A 1 345 ? -22.233 3.084 -1.919 1.00 93.81 345 GLN A C 1
ATOM 2690 O O . GLN A 1 345 ? -22.871 2.422 -2.747 1.00 93.81 345 GLN A O 1
ATOM 2695 N N . VAL A 1 346 ? -21.383 2.525 -1.065 1.00 94.12 346 VAL A N 1
ATOM 2696 C CA . VAL A 1 346 ? -21.048 1.099 -1.049 1.00 94.12 346 VAL A CA 1
ATOM 2697 C C . VAL A 1 346 ? -21.238 0.508 0.339 1.00 94.12 346 VAL A C 1
ATOM 2699 O O . VAL A 1 346 ? -21.125 1.188 1.362 1.00 94.12 346 VAL A O 1
ATOM 2702 N N . ARG A 1 347 ? -21.504 -0.796 0.374 1.00 94.25 347 ARG A N 1
ATOM 2703 C CA . ARG A 1 347 ? -21.459 -1.570 1.615 1.00 94.25 347 ARG A CA 1
ATOM 2704 C C . ARG A 1 347 ? -20.004 -1.788 2.031 1.00 94.25 347 ARG A C 1
ATOM 2706 O O . ARG A 1 347 ? -19.103 -1.796 1.191 1.00 94.25 347 ARG A O 1
ATOM 2713 N N . SER A 1 348 ? -19.784 -1.966 3.331 1.00 94.88 348 SER A N 1
ATOM 2714 C CA . SER A 1 348 ? -18.440 -2.106 3.896 1.00 94.88 348 SER A CA 1
ATOM 2715 C C . SER A 1 348 ? -18.405 -2.985 5.140 1.00 94.88 348 SER A C 1
ATOM 2717 O O . SER A 1 348 ? -19.388 -3.029 5.888 1.00 94.88 348 SER A O 1
ATOM 2719 N N . PRO A 1 349 ? -17.259 -3.637 5.420 1.00 94.25 349 PRO A N 1
ATOM 2720 C CA . PRO A 1 349 ? -16.937 -4.186 6.729 1.00 94.25 349 PRO A CA 1
ATOM 2721 C C . PRO A 1 349 ? -17.192 -3.246 7.910 1.00 94.25 349 PRO A C 1
ATOM 2723 O O . PRO A 1 349 ? -17.606 -3.740 8.955 1.00 94.25 349 PRO A O 1
ATOM 2726 N N . LEU A 1 350 ? -16.948 -1.937 7.768 1.00 92.81 350 LEU A N 1
ATOM 2727 C CA . LEU A 1 350 ? -17.005 -0.967 8.872 1.00 92.81 350 LEU A CA 1
ATOM 2728 C C . LEU A 1 350 ? -18.399 -0.858 9.499 1.00 92.81 350 LEU A C 1
ATOM 2730 O O . LEU A 1 350 ? -18.511 -0.803 10.720 1.00 92.81 350 LEU A O 1
ATOM 2734 N N . VAL A 1 351 ? -19.435 -0.884 8.659 1.00 91.81 351 VAL A N 1
ATOM 2735 C CA . VAL A 1 351 ? -20.856 -0.746 9.034 1.00 91.81 351 VAL A CA 1
ATOM 2736 C C . VAL A 1 351 ? -21.569 -2.101 9.134 1.00 91.81 351 VAL A C 1
ATOM 2738 O O . VAL A 1 351 ? -22.789 -2.195 9.179 1.00 91.81 351 VAL A O 1
ATOM 2741 N N . CYS A 1 352 ? -20.820 -3.205 9.094 1.00 91.44 352 CYS A N 1
ATOM 2742 C CA . CYS A 1 352 ? -21.415 -4.534 9.090 1.00 91.44 352 CYS A CA 1
ATOM 2743 C C . CYS A 1 352 ? -21.908 -4.930 10.490 1.00 91.44 352 CYS A C 1
ATOM 2745 O O . CYS A 1 352 ? -21.121 -5.052 11.426 1.00 91.44 352 CYS A O 1
ATOM 2747 N N . GLU A 1 353 ? -23.198 -5.246 10.593 1.0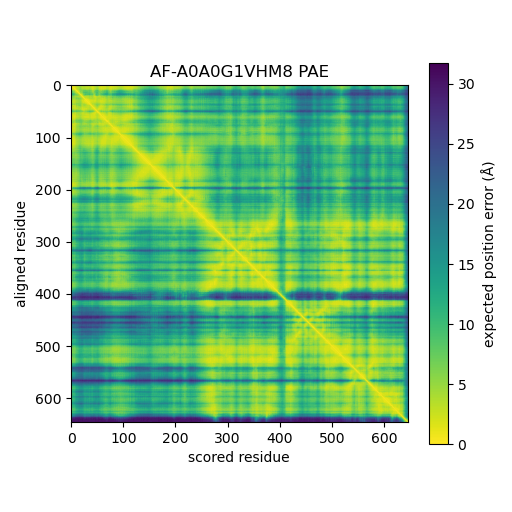0 87.88 353 GLU A N 1
ATOM 2748 C CA . GLU A 1 353 ? -23.864 -5.671 11.837 1.00 87.88 353 GLU A CA 1
ATOM 2749 C C . GLU A 1 353 ? -23.756 -7.185 12.122 1.00 87.88 353 GLU A C 1
ATOM 2751 O O . GLU A 1 353 ? -24.326 -7.692 13.090 1.00 87.88 353 GLU A O 1
ATOM 2756 N N . SER A 1 354 ? -23.021 -7.937 11.291 1.00 85.94 354 SER A N 1
ATOM 2757 C CA . SER A 1 354 ? -22.820 -9.379 11.491 1.00 85.94 354 SER A CA 1
ATOM 2758 C C . SER A 1 354 ? -22.113 -9.652 12.819 1.00 85.94 354 SER A C 1
ATOM 2760 O O . SER A 1 354 ? -21.059 -9.081 13.116 1.00 85.94 354 SER A O 1
ATOM 2762 N N . HIS A 1 355 ? -22.637 -10.614 13.577 1.00 78.38 355 HIS A N 1
ATOM 2763 C CA . HIS A 1 355 ? -22.072 -11.022 14.860 1.00 78.38 355 HIS A CA 1
ATOM 2764 C C . HIS A 1 355 ? -20.851 -11.941 14.689 1.00 78.38 355 HIS A C 1
ATOM 2766 O O . HIS A 1 355 ? -20.891 -12.886 13.899 1.00 78.38 355 HIS A O 1
ATOM 2772 N N . GLY A 1 356 ? -19.766 -11.684 15.429 1.00 75.06 356 GLY A N 1
ATOM 2773 C CA . GLY A 1 356 ? -18.565 -12.536 15.424 1.00 75.06 356 GLY A CA 1
ATOM 2774 C C . GLY A 1 356 ? -17.877 -12.674 14.056 1.00 75.06 356 GLY A C 1
ATOM 2775 O O . GLY A 1 356 ? -17.276 -13.717 13.774 1.00 75.06 356 GLY A O 1
ATOM 2776 N N . GLY A 1 357 ? -18.018 -11.670 13.180 1.00 87.56 357 GLY A N 1
ATOM 2777 C CA . GLY A 1 357 ? -17.430 -11.659 11.840 1.00 87.56 357 GLY A CA 1
ATOM 2778 C C . GLY A 1 357 ? -18.054 -10.628 10.896 1.00 87.56 357 GLY A C 1
ATOM 2779 O O . GLY A 1 357 ? -18.548 -9.584 11.320 1.00 87.56 357 GLY A O 1
ATOM 2780 N N . ILE A 1 358 ? -18.004 -10.907 9.595 1.00 92.56 358 ILE A N 1
ATOM 2781 C CA . ILE A 1 358 ? -18.535 -10.044 8.525 1.00 92.56 358 ILE A CA 1
ATOM 2782 C C . ILE A 1 358 ? -19.511 -10.856 7.670 1.00 92.56 358 ILE A C 1
ATOM 2784 O O . ILE A 1 358 ? -19.367 -12.074 7.547 1.00 92.56 358 ILE A O 1
ATOM 2788 N N . CYS A 1 359 ? -20.497 -10.203 7.060 1.00 93.00 359 CYS A N 1
ATOM 2789 C CA . CYS A 1 359 ? -21.309 -10.836 6.029 1.00 93.00 359 CYS A CA 1
ATOM 2790 C C . CYS A 1 359 ? -20.637 -10.759 4.647 1.00 93.00 359 CYS A C 1
ATOM 2792 O O . CYS A 1 359 ? -19.862 -9.842 4.364 1.00 93.00 359 CYS A O 1
ATOM 2794 N N . ALA A 1 360 ? -20.967 -11.705 3.767 1.00 92.88 360 ALA A N 1
ATOM 2795 C CA . ALA A 1 360 ? -20.429 -11.746 2.410 1.00 92.88 360 ALA A CA 1
ATOM 2796 C C . ALA A 1 360 ? -20.800 -10.492 1.602 1.00 92.88 360 ALA A C 1
ATOM 2798 O O . ALA A 1 360 ? -19.959 -9.966 0.889 1.00 92.88 360 ALA A O 1
ATOM 2799 N N . ALA A 1 361 ? -22.015 -9.954 1.759 1.00 92.94 361 ALA A N 1
ATOM 2800 C CA . ALA A 1 361 ? -22.463 -8.770 1.023 1.00 92.94 361 ALA A CA 1
ATOM 2801 C C . ALA A 1 361 ? -21.711 -7.478 1.400 1.00 92.94 361 ALA A C 1
ATOM 2803 O O . ALA A 1 361 ? -21.444 -6.655 0.527 1.00 92.94 361 ALA A O 1
ATOM 2804 N N . CYS A 1 362 ? -21.345 -7.298 2.675 1.00 94.25 362 CYS A N 1
ATOM 2805 C CA . CYS A 1 362 ? -20.541 -6.152 3.116 1.00 94.25 362 CYS A CA 1
ATOM 2806 C C . CYS A 1 362 ? -19.074 -6.269 2.700 1.00 94.25 362 CYS A C 1
ATOM 2808 O O . CYS A 1 362 ? -18.416 -5.243 2.573 1.00 94.25 362 CYS A O 1
ATOM 2810 N N . TYR A 1 363 ? -18.566 -7.490 2.504 1.00 94.69 363 TYR A N 1
ATOM 2811 C CA . TYR A 1 363 ? -17.211 -7.715 2.005 1.00 94.69 363 TYR A CA 1
ATOM 2812 C C . TYR A 1 363 ? -17.148 -7.655 0.463 1.00 94.69 363 TYR A C 1
ATOM 2814 O O . TYR A 1 363 ? -16.261 -7.041 -0.107 1.00 94.69 363 TYR A O 1
ATOM 2822 N N . GLY A 1 364 ? -18.121 -8.235 -0.237 1.00 93.00 364 GLY A N 1
ATOM 2823 C CA . GLY A 1 364 ? -18.149 -8.295 -1.698 1.00 93.00 364 GLY A CA 1
ATOM 2824 C C . GLY A 1 364 ? -17.374 -9.498 -2.241 1.00 93.00 364 GLY A C 1
ATOM 2825 O O . GLY A 1 364 ? -17.790 -10.646 -2.063 1.00 93.00 364 GLY A O 1
ATOM 2826 N N . VAL A 1 365 ? -16.273 -9.238 -2.941 1.00 91.44 365 VAL A N 1
ATOM 2827 C CA . VAL A 1 365 ? -15.517 -10.234 -3.718 1.00 91.44 365 VAL A CA 1
ATOM 2828 C C . VAL A 1 365 ? -14.214 -10.630 -3.026 1.00 91.44 365 VAL A C 1
ATOM 2830 O O . VAL A 1 365 ? -13.510 -9.799 -2.459 1.00 91.44 365 VAL A O 1
ATOM 2833 N N . ASP A 1 366 ? -13.868 -11.914 -3.109 1.00 89.69 366 ASP A N 1
ATOM 2834 C CA . ASP A 1 366 ? -12.520 -12.396 -2.820 1.00 89.69 366 ASP A CA 1
ATOM 2835 C C . ASP A 1 366 ? -11.583 -11.968 -3.957 1.00 89.69 366 ASP A C 1
ATOM 2837 O O . ASP A 1 366 ? -11.596 -12.546 -5.047 1.00 89.69 366 ASP A O 1
ATOM 2841 N N . LEU A 1 367 ? -10.763 -10.949 -3.695 1.00 84.81 367 LEU A N 1
ATOM 2842 C CA . LEU A 1 367 ? -9.818 -10.368 -4.654 1.00 84.81 367 LEU A CA 1
ATOM 2843 C C . LEU A 1 367 ? -8.763 -11.368 -5.156 1.00 84.81 367 LEU A C 1
ATOM 2845 O O . LEU A 1 367 ? -8.145 -11.132 -6.191 1.00 84.81 367 LEU A O 1
ATOM 2849 N N . GLY A 1 368 ? -8.548 -12.486 -4.452 1.00 83.38 368 GLY A N 1
ATOM 2850 C CA . GLY A 1 368 ? -7.641 -13.542 -4.902 1.00 83.38 368 GLY A CA 1
ATOM 2851 C C . GLY A 1 368 ? -8.226 -14.406 -6.021 1.00 83.38 368 GLY A C 1
ATOM 2852 O O . GLY A 1 368 ? -7.477 -14.913 -6.853 1.00 83.38 368 GLY A O 1
ATOM 2853 N N . ARG A 1 369 ? -9.556 -14.570 -6.051 1.00 81.06 369 ARG A N 1
ATOM 2854 C CA . ARG A 1 369 ? -10.272 -15.415 -7.026 1.00 81.06 369 ARG A CA 1
ATOM 2855 C C . ARG A 1 369 ? -11.171 -14.633 -7.980 1.00 81.06 369 ARG A C 1
ATOM 2857 O O . ARG A 1 369 ? -11.664 -15.211 -8.939 1.00 81.06 369 ARG A O 1
ATOM 2864 N N . ASN A 1 370 ? -11.417 -13.351 -7.711 1.00 81.75 370 ASN A N 1
ATOM 2865 C CA . ASN A 1 370 ? -12.425 -12.525 -8.383 1.00 81.75 370 ASN A CA 1
ATOM 2866 C C . ASN A 1 370 ? -13.841 -13.133 -8.355 1.00 81.75 370 ASN A C 1
ATOM 2868 O O . ASN A 1 370 ? -14.658 -12.888 -9.241 1.00 81.75 370 ASN A O 1
ATOM 2872 N N . LEU A 1 371 ? -14.148 -13.907 -7.310 1.00 85.25 371 LEU A N 1
ATOM 2873 C CA . LEU A 1 371 ? -15.462 -14.504 -7.072 1.00 85.25 371 LEU A CA 1
ATOM 2874 C C . LEU A 1 371 ? -16.070 -13.955 -5.774 1.00 85.25 371 LEU A C 1
ATOM 2876 O O . LEU A 1 371 ? -15.322 -13.582 -4.867 1.00 85.25 371 LEU A O 1
ATOM 2880 N N . PRO A 1 372 ? -17.409 -13.901 -5.644 1.00 88.44 372 PRO A N 1
ATOM 2881 C CA . PRO A 1 372 ? -18.056 -13.531 -4.387 1.00 88.44 372 PRO A CA 1
ATOM 2882 C C . PRO A 1 372 ? -17.496 -14.337 -3.213 1.00 88.44 372 PRO A C 1
ATOM 2884 O O . PRO A 1 372 ? -17.306 -15.549 -3.327 1.00 88.44 372 PRO A O 1
ATOM 2887 N N . VAL A 1 373 ? -17.229 -13.671 -2.088 1.00 92.12 373 VAL A N 1
ATOM 2888 C CA . VAL A 1 373 ? -16.567 -14.328 -0.957 1.00 92.12 373 VAL A CA 1
ATOM 2889 C C . VAL A 1 373 ? -17.430 -15.453 -0.374 1.00 92.12 373 VAL A C 1
ATOM 2891 O O . VAL A 1 373 ? -18.631 -15.299 -0.129 1.00 92.12 373 VAL A O 1
ATOM 2894 N N . GLU A 1 374 ? -16.810 -16.604 -0.125 1.00 90.38 374 GLU A N 1
ATOM 2895 C CA . GLU A 1 374 ? -17.499 -17.770 0.421 1.00 90.38 374 GLU A CA 1
ATOM 2896 C C . GLU A 1 374 ? -17.659 -17.699 1.944 1.00 90.38 374 GLU A C 1
ATOM 2898 O O . GLU A 1 374 ? -16.848 -17.104 2.667 1.00 90.38 374 GLU A O 1
ATOM 2903 N N . LEU A 1 375 ? -18.694 -18.376 2.449 1.00 90.06 375 LEU A N 1
ATOM 2904 C CA . LEU A 1 375 ? -18.914 -18.539 3.885 1.00 90.06 375 LEU A CA 1
ATOM 2905 C C . LEU A 1 375 ? -17.722 -19.257 4.529 1.00 90.06 375 LEU A C 1
ATOM 2907 O O . LEU A 1 375 ? -17.262 -20.291 4.054 1.00 90.06 375 LEU A O 1
ATOM 2911 N N . GLY A 1 376 ? -17.249 -18.709 5.644 1.00 89.50 376 GLY A N 1
ATOM 2912 C CA . GLY A 1 376 ? -16.116 -19.232 6.396 1.00 89.50 376 GLY A CA 1
ATOM 2913 C C . GLY A 1 376 ? -14.741 -18.906 5.832 1.00 89.50 376 GLY A C 1
ATOM 2914 O O . GLY A 1 376 ? -13.755 -19.476 6.303 1.00 89.50 376 GLY A O 1
ATOM 2915 N N . SER A 1 377 ? -14.662 -17.978 4.878 1.00 92.06 377 SER A N 1
ATOM 2916 C CA . SER A 1 377 ? -13.398 -17.395 4.427 1.00 92.06 377 SER A CA 1
ATOM 2917 C C . SER A 1 377 ? -12.735 -16.580 5.556 1.00 92.06 377 SER A C 1
ATOM 2919 O O . SER A 1 377 ? -13.406 -15.732 6.159 1.00 92.06 377 SER A O 1
ATOM 2921 N N . PRO A 1 378 ? -11.437 -16.794 5.858 1.00 93.19 378 PRO A N 1
ATOM 2922 C CA . PRO A 1 378 ? -10.696 -16.076 6.901 1.00 93.19 378 PRO A CA 1
ATOM 2923 C C . PRO A 1 378 ? -10.225 -14.696 6.419 1.00 93.19 378 PRO A C 1
ATOM 2925 O O . PRO A 1 378 ? -9.030 -14.431 6.284 1.00 93.19 378 PRO A O 1
ATOM 2928 N N . VAL A 1 379 ? -11.178 -13.802 6.156 1.00 94.06 379 VAL A N 1
ATOM 2929 C CA . VAL A 1 379 ? -10.917 -12.476 5.571 1.00 94.06 379 VAL A CA 1
ATOM 2930 C C . VAL A 1 379 ? -10.037 -11.579 6.438 1.00 94.06 379 VAL A C 1
ATOM 2932 O O . VAL A 1 379 ? -9.295 -10.763 5.897 1.00 94.06 379 VAL A O 1
ATOM 2935 N N . GLY A 1 380 ? -10.058 -11.745 7.762 1.00 94.00 380 GLY A N 1
ATOM 2936 C CA . GLY A 1 380 ? -9.162 -11.013 8.652 1.00 94.00 380 GLY A CA 1
ATOM 2937 C C . GLY A 1 380 ? -7.698 -11.424 8.531 1.00 94.00 380 GLY A C 1
ATOM 2938 O O . GLY A 1 380 ? -6.822 -10.562 8.532 1.00 94.00 380 GLY A O 1
ATOM 2939 N N . LEU A 1 381 ? -7.422 -12.718 8.335 1.00 93.88 381 LEU A N 1
ATOM 2940 C CA . LEU A 1 381 ? -6.060 -13.201 8.093 1.00 93.88 381 LEU A CA 1
ATOM 2941 C C . LEU A 1 381 ? -5.535 -12.700 6.743 1.00 93.88 381 LEU A C 1
ATOM 2943 O O . LEU A 1 381 ? -4.401 -12.231 6.665 1.00 93.88 381 LEU A O 1
ATOM 2947 N N . ILE A 1 382 ? -6.382 -12.753 5.708 1.00 94.56 382 ILE A N 1
ATOM 2948 C CA . ILE A 1 382 ? -6.061 -12.226 4.375 1.00 94.56 382 ILE A CA 1
ATOM 2949 C C . ILE A 1 382 ? -5.762 -10.727 4.475 1.00 94.56 382 ILE A C 1
ATOM 2951 O O . ILE A 1 382 ? -4.716 -10.286 4.019 1.00 94.56 382 ILE A O 1
ATOM 2955 N N . ALA A 1 383 ? -6.615 -9.949 5.151 1.00 94.94 383 ALA A N 1
ATOM 2956 C CA . ALA A 1 383 ? -6.397 -8.519 5.355 1.00 94.94 383 ALA A CA 1
ATOM 2957 C C . ALA A 1 383 ? -5.084 -8.214 6.094 1.00 94.94 383 ALA A C 1
ATOM 2959 O O . ALA A 1 383 ? -4.312 -7.363 5.652 1.00 94.94 383 ALA A O 1
ATOM 2960 N N . ALA A 1 384 ? -4.794 -8.933 7.182 1.00 94.88 384 ALA A N 1
ATOM 2961 C CA . ALA A 1 384 ? -3.556 -8.761 7.935 1.00 94.88 384 ALA A CA 1
ATOM 2962 C C . ALA A 1 384 ? -2.309 -9.044 7.080 1.00 94.88 384 ALA A C 1
ATOM 2964 O O . ALA A 1 384 ? -1.332 -8.299 7.155 1.00 94.88 384 ALA A O 1
ATOM 2965 N N . GLN A 1 385 ? -2.348 -10.083 6.241 1.00 93.88 385 GLN A N 1
ATOM 2966 C CA . GLN A 1 385 ? -1.257 -10.414 5.322 1.00 93.88 385 GLN A CA 1
ATOM 2967 C C . GLN A 1 385 ? -1.120 -9.388 4.194 1.00 93.88 385 GLN A C 1
ATOM 2969 O O . GLN A 1 385 ? -0.006 -8.930 3.942 1.00 93.88 385 GLN A O 1
ATOM 2974 N N . SER A 1 386 ? -2.231 -8.962 3.586 1.00 93.81 386 SER A N 1
ATOM 2975 C CA . SER A 1 386 ? -2.252 -7.934 2.538 1.00 93.81 386 SER A CA 1
ATOM 2976 C C . SER A 1 386 ? -1.710 -6.584 3.016 1.00 93.81 386 SER A C 1
ATOM 2978 O O . SER A 1 386 ? -1.218 -5.806 2.209 1.00 93.81 386 SER A O 1
ATOM 2980 N N . ILE A 1 387 ? -1.767 -6.290 4.318 1.00 93.19 387 ILE A N 1
ATOM 2981 C CA . ILE A 1 387 ? -1.182 -5.075 4.912 1.00 93.19 387 ILE A CA 1
ATOM 2982 C C . ILE A 1 387 ? 0.279 -5.318 5.337 1.00 93.19 387 ILE A C 1
ATOM 2984 O O . ILE A 1 387 ? 1.159 -4.480 5.108 1.00 93.19 387 ILE A O 1
ATOM 2988 N N . GLY A 1 388 ? 0.552 -6.465 5.964 1.00 91.94 388 GLY A N 1
ATOM 2989 C CA . GLY A 1 388 ? 1.842 -6.784 6.575 1.00 91.94 388 GLY A CA 1
ATOM 2990 C C . GLY A 1 388 ? 2.956 -7.160 5.591 1.00 91.94 388 GLY A C 1
ATOM 2991 O O . GLY A 1 388 ? 4.095 -6.707 5.744 1.00 91.94 388 GLY A O 1
ATOM 2992 N N . GLU A 1 389 ? 2.646 -7.938 4.548 1.00 89.31 389 GLU A N 1
ATOM 2993 C CA . GLU A 1 389 ? 3.624 -8.348 3.528 1.00 89.31 389 GLU A CA 1
ATOM 2994 C C . GLU A 1 389 ? 4.173 -7.134 2.759 1.00 89.31 389 GLU A C 1
ATOM 2996 O O . GLU A 1 389 ? 5.400 -6.945 2.759 1.00 89.31 389 GLU A O 1
ATOM 3001 N N . PRO A 1 390 ? 3.331 -6.203 2.262 1.00 87.50 390 PRO A N 1
ATOM 3002 C CA . PRO A 1 390 ? 3.834 -4.971 1.672 1.00 87.50 390 PRO A CA 1
ATOM 3003 C C . PRO A 1 390 ? 4.519 -4.068 2.702 1.00 87.50 390 PRO A C 1
ATOM 3005 O O . PRO A 1 390 ? 5.474 -3.375 2.361 1.00 87.50 390 PRO A O 1
ATOM 3008 N N . GLY A 1 391 ? 4.112 -4.115 3.976 1.00 83.75 391 GLY A N 1
ATOM 3009 C CA . GLY A 1 391 ? 4.815 -3.443 5.074 1.00 83.75 391 GLY A CA 1
ATOM 3010 C C . GLY A 1 391 ? 6.279 -3.886 5.207 1.00 83.75 391 GLY A C 1
ATOM 3011 O O . GLY A 1 391 ? 7.169 -3.061 5.417 1.00 83.75 391 GLY A O 1
ATOM 3012 N N . THR A 1 392 ? 6.566 -5.170 4.981 1.00 80.12 392 THR A N 1
ATOM 3013 C CA . THR A 1 392 ? 7.946 -5.677 4.907 1.00 80.12 392 THR A CA 1
ATOM 3014 C C . THR A 1 392 ? 8.646 -5.151 3.655 1.00 80.12 392 THR A C 1
ATOM 3016 O O . THR A 1 392 ? 9.790 -4.696 3.730 1.00 80.12 392 THR A O 1
ATOM 3019 N N . GLN A 1 393 ? 7.955 -5.102 2.512 1.00 76.31 393 GLN A N 1
ATOM 3020 C CA . GLN A 1 393 ? 8.510 -4.505 1.294 1.00 76.31 393 GLN A CA 1
ATOM 3021 C C . GLN A 1 393 ? 8.857 -3.015 1.455 1.00 76.31 393 GLN A C 1
ATOM 3023 O O . GLN A 1 393 ? 9.882 -2.592 0.918 1.00 76.31 393 GLN A O 1
ATOM 3028 N N . LEU A 1 394 ? 8.080 -2.234 2.220 1.00 74.69 394 LEU A N 1
ATOM 3029 C CA . LEU A 1 394 ? 8.392 -0.830 2.533 1.00 74.69 394 LEU A CA 1
ATOM 3030 C C . LEU A 1 394 ? 9.776 -0.697 3.172 1.00 74.69 394 LEU A C 1
ATOM 3032 O O . LEU A 1 394 ? 10.571 0.160 2.789 1.00 74.69 394 LEU A O 1
ATOM 3036 N N . THR A 1 395 ? 10.096 -1.592 4.107 1.00 68.75 395 THR A N 1
ATOM 3037 C CA . THR A 1 395 ? 11.408 -1.599 4.766 1.00 68.75 395 THR A CA 1
ATOM 3038 C C . THR A 1 395 ? 12.518 -2.045 3.822 1.00 68.75 395 THR A C 1
ATOM 3040 O O . THR A 1 395 ? 13.605 -1.475 3.844 1.00 68.75 395 THR A O 1
ATOM 3043 N N . LEU A 1 396 ? 12.241 -3.000 2.930 1.00 64.31 396 LEU A N 1
ATOM 3044 C CA . LEU A 1 396 ? 13.222 -3.549 1.994 1.00 64.31 396 LEU A CA 1
ATOM 3045 C C . LEU A 1 396 ? 13.500 -2.641 0.785 1.00 64.31 396 LEU A C 1
ATOM 3047 O O . LEU A 1 396 ? 14.620 -2.663 0.276 1.00 64.31 396 LEU A O 1
ATOM 3051 N N . ARG A 1 397 ? 12.541 -1.826 0.320 1.00 57.72 397 ARG A N 1
ATOM 3052 C CA . ARG A 1 397 ? 12.749 -0.877 -0.796 1.00 57.72 397 ARG A CA 1
ATOM 3053 C C . ARG A 1 397 ? 13.778 0.210 -0.460 1.00 57.72 397 ARG A C 1
ATOM 3055 O O . ARG A 1 397 ? 14.423 0.729 -1.371 1.00 57.72 397 ARG A O 1
ATOM 3062 N N . THR A 1 398 ? 14.043 0.458 0.827 1.00 52.84 398 THR A N 1
ATOM 3063 C CA . THR A 1 398 ? 15.155 1.320 1.275 1.00 52.84 398 THR A CA 1
ATOM 3064 C C . THR A 1 398 ? 16.536 0.815 0.822 1.00 52.84 398 THR A C 1
ATOM 3066 O O . THR A 1 398 ? 17.446 1.627 0.657 1.00 52.84 398 THR A O 1
ATOM 3069 N N . LYS A 1 399 ? 16.697 -0.488 0.519 1.00 46.91 399 LYS A N 1
ATOM 3070 C CA . LYS A 1 399 ? 17.959 -1.078 0.024 1.00 46.91 399 LYS A CA 1
ATOM 3071 C C . LYS A 1 399 ? 18.476 -0.426 -1.256 1.00 46.91 399 LYS A C 1
ATOM 3073 O O . LYS A 1 399 ? 19.684 -0.329 -1.437 1.00 46.91 399 LYS A O 1
ATOM 3078 N N . HIS A 1 400 ? 17.574 -0.026 -2.153 1.00 45.09 400 HIS A N 1
ATOM 3079 C CA . HIS A 1 400 ? 17.936 0.489 -3.477 1.00 45.09 400 HIS A CA 1
ATOM 3080 C C . HIS A 1 400 ? 18.018 2.020 -3.523 1.00 45.09 400 HIS A C 1
ATOM 3082 O O . HIS A 1 400 ? 18.673 2.559 -4.407 1.00 45.09 400 HIS A O 1
ATOM 3088 N N . ALA A 1 401 ? 17.399 2.704 -2.555 1.00 47.25 401 ALA A N 1
ATOM 3089 C CA . ALA A 1 401 ? 17.421 4.162 -2.420 1.00 47.25 401 ALA A CA 1
ATOM 3090 C C . ALA A 1 401 ? 18.483 4.671 -1.421 1.00 47.25 401 ALA A C 1
ATOM 3092 O O . ALA A 1 401 ? 18.740 5.872 -1.351 1.00 47.25 401 ALA A O 1
ATOM 3093 N N . GLY A 1 402 ? 19.103 3.773 -0.641 1.00 43.59 402 GLY A N 1
ATOM 3094 C CA . GLY A 1 402 ? 20.086 4.079 0.401 1.00 43.59 402 GLY A CA 1
ATOM 3095 C C . GLY A 1 402 ? 21.337 4.785 -0.129 1.00 43.59 402 GLY A C 1
ATOM 3096 O O . GLY A 1 402 ? 22.351 4.153 -0.415 1.00 43.59 402 GLY A O 1
ATOM 3097 N N . GLY A 1 403 ? 21.264 6.111 -0.238 1.00 46.38 403 GLY A N 1
ATOM 3098 C CA . GLY A 1 403 ? 22.354 6.978 -0.680 1.00 46.38 403 GLY A CA 1
ATOM 3099 C C . GLY A 1 403 ? 21.997 7.965 -1.792 1.00 46.38 403 GLY A C 1
ATOM 3100 O O . GLY A 1 403 ? 22.881 8.724 -2.167 1.00 46.38 403 GLY A O 1
ATOM 3101 N N . ILE A 1 404 ? 20.760 7.979 -2.305 1.00 50.75 404 ILE A N 1
ATOM 3102 C CA . ILE A 1 404 ? 20.345 8.861 -3.407 1.00 50.75 404 ILE A CA 1
ATOM 3103 C C . ILE A 1 404 ? 19.301 9.857 -2.907 1.00 50.75 404 ILE A C 1
ATOM 3105 O O . ILE A 1 404 ? 18.251 9.485 -2.394 1.00 50.75 404 ILE A O 1
ATOM 3109 N N . ALA A 1 405 ? 19.606 11.137 -3.093 1.00 46.03 405 ALA A N 1
ATOM 3110 C CA . ALA A 1 405 ? 18.854 12.301 -2.624 1.00 46.03 405 ALA A CA 1
ATOM 3111 C C . ALA A 1 405 ? 17.429 12.483 -3.193 1.00 46.03 405 ALA A C 1
ATOM 3113 O O . ALA A 1 405 ? 16.723 13.388 -2.757 1.00 46.03 405 ALA A O 1
ATOM 3114 N N . VAL A 1 406 ? 17.028 11.704 -4.203 1.00 41.75 406 VAL A N 1
ATOM 3115 C CA . VAL A 1 406 ? 15.870 12.037 -5.059 1.00 41.75 406 VAL A CA 1
ATOM 3116 C C . VAL A 1 406 ? 14.556 11.421 -4.562 1.00 41.75 406 VAL A C 1
ATOM 3118 O O . VAL A 1 406 ? 13.485 11.887 -4.936 1.00 41.75 406 VAL A O 1
ATOM 3121 N N . SER A 1 407 ? 14.593 10.414 -3.685 1.00 37.22 407 SER A N 1
ATOM 3122 C CA . SER A 1 407 ? 13.361 9.842 -3.135 1.00 37.22 407 SER A CA 1
ATOM 3123 C C . SER A 1 407 ? 12.907 10.625 -1.903 1.00 37.22 407 SER A C 1
ATOM 3125 O O . SER A 1 407 ? 13.577 10.583 -0.869 1.00 37.22 407 SER A O 1
ATOM 3127 N N . THR A 1 408 ? 11.757 11.292 -2.009 1.00 38.00 408 THR A N 1
ATOM 3128 C CA . THR A 1 408 ? 10.934 11.762 -0.885 1.00 38.00 408 THR A CA 1
ATOM 3129 C C . THR A 1 408 ? 10.967 10.728 0.235 1.00 38.00 408 THR A C 1
ATOM 3131 O O . THR A 1 408 ? 10.753 9.550 -0.029 1.00 38.00 408 THR A O 1
ATOM 3134 N N . ASP A 1 409 ? 11.295 11.171 1.447 1.00 42.59 409 ASP A N 1
ATOM 3135 C CA . ASP A 1 409 ? 11.699 10.390 2.623 1.00 42.59 409 ASP A CA 1
ATOM 3136 C C . ASP A 1 409 ? 10.968 9.032 2.808 1.00 42.59 409 ASP A C 1
ATOM 3138 O O . ASP A 1 409 ? 10.036 8.882 3.599 1.00 42.59 409 ASP A O 1
ATOM 3142 N N . VAL A 1 410 ? 11.430 8.003 2.081 1.00 41.81 410 VAL A N 1
ATOM 3143 C CA . VAL A 1 410 ? 10.927 6.609 2.096 1.00 41.81 410 VAL A CA 1
ATOM 3144 C C . VAL A 1 410 ? 11.007 6.017 3.507 1.00 41.81 410 VAL A C 1
ATOM 3146 O O . VAL A 1 410 ? 10.277 5.093 3.867 1.00 41.81 410 VAL A O 1
ATOM 3149 N N . THR A 1 411 ? 11.877 6.575 4.355 1.00 45.41 411 THR A N 1
ATOM 3150 C CA . THR A 1 411 ? 12.124 6.077 5.707 1.00 45.41 411 THR A CA 1
ATOM 3151 C C . THR A 1 411 ? 10.988 6.364 6.698 1.00 45.41 411 THR A C 1
ATOM 3153 O O . THR A 1 411 ? 11.002 5.790 7.788 1.00 45.41 411 THR A O 1
ATOM 3156 N N . GLN A 1 412 ? 9.976 7.161 6.334 1.00 58.06 412 GLN A N 1
ATOM 3157 C CA . GLN A 1 412 ? 8.837 7.485 7.209 1.00 58.06 412 GLN A CA 1
ATOM 3158 C C . GLN A 1 412 ? 7.624 6.548 7.050 1.00 58.06 412 GLN A C 1
ATOM 3160 O O . GLN A 1 412 ? 6.702 6.617 7.860 1.00 58.06 412 GLN A O 1
ATOM 3165 N N . GLY A 1 413 ? 7.613 5.652 6.052 1.00 73.88 413 GLY A N 1
ATOM 3166 C CA . GLY A 1 413 ? 6.428 4.847 5.716 1.00 73.88 413 GLY A CA 1
ATOM 3167 C C . GLY A 1 413 ? 5.933 3.950 6.859 1.00 73.88 413 GLY A C 1
ATOM 3168 O O . GLY A 1 413 ? 4.837 4.149 7.377 1.00 73.88 413 GLY A O 1
ATOM 3169 N N . LEU A 1 414 ? 6.746 2.978 7.293 1.00 82.31 414 LEU A N 1
ATOM 3170 C CA . LEU A 1 414 ? 6.332 2.015 8.326 1.00 82.31 414 LEU A CA 1
ATOM 3171 C C . LEU A 1 414 ? 6.022 2.669 9.691 1.00 82.31 414 LEU A C 1
ATOM 3173 O O . LEU A 1 414 ? 4.959 2.368 10.229 1.00 82.31 414 LEU A O 1
ATOM 3177 N N . PRO A 1 415 ? 6.853 3.582 10.244 1.00 84.94 415 PRO A N 1
ATOM 3178 C CA . PRO A 1 415 ? 6.536 4.240 11.515 1.00 84.94 415 PRO A CA 1
ATOM 3179 C C . PRO A 1 415 ? 5.190 4.969 11.495 1.00 84.94 415 PRO A C 1
ATOM 3181 O O . PRO A 1 415 ? 4.470 4.961 12.492 1.00 84.94 4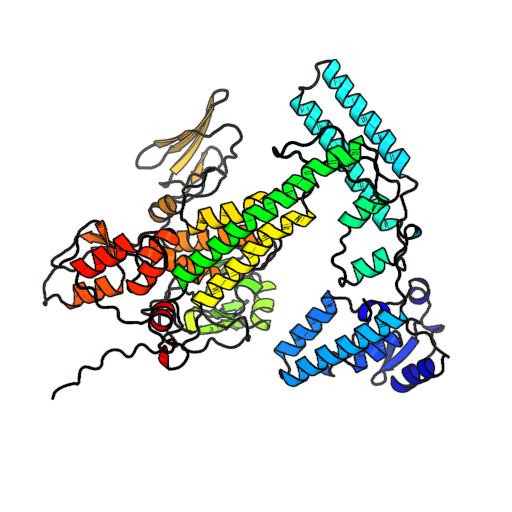15 PRO A O 1
ATOM 3184 N N . ARG A 1 416 ? 4.823 5.566 10.354 1.00 85.00 416 ARG A N 1
ATOM 3185 C CA . ARG A 1 416 ? 3.522 6.215 10.184 1.00 85.00 416 ARG A CA 1
ATOM 3186 C C . ARG A 1 416 ? 2.380 5.200 10.168 1.00 85.00 416 ARG A C 1
ATOM 3188 O O . ARG A 1 416 ? 1.377 5.424 10.836 1.00 85.00 416 ARG A O 1
ATOM 3195 N N . VAL A 1 417 ? 2.538 4.075 9.470 1.00 89.50 417 VAL A N 1
ATOM 3196 C CA . VAL A 1 417 ? 1.554 2.977 9.485 1.00 89.50 417 VAL A CA 1
ATOM 3197 C C . VAL A 1 417 ? 1.349 2.442 10.909 1.00 89.50 417 VAL A C 1
ATOM 3199 O O . VAL A 1 417 ? 0.213 2.251 11.343 1.00 89.50 417 VAL A O 1
ATOM 3202 N N . GLU A 1 418 ? 2.428 2.256 11.672 1.00 89.94 418 GLU A N 1
ATOM 3203 C CA . GLU A 1 418 ? 2.338 1.840 13.075 1.00 89.94 418 GLU A CA 1
ATOM 3204 C C . GLU A 1 418 ? 1.640 2.879 13.958 1.00 89.94 418 GLU A C 1
ATOM 3206 O O . GLU A 1 418 ? 0.843 2.513 14.820 1.00 89.94 418 GLU A O 1
ATOM 3211 N N . GLU A 1 419 ? 1.925 4.167 13.759 1.00 90.19 419 GLU A N 1
ATOM 3212 C CA . GLU A 1 419 ? 1.284 5.264 14.490 1.00 90.19 419 GLU A CA 1
ATOM 3213 C C . GLU A 1 419 ? -0.240 5.264 14.285 1.00 90.19 419 GLU A C 1
ATOM 3215 O O . GLU A 1 419 ? -0.985 5.397 15.261 1.00 90.19 419 GLU A O 1
ATOM 3220 N N . ILE A 1 420 ? -0.686 5.034 13.042 1.00 91.44 420 ILE A N 1
ATOM 3221 C CA . ILE A 1 420 ? -2.100 4.942 12.652 1.00 91.44 420 ILE A CA 1
ATOM 3222 C C . ILE A 1 420 ? -2.771 3.745 13.336 1.00 91.44 420 ILE A C 1
ATOM 3224 O O . ILE A 1 420 ? -3.753 3.927 14.056 1.00 91.44 420 ILE A O 1
ATOM 3228 N N . PHE A 1 421 ? -2.235 2.529 13.177 1.00 93.81 421 PHE A N 1
ATOM 3229 C CA . PHE A 1 421 ? -2.865 1.317 13.724 1.00 93.81 421 PHE A CA 1
ATOM 3230 C C . PHE A 1 421 ? -2.774 1.201 15.252 1.00 93.81 421 PHE A C 1
ATOM 3232 O O . PHE A 1 421 ? -3.596 0.530 15.875 1.00 93.81 421 PHE A O 1
ATOM 3239 N N . GLU A 1 422 ? -1.814 1.866 15.893 1.00 92.69 422 GLU A N 1
ATOM 3240 C CA . GLU A 1 422 ? -1.765 1.963 17.356 1.00 92.69 422 GLU A CA 1
ATOM 3241 C C . GLU A 1 422 ? -2.587 3.136 17.917 1.00 92.69 422 GLU A C 1
ATOM 3243 O O . GLU A 1 422 ? -2.618 3.319 19.137 1.00 92.69 422 GLU A O 1
ATOM 3248 N N . ALA A 1 423 ? -3.260 3.917 17.059 1.00 90.25 423 ALA A N 1
ATOM 3249 C CA . ALA A 1 423 ? -4.021 5.112 17.434 1.00 90.25 423 ALA A CA 1
ATOM 3250 C C . ALA A 1 423 ? -3.216 6.044 18.367 1.00 90.25 423 ALA A C 1
ATOM 3252 O O . ALA A 1 423 ? -3.693 6.500 19.419 1.00 90.25 423 ALA A O 1
ATOM 3253 N N . ARG A 1 424 ? -1.941 6.258 18.016 1.00 89.38 424 ARG A N 1
ATOM 3254 C CA . ARG A 1 424 ? -1.031 7.149 18.743 1.00 89.38 424 ARG A CA 1
ATOM 3255 C C . ARG A 1 424 ? -1.281 8.594 18.321 1.00 89.38 424 ARG A C 1
ATOM 3257 O O . ARG A 1 424 ? -1.628 8.861 17.176 1.00 89.38 424 ARG A O 1
ATOM 3264 N N . THR A 1 425 ? -1.073 9.521 19.250 1.00 86.50 425 THR A N 1
ATOM 3265 C CA . THR A 1 425 ? -1.125 10.953 18.945 1.00 86.50 425 THR A CA 1
ATOM 3266 C C . THR A 1 425 ? 0.049 11.305 18.024 1.00 86.50 425 THR A C 1
ATOM 3268 O O . THR A 1 425 ? 1.193 11.010 18.393 1.00 86.50 425 THR A O 1
ATOM 3271 N N . PRO A 1 426 ? -0.201 11.894 16.841 1.00 85.38 426 PRO A N 1
ATOM 3272 C CA . PRO A 1 426 ? 0.856 12.208 15.890 1.00 85.38 426 PRO A CA 1
ATOM 3273 C C . PRO A 1 426 ? 1.865 13.213 16.442 1.00 85.38 426 PRO A C 1
ATOM 3275 O O . PRO A 1 426 ? 1.499 14.156 17.142 1.00 85.38 426 PRO A O 1
ATOM 3278 N N . LYS A 1 427 ? 3.141 13.072 16.059 1.00 78.81 427 LYS A N 1
ATOM 3279 C CA . LYS A 1 427 ? 4.182 14.062 16.412 1.00 78.81 427 LYS A CA 1
ATOM 3280 C C . LYS A 1 427 ? 3.879 15.450 15.841 1.00 78.81 427 LYS A C 1
ATOM 3282 O O . LYS A 1 427 ? 4.125 16.461 16.493 1.00 78.81 427 LYS A O 1
ATOM 3287 N N . PHE A 1 428 ? 3.346 15.487 14.621 1.00 78.81 428 PHE A N 1
ATOM 3288 C CA . PHE A 1 428 ? 2.923 16.705 13.937 1.00 78.81 428 PHE A CA 1
ATOM 3289 C C . PHE A 1 428 ? 1.397 16.751 13.865 1.00 78.81 428 PHE A C 1
ATOM 3291 O O . PHE A 1 428 ? 0.803 16.531 12.812 1.00 78.81 428 PHE A O 1
ATOM 3298 N N . GLU A 1 429 ? 0.769 17.009 15.012 1.00 82.81 429 GLU A N 1
ATOM 3299 C CA . GLU A 1 429 ? -0.689 17.032 15.131 1.00 82.81 429 GLU A CA 1
ATOM 3300 C C . GLU A 1 429 ? -1.307 18.206 14.356 1.00 82.81 429 GLU A C 1
ATOM 3302 O O . GLU A 1 429 ? -0.957 19.359 14.607 1.00 82.81 429 GLU A O 1
ATOM 3307 N N . GLY A 1 430 ? -2.222 17.920 13.429 1.00 84.50 430 GLY A N 1
ATOM 3308 C CA . GLY A 1 430 ? -3.126 18.898 12.825 1.00 84.50 430 GLY A CA 1
ATOM 3309 C C . GLY A 1 430 ? -4.318 19.181 13.743 1.00 84.50 430 GLY A C 1
ATOM 3310 O O . GLY A 1 430 ? -4.813 18.284 14.422 1.00 84.50 430 GLY A O 1
ATOM 3311 N N . ILE A 1 431 ? -4.778 20.432 13.770 1.00 86.00 431 ILE A N 1
ATOM 3312 C CA . ILE A 1 431 ? -5.854 20.880 14.666 1.00 86.00 431 ILE A CA 1
ATOM 3313 C C . ILE A 1 431 ? -7.174 20.964 13.896 1.00 86.00 431 ILE A C 1
ATOM 3315 O O . ILE A 1 431 ? -7.207 21.513 12.795 1.00 86.00 431 ILE A O 1
ATOM 3319 N N . LEU A 1 432 ? -8.253 20.446 14.493 1.00 88.44 432 LEU A N 1
ATOM 3320 C CA . LEU A 1 432 ? -9.627 20.543 13.987 1.00 88.44 432 LEU A CA 1
ATOM 3321 C C . LEU A 1 432 ? -10.406 21.637 14.719 1.00 88.44 432 LEU A C 1
ATOM 3323 O O . LEU A 1 432 ? -10.241 21.825 15.925 1.00 88.44 432 LEU A O 1
ATOM 3327 N N . ALA A 1 433 ? -11.307 22.302 13.998 1.00 88.00 433 ALA A N 1
ATOM 3328 C CA . ALA A 1 433 ? -12.295 23.197 14.581 1.00 88.00 433 ALA A CA 1
ATOM 3329 C C . ALA A 1 433 ? -13.280 22.406 15.457 1.00 88.00 433 ALA A C 1
ATOM 3331 O O . ALA A 1 433 ? -13.938 21.481 14.979 1.00 88.00 433 ALA A O 1
ATOM 3332 N N . ARG A 1 434 ? -13.398 22.774 16.736 1.00 85.75 434 ARG A N 1
ATOM 3333 C CA . ARG A 1 434 ? -14.338 22.146 17.686 1.00 85.75 434 ARG A CA 1
ATOM 3334 C C . ARG A 1 434 ? -15.746 22.728 17.628 1.00 85.75 434 ARG A C 1
ATOM 3336 O O . ARG A 1 434 ? -16.671 22.114 18.138 1.00 85.75 434 ARG A O 1
ATOM 3343 N N . GLN A 1 435 ? -15.895 23.888 17.004 1.00 86.25 435 GLN A N 1
ATOM 3344 C CA . GLN A 1 435 ? -17.158 24.597 16.862 1.00 86.25 435 GLN A CA 1
ATOM 3345 C C . GLN A 1 435 ? -17.207 25.322 15.516 1.00 86.25 435 GLN A C 1
ATOM 3347 O O . GLN A 1 435 ? -16.176 25.577 14.890 1.00 86.25 435 GLN A O 1
ATOM 3352 N N . ASP A 1 436 ? -18.415 25.672 15.086 1.00 88.88 436 ASP A N 1
ATOM 3353 C CA . ASP A 1 436 ? -18.615 26.574 13.957 1.00 88.88 436 ASP A CA 1
ATOM 3354 C C . ASP A 1 436 ? -18.182 27.989 14.351 1.00 88.88 436 ASP A C 1
ATOM 3356 O O . ASP A 1 436 ? -18.572 28.505 15.405 1.00 88.88 436 ASP A O 1
ATOM 3360 N N . GLY A 1 437 ? -17.414 28.653 13.493 1.00 89.44 437 GLY A N 1
ATOM 3361 C CA . GLY A 1 437 ? -16.884 29.964 13.842 1.00 89.44 437 GLY A CA 1
ATOM 3362 C C . GLY A 1 437 ? -16.184 30.684 12.706 1.00 89.44 437 GLY A C 1
ATOM 3363 O O . GLY A 1 437 ? -16.067 30.185 11.585 1.00 89.44 437 GLY A O 1
ATOM 3364 N N . LYS A 1 438 ? -15.736 31.901 13.009 1.00 90.25 438 LYS A N 1
ATOM 3365 C CA . LYS A 1 438 ? -14.890 32.699 12.123 1.00 90.25 438 LYS A CA 1
ATOM 3366 C C . LYS A 1 438 ? -13.450 32.627 12.618 1.00 90.25 438 LYS A C 1
ATOM 3368 O O . LYS A 1 438 ? -13.197 32.865 13.798 1.00 90.25 438 LYS A O 1
ATOM 3373 N N . VAL A 1 439 ? -12.529 32.305 11.719 1.00 90.31 439 VAL A N 1
ATOM 3374 C CA . VAL A 1 439 ? -11.099 32.245 12.027 1.00 90.31 439 VAL A CA 1
ATOM 3375 C C . VAL A 1 439 ? -10.511 33.655 11.989 1.00 90.31 439 VAL A C 1
ATOM 3377 O O . VAL A 1 439 ? -10.822 34.429 11.085 1.00 90.31 439 VAL A O 1
ATOM 3380 N N . SER A 1 440 ? -9.669 33.984 12.963 1.00 86.75 440 SER A N 1
ATOM 3381 C CA . SER A 1 440 ? -8.826 35.178 12.975 1.00 86.75 440 SER A CA 1
ATOM 3382 C C . SER A 1 440 ? -7.377 34.748 13.164 1.00 86.75 440 SER A C 1
ATOM 3384 O O . SER A 1 440 ? -7.059 34.063 14.135 1.00 86.75 440 SER A O 1
ATOM 3386 N N . VAL A 1 441 ? -6.497 35.134 12.247 1.00 85.19 441 VAL A N 1
ATOM 3387 C CA . VAL A 1 441 ? -5.062 34.836 12.330 1.00 85.19 441 VAL A CA 1
ATOM 3388 C C . VAL A 1 441 ? -4.330 36.103 12.749 1.00 85.19 441 VAL A C 1
ATOM 3390 O O . VAL A 1 441 ? -4.448 37.137 12.100 1.00 85.19 441 VAL A O 1
ATOM 3393 N N . VAL A 1 442 ? -3.580 36.028 13.847 1.00 84.12 442 VAL A N 1
ATOM 3394 C CA . VAL A 1 442 ? -2.782 37.143 14.366 1.00 84.12 442 VAL A CA 1
ATOM 3395 C C . VAL A 1 442 ? -1.310 36.759 14.314 1.00 84.12 442 VAL A C 1
ATOM 3397 O O . VAL A 1 442 ? -0.899 35.741 14.874 1.00 84.12 442 VAL A O 1
ATOM 3400 N N . GLU A 1 443 ? -0.508 37.584 13.648 1.00 80.62 443 GLU A N 1
ATOM 3401 C CA . GLU A 1 443 ? 0.943 37.420 13.561 1.00 80.62 443 GLU A CA 1
ATOM 3402 C C . GLU A 1 443 ? 1.628 38.521 14.388 1.00 80.62 443 GLU A C 1
ATOM 3404 O O . GLU A 1 443 ? 1.628 39.691 14.012 1.00 80.62 443 GLU A O 1
ATOM 3409 N N . GLU A 1 444 ? 2.197 38.155 15.541 1.00 74.56 444 GLU A N 1
ATOM 3410 C CA . GLU A 1 444 ? 2.967 39.052 16.412 1.00 74.56 444 GLU A CA 1
ATOM 3411 C C . GLU A 1 444 ? 4.448 38.643 16.385 1.00 74.56 444 GLU A C 1
ATOM 3413 O O . GLU A 1 444 ? 4.891 37.756 17.123 1.00 74.56 444 GLU A O 1
ATOM 3418 N N . GLY A 1 445 ? 5.238 39.286 15.521 1.00 72.56 445 GLY A N 1
ATOM 3419 C CA . GLY A 1 445 ? 6.665 38.981 15.369 1.00 72.56 445 GLY A CA 1
ATOM 3420 C C . GLY A 1 445 ? 6.897 37.547 14.878 1.00 72.56 445 GLY A C 1
ATOM 3421 O O . GLY A 1 445 ? 6.473 37.193 13.785 1.00 72.56 445 GLY A O 1
ATOM 3422 N N . GLU A 1 446 ? 7.569 36.713 15.679 1.00 65.75 446 GLU A N 1
ATOM 3423 C CA . GLU A 1 446 ? 7.825 35.295 15.355 1.00 65.75 446 GLU A CA 1
ATOM 3424 C C . GLU A 1 446 ? 6.693 34.339 15.783 1.00 65.75 446 GLU A C 1
ATOM 3426 O O . GLU A 1 446 ? 6.724 33.152 15.444 1.00 65.75 446 GLU A O 1
ATOM 3431 N N . LYS A 1 447 ? 5.688 34.819 16.532 1.00 73.62 447 LYS A N 1
ATOM 3432 C CA . LYS A 1 447 ? 4.577 33.991 17.022 1.00 73.62 447 LYS A CA 1
ATOM 3433 C C . LYS A 1 447 ? 3.327 34.224 16.185 1.00 73.62 447 LYS A C 1
ATOM 3435 O O . LYS A 1 447 ? 2.811 35.336 16.108 1.00 73.62 447 LYS A O 1
ATOM 3440 N N . ARG A 1 448 ? 2.809 33.144 15.603 1.00 80.88 448 ARG A N 1
ATOM 3441 C CA . ARG A 1 448 ? 1.527 33.134 14.895 1.00 80.88 448 ARG A CA 1
ATOM 3442 C C . ARG A 1 448 ? 0.491 32.461 15.785 1.00 80.88 448 ARG A C 1
ATOM 3444 O O . ARG A 1 448 ? 0.739 31.369 16.296 1.00 80.88 448 ARG A O 1
ATOM 3451 N N . ARG A 1 449 ? -0.649 33.114 15.983 1.00 84.56 449 ARG A N 1
ATOM 3452 C CA . ARG A 1 449 ? -1.770 32.595 16.769 1.00 84.56 449 ARG A CA 1
ATOM 3453 C C . ARG A 1 449 ? -3.026 32.559 15.919 1.00 84.56 449 ARG A C 1
ATOM 3455 O O . ARG A 1 449 ? -3.277 33.460 15.121 1.00 84.56 449 ARG A O 1
ATOM 3462 N N . LEU A 1 450 ? -3.795 31.494 16.081 1.00 85.69 450 LEU A N 1
ATOM 3463 C CA . LEU A 1 450 ? -5.052 31.279 15.386 1.00 85.69 450 LEU A CA 1
ATOM 3464 C C . LEU A 1 450 ? -6.178 31.293 16.413 1.00 85.69 450 LEU A C 1
ATOM 3466 O O . LEU A 1 450 ? -6.159 30.526 17.371 1.00 85.69 450 LEU A O 1
ATOM 3470 N N . PHE A 1 451 ? -7.160 32.160 16.198 1.00 87.31 451 PHE A N 1
ATOM 3471 C CA . PHE A 1 451 ? -8.346 32.279 17.031 1.00 87.31 451 PHE A CA 1
ATOM 3472 C C . PHE A 1 451 ? -9.562 31.784 16.259 1.00 87.31 451 PHE A C 1
ATOM 3474 O O . PHE A 1 451 ? -9.812 32.227 15.139 1.00 87.31 451 PHE A O 1
ATOM 3481 N N . LEU A 1 452 ? -10.340 30.890 16.857 1.00 86.19 452 LEU A N 1
ATOM 3482 C CA . LEU A 1 452 ? -11.631 30.470 16.326 1.00 86.19 452 LEU A CA 1
ATOM 3483 C C . LEU A 1 452 ? -12.732 31.104 17.172 1.00 86.19 452 LEU A C 1
ATOM 3485 O O . LEU A 1 452 ? -12.966 30.692 18.304 1.00 86.19 452 LEU A O 1
ATOM 3489 N N . VAL A 1 453 ? -13.396 32.122 16.623 1.00 86.69 453 VAL A N 1
ATOM 3490 C CA . VAL A 1 453 ? -14.484 32.834 17.303 1.00 86.69 453 VAL A CA 1
ATOM 3491 C C . VAL A 1 453 ? -15.805 32.163 16.944 1.00 86.69 453 VAL A C 1
ATOM 3493 O O . VAL A 1 453 ? -16.306 32.328 15.825 1.00 86.69 453 VAL A O 1
ATOM 3496 N N . GLY A 1 454 ? -16.353 31.392 17.880 1.00 85.50 454 GLY A N 1
ATOM 3497 C CA . GLY A 1 454 ? -17.642 30.720 17.739 1.00 85.50 454 GLY A CA 1
ATOM 3498 C C . GLY A 1 454 ? -18.719 31.298 18.655 1.00 85.50 454 GLY A C 1
ATOM 3499 O O . GLY A 1 454 ? -18.597 32.402 19.186 1.00 85.50 454 GLY A O 1
ATOM 3500 N N . LYS A 1 455 ? -19.819 30.554 18.818 1.00 78.81 455 LYS A N 1
ATOM 3501 C CA . LYS A 1 455 ? -20.939 30.957 19.690 1.00 78.81 455 LYS A CA 1
ATOM 3502 C C . LYS A 1 455 ? -20.663 30.709 21.173 1.00 78.81 455 LYS A C 1
ATOM 3504 O O . LYS A 1 455 ? -21.238 31.404 22.003 1.00 78.81 455 LYS A O 1
ATOM 3509 N N . GLU A 1 456 ? -19.821 29.728 21.494 1.00 73.38 456 GLU A N 1
ATOM 3510 C CA . GLU A 1 456 ? -19.551 29.291 22.873 1.00 73.38 456 GLU A CA 1
ATOM 3511 C C . GLU A 1 456 ? -18.307 29.957 23.480 1.00 73.38 456 GLU A C 1
ATOM 3513 O O . GLU A 1 456 ? -18.052 29.831 24.675 1.00 73.38 456 GLU A O 1
ATOM 3518 N N . GLY A 1 457 ? -17.554 30.709 22.674 1.00 82.00 457 GLY A N 1
ATOM 3519 C CA . GLY A 1 457 ? -16.342 31.408 23.084 1.00 82.00 457 GLY A CA 1
ATOM 3520 C C . GLY A 1 457 ? -15.324 31.502 21.951 1.00 82.00 457 GLY A C 1
ATOM 3521 O O . GLY A 1 457 ? -15.604 31.125 20.810 1.00 82.00 457 GLY A O 1
ATOM 3522 N N . THR A 1 458 ? -14.136 32.003 22.285 1.00 85.31 458 THR A N 1
ATOM 3523 C CA . THR A 1 458 ? -12.988 32.057 21.375 1.00 85.31 458 THR A CA 1
ATOM 3524 C C . THR A 1 458 ? -11.977 30.993 21.779 1.00 85.31 458 THR A C 1
ATOM 3526 O O . THR A 1 458 ? -11.438 31.061 22.883 1.00 85.31 458 THR A O 1
ATOM 3529 N N . ASP A 1 459 ? -11.697 30.044 20.888 1.00 84.06 459 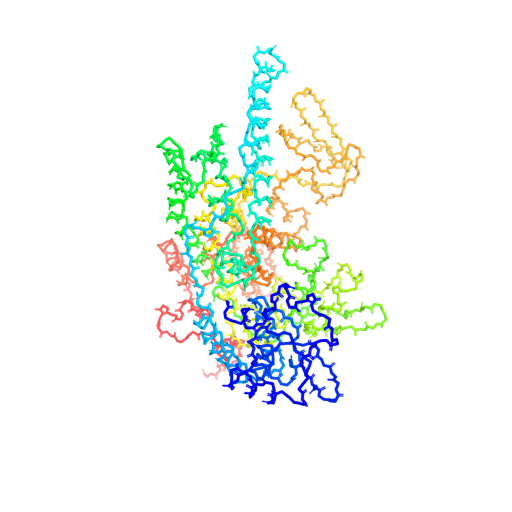ASP A N 1
ATOM 3530 C CA . ASP A 1 459 ? -10.603 29.090 21.077 1.00 84.06 459 ASP A CA 1
ATOM 3531 C C . ASP A 1 459 ? -9.293 29.701 20.560 1.00 84.06 459 ASP A C 1
ATOM 3533 O O . ASP A 1 459 ? -9.241 30.173 19.422 1.00 84.06 459 ASP A O 1
ATOM 3537 N N . GLU A 1 460 ? -8.240 29.694 21.381 1.00 86.19 460 GLU A N 1
ATOM 3538 C CA . GLU A 1 460 ? -6.894 30.157 21.014 1.00 86.19 460 GLU A CA 1
ATOM 3539 C C . GLU A 1 460 ? -5.979 28.960 20.726 1.00 86.19 460 GLU A C 1
ATOM 3541 O O . GLU A 1 460 ? -5.877 28.024 21.523 1.00 86.19 460 GLU A O 1
ATOM 3546 N N . PHE A 1 461 ? -5.292 29.006 19.584 1.00 84.38 461 PHE A N 1
ATOM 3547 C CA . PHE A 1 461 ? -4.330 27.997 19.157 1.00 84.38 461 PHE A CA 1
ATOM 3548 C C . PHE A 1 461 ? -2.988 28.644 18.812 1.00 84.38 461 PHE A C 1
ATOM 3550 O O . PHE A 1 461 ? -2.894 29.482 17.911 1.00 84.38 461 PHE A O 1
ATOM 3557 N N . ASP A 1 462 ? -1.925 28.200 19.478 1.00 81.44 462 ASP A N 1
ATOM 3558 C CA . ASP A 1 462 ? -0.560 28.557 19.103 1.00 81.44 462 ASP A CA 1
ATOM 3559 C C . ASP A 1 462 ? -0.144 27.807 17.832 1.00 81.44 462 ASP A C 1
ATOM 3561 O O . ASP A 1 462 ? -0.237 26.578 17.759 1.00 81.44 462 ASP A O 1
A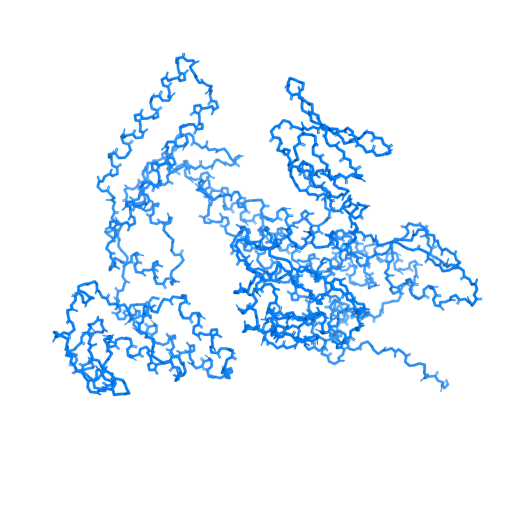TOM 3565 N N . VAL A 1 463 ? 0.348 28.537 16.828 1.00 82.06 463 VAL A N 1
ATOM 3566 C CA . VAL A 1 463 ? 0.831 27.964 15.568 1.00 82.06 463 VAL A CA 1
ATOM 3567 C C . VAL A 1 463 ? 2.361 27.938 15.584 1.00 82.06 463 VAL A C 1
ATOM 3569 O O . VAL A 1 463 ? 2.994 28.996 15.504 1.00 82.06 463 VAL A O 1
ATOM 3572 N N . PRO A 1 464 ? 2.995 26.750 15.647 1.00 77.62 464 PRO A N 1
ATOM 3573 C CA . PRO A 1 464 ? 4.448 26.648 15.591 1.00 77.62 464 PRO A CA 1
ATOM 3574 C C . PRO A 1 464 ? 5.038 27.293 14.327 1.00 77.62 464 PRO A C 1
ATOM 3576 O O . PRO A 1 464 ? 4.430 27.302 13.248 1.00 77.62 464 PRO A O 1
ATOM 3579 N N . PHE A 1 465 ? 6.260 27.811 14.445 1.00 69.12 465 PHE A N 1
ATOM 3580 C CA . PHE A 1 465 ? 6.983 28.392 13.317 1.00 69.12 465 PHE A CA 1
ATOM 3581 C C . PHE A 1 465 ? 7.183 27.351 12.198 1.00 69.12 465 PHE A C 1
ATOM 3583 O O . PHE A 1 465 ? 7.511 26.196 12.468 1.00 69.12 465 PHE A O 1
ATOM 3590 N N . GLY A 1 466 ? 6.930 27.740 10.944 1.00 70.81 466 GLY A N 1
ATOM 3591 C CA . GLY A 1 466 ? 7.028 26.855 9.773 1.00 70.81 466 GLY A CA 1
ATOM 3592 C C . GLY A 1 466 ? 5.811 25.958 9.497 1.00 70.81 466 GLY A C 1
ATOM 3593 O O . GLY A 1 466 ? 5.791 25.278 8.476 1.00 70.81 466 GLY A O 1
ATOM 3594 N N . ARG A 1 467 ? 4.774 25.957 10.349 1.00 75.88 467 ARG A N 1
ATOM 3595 C CA . ARG A 1 467 ? 3.496 25.280 10.047 1.00 75.88 467 ARG A CA 1
ATOM 3596 C C . ARG A 1 467 ? 2.663 26.087 9.053 1.00 75.88 467 ARG A C 1
ATOM 3598 O O . ARG A 1 467 ? 2.535 27.304 9.204 1.00 75.88 467 ARG A O 1
ATOM 3605 N N . GLU A 1 468 ? 2.077 25.404 8.079 1.00 81.56 468 GLU A N 1
ATOM 3606 C CA . GLU A 1 468 ? 1.107 25.986 7.153 1.00 81.56 468 GLU A CA 1
ATOM 3607 C C . GLU A 1 468 ? -0.290 26.018 7.792 1.00 81.56 468 GLU A C 1
ATOM 3609 O O . GLU A 1 468 ? -0.736 25.045 8.413 1.00 81.56 468 GLU A O 1
ATOM 3614 N N . ILE A 1 469 ? -0.964 27.158 7.657 1.00 85.31 469 ILE A N 1
ATOM 3615 C CA . ILE A 1 469 ? -2.357 27.349 8.063 1.00 85.31 469 ILE A CA 1
ATOM 3616 C C . ILE A 1 469 ? -3.211 27.089 6.822 1.00 85.31 469 ILE A C 1
ATOM 3618 O O . ILE A 1 469 ? -2.983 27.706 5.786 1.00 85.31 469 ILE A O 1
ATOM 3622 N N . LEU A 1 470 ? -4.171 26.169 6.917 1.00 86.38 470 LEU A N 1
ATOM 3623 C CA . LEU A 1 470 ? -4.992 25.754 5.768 1.00 86.38 470 LEU A CA 1
ATOM 3624 C C . LEU A 1 470 ? -6.176 26.693 5.505 1.00 86.38 470 LEU A C 1
ATOM 3626 O O . LEU A 1 470 ? -6.794 26.635 4.447 1.00 86.38 470 LEU A O 1
ATOM 3630 N N . VAL A 1 471 ? -6.491 27.540 6.480 1.00 86.50 471 VAL A N 1
ATOM 3631 C CA . VAL A 1 471 ? -7.637 28.451 6.484 1.00 86.50 471 VAL A CA 1
ATOM 3632 C C . VAL A 1 471 ? -7.180 29.899 6.362 1.00 86.50 471 VAL A C 1
ATOM 3634 O O . VAL A 1 471 ? -6.104 30.272 6.835 1.00 86.50 471 VAL A O 1
ATOM 3637 N N . LYS A 1 472 ? -7.999 30.734 5.726 1.00 87.06 472 LYS A N 1
ATOM 3638 C CA . LYS A 1 472 ? -7.708 32.160 5.540 1.00 87.06 472 LYS A CA 1
ATOM 3639 C C . LYS A 1 472 ? -8.208 32.992 6.716 1.00 87.06 472 LYS A C 1
ATOM 3641 O O . LYS A 1 472 ? -9.182 32.642 7.384 1.00 87.06 472 LYS A O 1
ATOM 3646 N N . ASP A 1 473 ? -7.569 34.140 6.928 1.00 87.06 473 ASP A N 1
ATOM 3647 C CA . ASP A 1 473 ? -8.051 35.115 7.902 1.00 87.06 473 ASP A CA 1
ATOM 3648 C C . ASP A 1 473 ? -9.467 35.591 7.537 1.00 87.06 473 ASP A C 1
ATOM 3650 O O . ASP A 1 473 ? -9.765 35.954 6.396 1.00 87.06 473 ASP A O 1
ATOM 3654 N N . GLY A 1 474 ? -10.368 35.528 8.511 1.00 84.88 474 GLY A N 1
ATOM 3655 C CA . GLY A 1 474 ? -11.777 35.856 8.361 1.00 84.88 474 GLY A CA 1
ATOM 3656 C C . GLY A 1 474 ? -12.654 34.787 7.699 1.00 84.88 474 GLY A C 1
ATOM 3657 O O . GLY A 1 474 ? -13.843 35.048 7.478 1.00 84.88 474 GLY A O 1
ATOM 3658 N N . GLU A 1 475 ? -12.123 33.600 7.407 1.00 90.31 475 GLU A N 1
ATOM 3659 C CA . GLU A 1 475 ? -12.887 32.485 6.847 1.00 90.31 475 GLU A CA 1
ATOM 3660 C C . GLU A 1 475 ? -13.887 31.911 7.865 1.00 90.31 475 GLU A C 1
ATOM 3662 O O . GLU A 1 475 ? -13.607 31.813 9.062 1.00 90.31 475 GLU A O 1
ATOM 3667 N N . LYS A 1 476 ? -15.085 31.542 7.391 1.00 89.56 476 LYS A N 1
ATOM 3668 C CA . LYS A 1 476 ? -16.079 30.828 8.202 1.00 89.56 476 LYS A CA 1
ATOM 3669 C C . LYS A 1 476 ? -15.854 29.332 8.053 1.00 89.56 476 LYS A C 1
ATOM 3671 O O . LYS A 1 476 ? -16.036 28.797 6.962 1.00 89.56 476 LYS A O 1
ATOM 3676 N N . VAL A 1 477 ? -15.525 28.673 9.153 1.00 90.25 477 VAL A N 1
ATOM 3677 C CA . VAL A 1 477 ? -15.261 27.234 9.200 1.00 90.25 477 VAL A CA 1
ATOM 3678 C C . VAL A 1 477 ? -16.384 26.515 9.932 1.00 90.25 477 VAL A C 1
ATOM 3680 O O . VAL A 1 477 ? -17.036 27.085 10.813 1.00 90.25 477 VAL A O 1
ATOM 3683 N N . LYS A 1 478 ? -16.616 25.261 9.547 1.00 89.94 478 LYS A N 1
ATOM 3684 C CA . LYS A 1 478 ? -17.533 24.370 10.255 1.00 89.94 478 LYS A CA 1
ATOM 3685 C C . LYS A 1 478 ? -16.760 23.527 11.265 1.00 89.94 478 LYS A C 1
ATOM 3687 O O . LYS A 1 478 ? -15.558 23.301 11.116 1.00 89.94 478 LYS A O 1
ATOM 3692 N N . MET A 1 479 ? -17.463 23.023 12.267 1.00 86.88 479 MET A N 1
ATOM 3693 C CA . MET A 1 479 ? -16.956 21.997 13.166 1.00 86.88 479 MET A CA 1
ATOM 3694 C C . MET A 1 479 ? -16.401 20.816 12.354 1.00 86.88 479 MET A C 1
ATOM 3696 O O . MET A 1 479 ? -17.023 20.348 11.400 1.00 86.88 479 MET A O 1
ATOM 3700 N N . GLY A 1 480 ? -15.197 20.366 12.705 1.00 84.31 480 GLY A N 1
ATOM 3701 C CA . GLY A 1 480 ? -14.471 19.316 11.990 1.00 84.31 480 GLY A CA 1
ATOM 3702 C C . GLY A 1 480 ? -13.607 19.792 10.817 1.00 84.31 480 GLY A C 1
ATOM 3703 O O . GLY A 1 480 ? -12.902 18.975 10.233 1.00 84.31 480 GLY A O 1
ATOM 3704 N N . THR A 1 481 ? -13.591 21.083 10.466 1.00 87.56 481 THR A N 1
ATOM 3705 C CA . THR A 1 481 ? -12.638 21.604 9.470 1.00 87.56 481 THR A CA 1
ATOM 3706 C C . THR A 1 481 ? -11.216 21.619 10.037 1.00 87.56 481 THR A C 1
ATOM 3708 O O . THR A 1 481 ? -10.988 22.062 11.165 1.00 87.56 481 THR A O 1
ATOM 3711 N N . GLN A 1 482 ? -10.241 21.148 9.257 1.00 89.44 482 GLN A N 1
ATOM 3712 C CA . GLN A 1 482 ? -8.831 21.184 9.641 1.00 89.44 482 GLN A CA 1
ATOM 3713 C C . GLN A 1 482 ? -8.258 22.597 9.480 1.00 89.44 482 GLN A C 1
ATOM 3715 O O . GLN A 1 482 ? -8.287 23.170 8.396 1.00 89.44 482 GLN A O 1
ATOM 3720 N N . LEU A 1 483 ? -7.723 23.147 10.570 1.00 88.25 483 LEU A N 1
ATOM 3721 C CA . LEU A 1 483 ? -7.205 24.515 10.648 1.00 88.25 483 LEU A CA 1
ATOM 3722 C C . LEU A 1 483 ? -5.704 24.577 10.335 1.00 88.25 483 LEU A C 1
ATOM 3724 O O . LEU A 1 483 ? -5.239 25.472 9.630 1.00 88.25 483 LEU A O 1
ATOM 3728 N N . LEU A 1 484 ? -4.942 23.609 10.853 1.00 86.12 484 LEU A N 1
ATOM 3729 C CA . LEU A 1 484 ? -3.488 23.528 10.692 1.00 86.12 484 LEU A CA 1
ATOM 3730 C C . LEU A 1 484 ? -3.080 22.291 9.906 1.00 86.12 484 LEU A C 1
ATOM 3732 O O . LEU A 1 484 ? -3.577 21.191 10.170 1.00 86.12 484 LEU A O 1
ATOM 3736 N N . ALA A 1 485 ? -2.103 22.455 9.014 1.00 82.50 485 ALA A N 1
ATOM 3737 C CA . ALA A 1 485 ? -1.492 21.344 8.304 1.00 82.50 485 ALA A CA 1
ATOM 3738 C C . ALA A 1 485 ? -0.833 20.361 9.287 1.00 82.50 485 ALA A C 1
ATOM 3740 O O . ALA A 1 485 ? -0.185 20.756 10.267 1.00 82.50 485 ALA A O 1
ATOM 3741 N N . GLY A 1 486 ? -1.013 19.068 9.026 1.00 83.19 486 GLY A N 1
ATOM 3742 C CA . GLY A 1 486 ? -0.504 17.983 9.859 1.00 83.19 486 GLY A CA 1
ATOM 3743 C C . GLY A 1 486 ? -1.450 16.791 9.911 1.00 83.19 486 GLY A C 1
ATOM 3744 O O . GLY A 1 486 ? -2.525 16.787 9.313 1.00 83.19 486 GLY A O 1
ATOM 3745 N N . SER A 1 487 ? -1.035 15.773 10.650 1.00 86.62 487 SER A N 1
ATOM 3746 C CA . SER A 1 487 ? -1.798 14.549 10.847 1.00 86.62 487 SER A CA 1
ATOM 3747 C C . SER A 1 487 ? -2.795 14.718 11.985 1.00 86.62 487 SER A C 1
ATOM 3749 O O . SER A 1 487 ? -2.423 15.133 13.077 1.00 86.62 487 SER A O 1
ATOM 3751 N N . LEU A 1 488 ? -4.054 14.374 11.757 1.00 88.75 488 LEU A N 1
ATOM 3752 C CA . LEU A 1 488 ? -5.112 14.499 12.758 1.00 88.75 488 LEU A CA 1
ATOM 3753 C C . LEU A 1 488 ? -5.018 13.382 13.805 1.00 88.75 488 LEU A C 1
ATOM 3755 O O . LEU A 1 488 ? -4.746 12.232 13.443 1.00 88.75 488 LEU A O 1
ATOM 3759 N N . ASP A 1 489 ? -5.255 13.715 15.080 1.00 89.75 489 ASP A N 1
ATOM 3760 C CA . ASP A 1 489 ? -5.376 12.727 16.158 1.00 89.75 489 ASP A CA 1
ATOM 3761 C C . ASP A 1 489 ? -6.739 12.013 16.059 1.00 8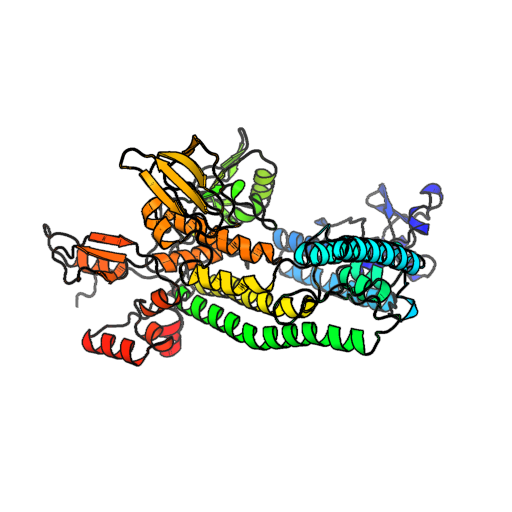9.75 489 ASP A C 1
ATOM 3763 O O . ASP A 1 489 ? -7.786 12.657 16.216 1.00 89.75 489 ASP A O 1
ATOM 3767 N N . PRO A 1 490 ? -6.756 10.685 15.841 1.00 89.75 490 PRO A N 1
ATOM 3768 C CA . PRO A 1 490 ? -7.994 9.925 15.723 1.00 89.75 490 PRO A CA 1
ATOM 3769 C C . PRO A 1 490 ? -8.904 10.031 16.953 1.00 89.75 490 PRO A C 1
ATOM 3771 O O . PRO A 1 490 ? -10.118 10.015 16.804 1.00 89.75 490 PRO A O 1
ATOM 3774 N N . LYS A 1 491 ? -8.358 10.168 18.169 1.00 88.62 491 LYS A N 1
ATOM 3775 C CA . LYS A 1 491 ? -9.166 10.240 19.400 1.00 88.62 491 LYS A CA 1
ATOM 3776 C C . LYS A 1 491 ? -9.971 11.531 19.461 1.00 88.62 491 LYS A C 1
ATOM 3778 O O . LYS A 1 491 ? -11.163 11.489 19.737 1.00 88.62 491 LYS A O 1
ATOM 3783 N N . LYS A 1 492 ? -9.332 12.658 19.134 1.00 88.25 492 LYS A N 1
ATOM 3784 C CA . LYS A 1 492 ? -10.006 13.962 19.051 1.00 88.25 492 LYS A CA 1
ATOM 3785 C C . LYS A 1 492 ? -11.001 13.994 17.892 1.00 88.25 492 LYS A C 1
ATOM 3787 O O . LYS A 1 492 ? -12.036 14.641 17.987 1.00 88.25 492 LYS A O 1
ATOM 3792 N N . MET A 1 493 ? -10.711 13.282 16.802 1.00 88.81 493 MET A N 1
ATOM 3793 C CA . MET A 1 493 ? -11.620 13.201 15.662 1.00 88.81 493 MET A CA 1
ATOM 3794 C C . MET A 1 493 ? -12.924 12.465 16.000 1.00 88.81 493 MET A C 1
ATOM 3796 O O . MET A 1 493 ? -13.982 12.932 15.581 1.00 88.81 493 MET A O 1
ATOM 3800 N N . VAL A 1 494 ? -12.876 11.388 16.798 1.00 88.38 494 VAL A N 1
ATOM 3801 C CA . VAL A 1 494 ? -14.095 10.688 17.252 1.00 88.38 494 VAL A CA 1
ATOM 3802 C C . VAL A 1 494 ? -15.016 11.634 18.021 1.00 88.38 494 VAL A C 1
ATOM 3804 O O . VAL A 1 494 ? -16.219 11.618 17.786 1.00 88.38 494 VAL A O 1
ATOM 3807 N N . GLU A 1 495 ? -14.454 12.483 18.884 1.00 85.75 495 GLU A N 1
ATOM 3808 C CA . GLU A 1 495 ? -15.216 13.451 19.684 1.00 85.75 495 GLU A CA 1
ATOM 3809 C C . GLU A 1 495 ? -15.860 14.556 18.828 1.00 85.75 495 GLU A C 1
ATOM 3811 O O . GLU A 1 495 ? -16.944 15.028 19.156 1.00 85.75 495 GLU A O 1
ATOM 3816 N N . VAL A 1 496 ? -15.207 14.973 17.735 1.00 86.25 496 VAL A N 1
ATOM 3817 C CA . VAL A 1 496 ? -15.643 16.124 16.922 1.00 86.25 496 VAL A CA 1
ATOM 3818 C C . VAL A 1 496 ? -16.507 15.715 15.722 1.00 86.25 496 VAL A C 1
ATOM 3820 O O . VAL A 1 496 ? -17.552 16.306 15.482 1.00 86.25 496 VAL A O 1
ATOM 3823 N N . VAL A 1 497 ? -16.071 14.730 14.933 1.00 84.56 497 VAL A N 1
ATOM 3824 C CA . VAL A 1 497 ? -16.693 14.368 13.639 1.00 84.56 497 VAL A CA 1
ATOM 3825 C C . VAL A 1 497 ? -17.434 13.026 13.717 1.00 84.56 497 VAL A C 1
ATOM 3827 O O . VAL A 1 497 ? -18.218 12.683 12.833 1.00 84.56 497 VAL A O 1
ATOM 3830 N N . GLY A 1 498 ? -17.215 12.256 14.785 1.00 88.19 498 GLY A N 1
ATOM 3831 C CA . GLY A 1 498 ? -17.850 10.961 15.009 1.00 88.19 498 GLY A CA 1
ATOM 3832 C C . GLY A 1 498 ? -17.085 9.768 14.425 1.00 88.19 498 GLY A C 1
ATOM 3833 O O . GLY A 1 498 ? -16.005 9.880 13.834 1.00 88.19 498 GLY A O 1
ATOM 3834 N N . LEU A 1 499 ? -17.662 8.578 14.619 1.00 87.50 499 LEU A N 1
ATOM 3835 C CA . LEU A 1 499 ? -17.014 7.288 14.348 1.00 87.50 499 LEU A CA 1
ATOM 3836 C C . LEU A 1 499 ? -16.787 7.032 12.855 1.00 87.50 499 LEU A C 1
ATOM 3838 O O . LEU A 1 499 ? -15.658 6.754 12.455 1.00 87.50 499 LEU A O 1
ATOM 3842 N N . ALA A 1 500 ? -17.831 7.158 12.031 1.00 88.44 500 ALA A N 1
ATOM 3843 C CA . ALA A 1 500 ? -17.770 6.822 10.606 1.00 88.44 500 ALA A CA 1
ATOM 3844 C C . ALA A 1 500 ? -16.736 7.679 9.853 1.00 88.44 500 ALA A C 1
ATOM 3846 O O . ALA A 1 500 ? -15.919 7.159 9.091 1.00 88.44 500 ALA A O 1
ATOM 3847 N N . ALA A 1 501 ? -16.708 8.987 10.129 1.00 88.94 501 ALA A N 1
ATOM 3848 C CA . ALA A 1 501 ? -15.723 9.898 9.553 1.00 88.94 501 ALA A CA 1
ATOM 3849 C C . ALA A 1 501 ? -14.292 9.563 10.006 1.00 88.94 501 ALA A C 1
ATOM 3851 O O . ALA A 1 501 ? -13.373 9.556 9.185 1.00 88.94 501 ALA A O 1
ATOM 3852 N N . THR A 1 502 ? -14.103 9.205 11.282 1.00 91.62 502 THR A N 1
ATOM 3853 C CA . THR A 1 502 ? -12.784 8.809 11.801 1.00 91.62 502 THR A CA 1
ATOM 3854 C C . THR A 1 502 ? -12.286 7.509 11.177 1.00 91.62 502 THR A C 1
ATOM 3856 O O . THR A 1 502 ? -11.115 7.403 10.812 1.00 91.62 502 THR A O 1
ATOM 3859 N N . GLN A 1 503 ? -13.164 6.519 11.009 1.00 92.75 503 GLN A N 1
ATOM 3860 C CA . GLN A 1 503 ? -12.820 5.268 10.336 1.00 92.75 503 GLN A CA 1
ATOM 3861 C C . GLN A 1 503 ? -12.411 5.513 8.880 1.00 92.75 503 GLN A C 1
ATOM 3863 O O . GLN A 1 503 ? -11.360 5.027 8.457 1.00 92.75 503 GLN A O 1
ATOM 3868 N N . LYS A 1 504 ? -13.186 6.323 8.140 1.00 91.81 504 LYS A N 1
ATOM 3869 C CA . LYS A 1 504 ? -12.854 6.723 6.763 1.00 91.81 504 LYS A CA 1
ATOM 3870 C C . LYS A 1 504 ? -11.495 7.425 6.698 1.00 91.81 504 LYS A C 1
ATOM 3872 O O . LYS A 1 504 ? -10.674 7.092 5.844 1.00 91.81 504 LYS A O 1
ATOM 3877 N N . TYR A 1 505 ? -11.222 8.343 7.627 1.00 91.69 505 TYR A N 1
ATOM 3878 C CA . TYR A 1 505 ? -9.931 9.026 7.715 1.00 91.69 505 TYR A CA 1
ATOM 3879 C C . TYR A 1 505 ? -8.765 8.049 7.928 1.00 91.69 505 TYR A C 1
ATOM 3881 O O . TYR A 1 505 ? -7.783 8.126 7.195 1.00 91.69 505 TYR A O 1
ATOM 3889 N N . LEU A 1 506 ? -8.871 7.100 8.867 1.00 93.31 506 LEU A N 1
ATOM 3890 C CA . LEU A 1 506 ? -7.805 6.118 9.121 1.00 93.31 506 LEU A CA 1
ATOM 3891 C C . LEU A 1 506 ? -7.513 5.241 7.898 1.00 93.31 506 LEU A C 1
ATOM 3893 O O . LEU A 1 506 ? -6.346 4.997 7.587 1.00 93.31 506 LEU A O 1
ATOM 3897 N N . VAL A 1 507 ? -8.559 4.793 7.196 1.00 93.69 507 VAL A N 1
ATOM 3898 C CA . VAL A 1 507 ? -8.426 4.003 5.963 1.00 93.69 507 VAL A CA 1
ATOM 3899 C C . VAL A 1 507 ? -7.714 4.818 4.882 1.00 93.69 507 VAL A C 1
ATOM 3901 O O . VAL A 1 507 ? -6.708 4.369 4.336 1.00 93.69 507 VAL A O 1
ATOM 3904 N N . ASN A 1 508 ? -8.187 6.036 4.611 1.00 91.12 508 ASN A N 1
ATOM 3905 C CA . ASN A 1 508 ? -7.603 6.903 3.590 1.00 91.12 508 ASN A CA 1
ATOM 3906 C C . ASN A 1 508 ? -6.154 7.294 3.917 1.00 91.12 508 ASN A C 1
ATOM 3908 O O . ASN A 1 508 ? -5.306 7.328 3.028 1.00 91.12 508 ASN A O 1
ATOM 3912 N N . GLU A 1 509 ? -5.846 7.570 5.182 1.00 89.69 509 GLU A N 1
ATOM 3913 C CA . GLU A 1 509 ? -4.502 7.954 5.605 1.00 89.69 509 GLU A CA 1
ATOM 3914 C C . GLU A 1 509 ? -3.517 6.785 5.491 1.00 89.69 509 GLU A C 1
ATOM 3916 O O . GLU A 1 509 ? -2.419 6.951 4.958 1.00 89.69 509 GLU A O 1
ATOM 3921 N N . ALA A 1 510 ? -3.916 5.577 5.902 1.00 91.31 510 ALA A N 1
ATOM 3922 C CA . ALA A 1 510 ? -3.106 4.381 5.690 1.00 91.31 510 ALA A CA 1
ATOM 3923 C C . ALA A 1 510 ? -2.882 4.122 4.189 1.00 91.31 510 ALA A C 1
ATOM 3925 O O . ALA A 1 510 ? -1.749 3.875 3.768 1.00 91.31 510 ALA A O 1
ATOM 3926 N N . LEU A 1 511 ? -3.930 4.252 3.367 1.00 90.31 511 LEU A N 1
ATOM 3927 C CA . LEU A 1 511 ? -3.843 4.072 1.918 1.00 90.31 511 LEU A CA 1
ATOM 3928 C C . LEU A 1 511 ? -2.886 5.080 1.265 1.00 90.31 511 LEU A C 1
ATOM 3930 O O . LEU A 1 511 ? -2.067 4.689 0.433 1.00 90.31 511 LEU A O 1
ATOM 3934 N N . LYS A 1 512 ? -2.922 6.355 1.675 1.00 87.25 512 LYS A N 1
ATOM 3935 C CA . LYS A 1 512 ? -1.981 7.390 1.210 1.00 87.25 512 LYS A CA 1
ATOM 3936 C C . LYS A 1 512 ? -0.532 7.011 1.501 1.00 87.25 512 LYS A C 1
ATOM 3938 O O . LYS A 1 512 ? 0.324 7.192 0.635 1.00 87.25 512 LYS A O 1
ATOM 3943 N N . VAL A 1 513 ? -0.251 6.445 2.677 1.00 86.25 513 VAL A N 1
ATOM 3944 C CA . VAL A 1 513 ? 1.107 6.008 3.029 1.00 86.25 513 VAL A CA 1
ATOM 3945 C C . VAL A 1 513 ? 1.571 4.885 2.102 1.00 86.25 513 VAL A C 1
ATOM 3947 O O . VAL A 1 513 ? 2.638 5.017 1.505 1.00 86.25 513 VAL A O 1
ATOM 3950 N N . TYR A 1 514 ? 0.774 3.833 1.894 1.00 87.75 514 TYR A N 1
ATOM 3951 C CA . TYR A 1 514 ? 1.133 2.754 0.960 1.00 87.75 514 TYR A CA 1
ATOM 3952 C C . TYR A 1 514 ? 1.254 3.250 -0.492 1.00 87.75 514 TYR A C 1
ATOM 3954 O O . TYR A 1 514 ? 2.228 2.927 -1.180 1.00 87.75 514 TYR A O 1
ATOM 3962 N N . SER A 1 515 ? 0.329 4.105 -0.937 1.00 85.88 515 SER A N 1
ATOM 3963 C CA . SER A 1 515 ? 0.328 4.666 -2.290 1.00 85.88 515 SER A CA 1
ATOM 3964 C C . SER A 1 515 ? 1.545 5.559 -2.547 1.00 85.88 515 SER A C 1
ATOM 3966 O O . SER A 1 515 ? 2.182 5.424 -3.590 1.00 85.88 515 SER A O 1
ATOM 3968 N N . SER A 1 516 ? 1.956 6.390 -1.582 1.00 81.75 516 SER A N 1
ATOM 3969 C CA . SER A 1 516 ? 3.170 7.218 -1.702 1.00 81.75 516 SER A CA 1
ATOM 3970 C C . SER A 1 516 ? 4.441 6.395 -1.948 1.00 81.75 516 SER A C 1
ATOM 3972 O O . SER A 1 516 ? 5.420 6.896 -2.494 1.00 81.75 516 SER A O 1
ATOM 3974 N N . GLN A 1 517 ? 4.414 5.112 -1.578 1.00 77.06 517 GLN A N 1
ATOM 3975 C CA . GLN A 1 517 ? 5.533 4.182 -1.678 1.00 77.06 517 GLN A CA 1
ATOM 3976 C C . GLN A 1 517 ? 5.442 3.262 -2.899 1.00 77.06 517 GLN A C 1
ATOM 3978 O O . GLN A 1 517 ? 6.228 2.317 -3.027 1.00 77.06 517 GLN A O 1
ATOM 3983 N N . GLY A 1 518 ? 4.499 3.505 -3.816 1.00 79.12 518 GLY A N 1
ATOM 3984 C CA . GLY A 1 518 ? 4.374 2.683 -5.016 1.00 79.12 518 GLY A CA 1
ATOM 3985 C C . GLY A 1 518 ? 3.693 1.336 -4.766 1.00 79.12 518 GLY A C 1
ATOM 3986 O O . GLY A 1 518 ? 4.012 0.379 -5.474 1.00 79.12 518 GLY A O 1
ATOM 3987 N N . ILE A 1 519 ? 2.867 1.216 -3.720 1.00 85.38 519 ILE A N 1
ATOM 3988 C CA . ILE A 1 519 ? 2.141 -0.010 -3.366 1.00 85.38 519 ILE A CA 1
ATOM 3989 C C . ILE A 1 519 ? 0.642 0.264 -3.485 1.00 85.38 519 ILE A C 1
ATOM 3991 O O . ILE A 1 519 ? 0.107 1.146 -2.817 1.00 85.38 519 ILE A O 1
ATOM 3995 N N . SER A 1 520 ? -0.033 -0.498 -4.344 1.00 86.50 520 SER A N 1
ATOM 3996 C CA . SER A 1 520 ? -1.493 -0.518 -4.428 1.00 86.50 520 SER A CA 1
ATOM 3997 C C . SER A 1 520 ? -2.047 -1.471 -3.373 1.00 86.50 520 SER A C 1
ATOM 3999 O O . SER A 1 520 ? -1.664 -2.641 -3.357 1.00 86.50 520 SER A O 1
ATOM 4001 N N . LEU A 1 521 ? -2.944 -0.978 -2.527 1.00 90.00 521 LEU A N 1
ATOM 4002 C CA . LEU A 1 521 ? -3.663 -1.765 -1.531 1.00 90.00 521 LEU A CA 1
ATOM 4003 C C . LEU A 1 521 ? -5.156 -1.472 -1.673 1.00 90.00 521 LEU A C 1
ATOM 4005 O O . LEU A 1 521 ? -5.527 -0.317 -1.857 1.00 90.00 521 LEU A O 1
ATOM 4009 N N . ASP A 1 522 ? -5.997 -2.496 -1.583 1.00 90.81 522 ASP A N 1
ATOM 4010 C CA . ASP A 1 522 ? -7.446 -2.322 -1.626 1.00 90.81 522 ASP A CA 1
ATOM 4011 C C . ASP A 1 522 ? -7.989 -1.973 -0.230 1.00 90.81 522 ASP A C 1
ATOM 4013 O O . ASP A 1 522 ? -7.633 -2.601 0.776 1.00 90.81 522 ASP A O 1
ATOM 4017 N N . ASP A 1 523 ? -8.870 -0.971 -0.155 1.00 92.25 523 ASP A N 1
ATOM 4018 C CA . ASP A 1 523 ? -9.306 -0.395 1.123 1.00 92.25 523 ASP A CA 1
ATOM 4019 C C . ASP A 1 523 ? -10.059 -1.393 2.010 1.00 92.25 523 ASP A C 1
ATOM 4021 O O . ASP A 1 523 ? -10.059 -1.248 3.231 1.00 92.25 523 ASP A O 1
ATOM 4025 N N . ILE A 1 524 ? -10.615 -2.462 1.436 1.00 93.50 524 ILE A N 1
ATOM 4026 C CA . ILE A 1 524 ? -11.322 -3.490 2.197 1.00 93.50 524 ILE A CA 1
ATOM 4027 C C . ILE A 1 524 ? -10.451 -4.154 3.266 1.00 93.50 524 ILE A C 1
ATOM 4029 O O . ILE A 1 524 ? -10.926 -4.454 4.361 1.00 93.50 524 ILE A O 1
ATOM 4033 N N . HIS A 1 525 ? -9.161 -4.353 2.989 1.00 94.69 525 HIS A N 1
ATOM 4034 C CA . HIS A 1 525 ? -8.241 -4.936 3.960 1.00 94.69 525 HIS A CA 1
ATOM 4035 C C . HIS A 1 525 ? -8.025 -3.987 5.144 1.00 94.69 525 HIS A C 1
ATOM 4037 O O . HIS A 1 525 ? -8.030 -4.419 6.298 1.00 94.69 525 HIS A O 1
ATOM 4043 N N . LEU A 1 526 ? -7.904 -2.686 4.868 1.00 95.06 526 LEU A N 1
ATOM 4044 C CA . LEU A 1 526 ? -7.787 -1.653 5.895 1.00 95.06 526 LEU A CA 1
ATOM 4045 C C . LEU A 1 526 ? -9.081 -1.537 6.706 1.00 95.06 526 LEU A C 1
ATOM 4047 O O . LEU A 1 526 ? -9.023 -1.482 7.929 1.00 95.06 526 LEU A O 1
ATOM 4051 N N . GLU A 1 527 ? -10.241 -1.573 6.051 1.00 95.25 527 GLU A N 1
ATOM 4052 C CA . GLU A 1 527 ? -11.557 -1.518 6.693 1.00 95.25 527 GLU A CA 1
ATOM 4053 C C . GLU A 1 527 ? -11.771 -2.672 7.678 1.00 95.25 527 GLU A C 1
ATOM 4055 O O . GLU A 1 527 ? -12.273 -2.454 8.780 1.00 95.25 527 GLU A O 1
ATOM 4060 N N . VAL A 1 528 ? -11.336 -3.889 7.334 1.00 94.94 528 VAL A N 1
ATOM 4061 C CA . VAL A 1 528 ? -11.407 -5.051 8.237 1.00 94.94 528 VAL A CA 1
ATOM 4062 C C . VAL A 1 528 ? -10.607 -4.817 9.522 1.00 94.94 528 VAL A C 1
ATOM 4064 O O . VAL A 1 528 ? -11.104 -5.101 10.614 1.00 94.94 528 VAL A O 1
ATOM 4067 N N . VAL A 1 529 ? -9.390 -4.276 9.416 1.00 95.12 529 VAL A N 1
ATOM 4068 C CA . VAL A 1 529 ? -8.537 -4.002 10.585 1.00 95.12 529 VAL A CA 1
ATOM 4069 C C . VAL A 1 529 ? -9.051 -2.801 11.376 1.00 95.12 529 VAL A C 1
ATOM 4071 O O . VAL A 1 529 ? -9.147 -2.867 12.601 1.00 95.12 529 VAL A O 1
ATOM 4074 N N . VAL A 1 530 ? -9.435 -1.719 10.695 1.00 94.94 530 VAL A N 1
ATOM 4075 C CA . VAL A 1 530 ? -9.982 -0.512 11.327 1.00 94.94 530 VAL A CA 1
ATOM 4076 C C . VAL A 1 530 ? -11.274 -0.843 12.071 1.00 94.94 530 VAL A C 1
ATOM 4078 O O . VAL A 1 530 ? -11.439 -0.391 13.201 1.00 94.94 530 VAL A O 1
ATOM 4081 N N . ARG A 1 531 ? -12.139 -1.720 11.543 1.00 92.81 531 ARG A N 1
ATOM 4082 C CA . ARG A 1 531 ? -13.306 -2.224 12.287 1.00 92.81 531 ARG A CA 1
ATOM 4083 C C . ARG A 1 531 ? -12.898 -2.796 13.648 1.00 92.81 531 ARG A C 1
ATOM 4085 O O . ARG A 1 531 ? -13.523 -2.471 14.654 1.00 92.81 531 ARG A O 1
ATOM 4092 N N . GLN A 1 532 ? -11.825 -3.589 13.710 1.00 91.69 532 GLN A N 1
ATOM 4093 C CA . GLN A 1 532 ? -11.347 -4.176 14.968 1.00 91.69 532 GLN A CA 1
ATOM 4094 C C . GLN A 1 532 ? -10.764 -3.157 15.957 1.00 91.69 532 GLN A C 1
ATOM 4096 O O . GLN A 1 532 ? -10.731 -3.421 17.162 1.00 91.69 532 GLN A O 1
ATOM 4101 N N . MET A 1 533 ? -10.362 -1.973 15.493 1.00 92.50 533 MET A N 1
ATOM 4102 C CA . MET A 1 533 ? -9.939 -0.870 16.364 1.00 92.50 533 MET A CA 1
ATOM 4103 C C . MET A 1 533 ? -11.123 -0.191 17.080 1.00 92.50 533 MET A C 1
ATOM 4105 O O . MET A 1 533 ? -10.933 0.369 18.159 1.00 92.50 533 MET A O 1
ATOM 4109 N N . PHE A 1 534 ? -12.338 -0.278 16.519 1.00 90.75 534 PHE A N 1
ATOM 4110 C CA . PHE A 1 534 ? -13.578 0.313 17.060 1.00 90.75 534 PHE A CA 1
ATOM 4111 C C . PHE A 1 534 ? -14.585 -0.716 17.604 1.00 90.75 534 PHE A C 1
ATOM 4113 O O . PHE A 1 534 ? -15.659 -0.348 18.084 1.00 90.75 534 PHE A O 1
ATOM 4120 N N . ASN A 1 535 ? -14.246 -2.006 17.564 1.00 86.69 535 ASN A N 1
ATOM 4121 C CA . ASN A 1 535 ? -15.117 -3.115 17.972 1.00 86.69 535 ASN A CA 1
ATOM 4122 C C . ASN A 1 535 ? -15.322 -3.218 19.503 1.00 86.69 535 ASN A C 1
ATOM 4124 O O . ASN A 1 535 ? -15.939 -4.158 20.003 1.00 86.69 535 ASN A O 1
ATOM 4128 N N . LYS A 1 536 ? -14.750 -2.295 20.285 1.00 88.81 536 LYS A N 1
ATOM 4129 C CA . LYS A 1 536 ? -14.846 -2.301 21.747 1.00 88.81 536 LYS A CA 1
ATOM 4130 C C . LYS A 1 536 ? -15.719 -1.155 22.236 1.00 88.81 536 LYS A C 1
ATOM 4132 O O . LYS A 1 536 ? -15.671 -0.037 21.727 1.00 88.81 536 LYS A O 1
ATOM 4137 N N . LEU A 1 537 ? -16.489 -1.458 23.269 1.00 89.50 537 LEU A N 1
ATOM 4138 C CA . LEU A 1 537 ? -17.456 -0.571 23.890 1.00 89.50 537 LEU A CA 1
ATOM 4139 C C . LEU A 1 537 ? -16.980 -0.244 25.300 1.00 89.50 537 LEU A C 1
ATOM 4141 O O . LEU A 1 537 ? -16.577 -1.133 26.048 1.00 89.50 537 LEU A O 1
ATOM 4145 N N . LYS A 1 538 ? -17.018 1.028 25.671 1.00 90.50 538 LYS A N 1
ATOM 4146 C CA . LYS A 1 538 ? -16.753 1.493 27.027 1.00 90.50 538 LYS A CA 1
ATOM 4147 C C . LYS A 1 538 ? -18.080 1.715 27.737 1.00 90.50 538 LYS A C 1
ATOM 4149 O O . LYS A 1 538 ? -18.959 2.400 27.223 1.00 90.50 538 LYS A O 1
ATOM 4154 N N . VAL A 1 539 ? -18.228 1.131 28.919 1.00 90.75 539 VAL A N 1
ATOM 4155 C CA . VAL A 1 539 ? -19.423 1.304 29.748 1.00 90.75 539 VAL A CA 1
ATOM 4156 C C . VAL A 1 539 ? -19.430 2.712 30.332 1.00 90.75 539 VAL A C 1
ATOM 4158 O O . VAL A 1 539 ? -18.483 3.102 31.012 1.00 90.75 539 VAL A O 1
ATOM 4161 N N . MET A 1 540 ? -20.497 3.466 30.087 1.00 90.44 540 MET A N 1
ATOM 4162 C CA . MET A 1 540 ? -20.692 4.806 30.650 1.00 90.44 540 MET A CA 1
ATOM 4163 C C . MET A 1 540 ? -21.542 4.722 31.915 1.00 90.44 540 MET A C 1
ATOM 4165 O O . MET A 1 540 ? -21.128 5.163 32.983 1.00 90.44 540 MET A O 1
ATOM 4169 N N . GLU A 1 541 ? -22.692 4.055 31.812 1.00 87.81 541 GLU A N 1
ATOM 4170 C CA . GLU A 1 541 ? -23.589 3.773 32.930 1.00 87.81 541 GLU A CA 1
ATOM 4171 C C . GLU A 1 541 ? -23.869 2.270 32.967 1.00 87.81 541 GLU A C 1
ATOM 4173 O O . GLU A 1 541 ? -24.336 1.699 31.981 1.00 87.81 541 GLU A O 1
ATOM 4178 N N . ALA A 1 542 ? -23.617 1.630 34.110 1.00 83.19 542 ALA A N 1
ATOM 4179 C CA . ALA A 1 542 ? -23.834 0.194 34.296 1.00 83.19 542 ALA A CA 1
ATOM 4180 C C . ALA A 1 542 ? -25.307 -0.230 34.136 1.00 83.19 542 ALA A C 1
ATOM 4182 O O . ALA A 1 542 ? -25.589 -1.346 33.688 1.00 83.19 542 ALA A O 1
ATOM 4183 N N . GLY A 1 543 ? -26.244 0.662 34.474 1.00 85.44 543 GLY A N 1
ATOM 4184 C CA . GLY A 1 543 ? -27.650 0.300 34.640 1.00 85.44 543 GLY A CA 1
ATOM 4185 C C . GLY A 1 543 ? -27.816 -0.696 35.790 1.00 85.44 543 GLY A C 1
ATOM 4186 O O . GLY A 1 543 ? -27.144 -0.566 36.811 1.00 85.44 543 GLY A O 1
ATOM 4187 N N . ASP A 1 544 ? -28.670 -1.699 35.590 1.00 83.81 544 ASP A N 1
ATOM 4188 C CA . ASP A 1 544 ? -28.916 -2.788 36.550 1.00 83.81 544 ASP A CA 1
ATOM 4189 C C . ASP A 1 544 ? -28.110 -4.067 36.226 1.00 83.81 544 ASP A C 1
ATOM 4191 O O . ASP A 1 544 ? -28.405 -5.147 36.737 1.00 83.81 544 ASP A O 1
ATOM 4195 N N . THR A 1 545 ? -27.104 -3.975 35.348 1.00 83.81 545 THR A N 1
ATOM 4196 C CA . THR A 1 545 ? -26.222 -5.107 35.004 1.00 83.81 545 THR A CA 1
ATOM 4197 C C . THR A 1 545 ? -25.041 -5.237 35.970 1.00 83.81 545 THR A C 1
ATOM 4199 O O . THR A 1 545 ? -24.736 -4.329 36.738 1.00 83.81 545 THR A O 1
ATOM 4202 N N . SER A 1 546 ? -24.303 -6.347 35.880 1.00 81.88 546 SER A N 1
ATOM 4203 C CA . SER A 1 546 ? -23.052 -6.568 36.621 1.00 81.88 546 SER A CA 1
ATOM 4204 C C . SER A 1 546 ? -21.830 -5.838 36.037 1.00 81.88 546 SER A C 1
ATOM 4206 O O . SER A 1 546 ? -20.701 -6.118 36.443 1.00 81.88 546 SER A O 1
ATOM 4208 N N . LEU A 1 547 ? -22.018 -4.973 35.037 1.00 84.62 547 LEU A N 1
ATOM 4209 C CA . LEU A 1 547 ? -20.931 -4.262 34.365 1.00 84.62 547 LEU A CA 1
ATOM 4210 C C . LEU A 1 547 ? -20.481 -3.042 35.170 1.00 84.62 547 LEU A C 1
ATOM 4212 O O . LEU A 1 547 ? -21.270 -2.419 35.874 1.00 84.62 547 LEU A O 1
ATOM 4216 N N . ILE A 1 548 ? -19.207 -2.673 35.044 1.00 87.00 548 ILE A N 1
ATOM 4217 C CA . ILE A 1 548 ? -18.626 -1.559 35.804 1.00 87.00 548 ILE A CA 1
ATOM 4218 C C . ILE A 1 548 ? -18.461 -0.334 34.891 1.00 87.00 548 ILE A C 1
ATOM 4220 O O . ILE A 1 548 ? -17.944 -0.481 33.780 1.00 87.00 548 ILE A O 1
ATOM 4224 N N . PRO A 1 549 ? -18.828 0.887 35.329 1.00 88.31 549 PRO A N 1
ATOM 4225 C CA . PRO A 1 549 ? -18.522 2.108 34.586 1.00 88.31 549 PRO A CA 1
ATOM 4226 C C . PRO A 1 549 ? -17.022 2.230 34.281 1.00 88.31 549 PRO A C 1
ATOM 4228 O O . PRO A 1 549 ? -16.170 2.018 35.140 1.00 88.31 549 PRO A O 1
ATOM 4231 N N . GLY A 1 550 ? -16.689 2.553 33.034 1.00 85.50 550 GLY A N 1
ATOM 4232 C CA . GLY A 1 550 ? -15.323 2.611 32.514 1.00 85.50 550 GLY A CA 1
ATOM 4233 C C . GLY A 1 550 ? -14.754 1.273 32.030 1.00 85.50 550 GLY A C 1
ATOM 4234 O O . GLY A 1 550 ? -13.693 1.271 31.401 1.00 85.50 550 GLY A O 1
ATOM 4235 N N . GLN A 1 551 ? -15.437 0.148 32.264 1.00 86.12 551 GLN A N 1
ATOM 4236 C CA . GLN A 1 551 ? -15.024 -1.155 31.748 1.00 86.12 551 GLN A CA 1
ATOM 4237 C C . GLN A 1 551 ? -15.131 -1.191 30.219 1.00 86.12 551 GLN A C 1
ATOM 4239 O O . GLN A 1 551 ? -16.103 -0.711 29.639 1.00 86.12 551 GLN A O 1
ATOM 4244 N N . VAL A 1 552 ? -14.131 -1.791 29.572 1.00 87.62 552 VAL A N 1
ATOM 4245 C CA . VAL A 1 552 ? -14.142 -2.048 28.128 1.00 87.62 552 VAL A CA 1
ATOM 4246 C C . VAL A 1 552 ? -14.639 -3.467 27.879 1.00 87.62 552 VAL A C 1
ATOM 4248 O O . VAL A 1 552 ? -14.049 -4.423 28.389 1.00 87.62 552 VAL A O 1
ATOM 4251 N N . ILE A 1 553 ? -15.700 -3.589 27.090 1.00 86.94 553 ILE A N 1
ATOM 4252 C CA . ILE A 1 553 ? -16.394 -4.837 26.768 1.00 86.94 553 ILE A CA 1
ATOM 4253 C C . ILE A 1 553 ? -16.618 -4.972 25.260 1.00 86.94 553 ILE A C 1
ATOM 4255 O O . ILE A 1 553 ? -16.435 -4.028 24.491 1.00 86.94 553 ILE A O 1
ATOM 4259 N N . THR A 1 554 ? -16.999 -6.167 24.827 1.00 84.69 554 THR A N 1
ATOM 4260 C CA . THR A 1 554 ? -17.451 -6.442 23.457 1.00 84.69 554 THR A CA 1
ATOM 4261 C C . THR A 1 554 ? -18.962 -6.261 23.328 1.00 84.69 554 THR A C 1
ATOM 4263 O O . THR A 1 554 ? -19.695 -6.284 24.319 1.00 84.69 554 THR A O 1
ATOM 4266 N N . GLU A 1 555 ? -19.450 -6.118 22.096 1.00 81.50 555 GLU A N 1
ATOM 4267 C CA . GLU A 1 555 ? -20.890 -6.053 21.826 1.00 81.50 555 GLU A CA 1
ATOM 4268 C C . GLU A 1 555 ? -21.625 -7.331 22.266 1.00 81.50 555 GLU A C 1
ATOM 4270 O O . GLU A 1 555 ? -22.738 -7.263 22.785 1.00 81.50 555 GLU A O 1
ATOM 4275 N N . THR A 1 556 ? -20.984 -8.497 22.141 1.00 77.50 556 THR A N 1
ATOM 4276 C CA . THR A 1 556 ? -21.507 -9.780 22.630 1.00 77.50 556 THR A CA 1
ATOM 4277 C C . THR A 1 556 ? -21.747 -9.751 24.131 1.00 77.50 556 THR A C 1
ATOM 4279 O O . THR A 1 556 ? -22.835 -10.088 24.585 1.00 77.50 556 THR A O 1
ATOM 4282 N N . GLN A 1 557 ? -20.757 -9.293 24.901 1.00 79.75 557 GLN A N 1
ATOM 4283 C CA . GLN A 1 557 ? -20.863 -9.199 26.357 1.00 79.75 557 GLN A CA 1
ATOM 4284 C C . GLN A 1 557 ? -21.959 -8.223 26.782 1.00 79.75 557 GLN A C 1
ATOM 4286 O O . GLN A 1 557 ? -22.668 -8.480 27.751 1.00 79.75 557 GLN A O 1
ATOM 4291 N N . LEU A 1 558 ? -22.129 -7.121 26.046 1.00 84.62 558 LEU A N 1
ATOM 4292 C CA . LEU A 1 558 ? -23.218 -6.180 26.289 1.00 84.62 558 LEU A CA 1
ATOM 4293 C C . LEU A 1 558 ? -24.591 -6.811 26.019 1.00 84.62 558 LEU A C 1
ATOM 4295 O O . LEU A 1 558 ? -25.515 -6.605 26.806 1.00 84.62 558 LEU A O 1
ATOM 4299 N N . LYS A 1 559 ? -24.739 -7.563 24.919 1.00 81.38 559 LYS A N 1
ATOM 4300 C CA . LYS A 1 559 ? -25.984 -8.279 24.598 1.00 81.38 559 LYS A CA 1
ATOM 4301 C C . LYS A 1 559 ? -26.297 -9.325 25.662 1.00 81.38 559 LYS A C 1
ATOM 4303 O O . LYS A 1 559 ? -27.374 -9.273 26.234 1.00 81.38 559 LYS A O 1
ATOM 4308 N N . GLU A 1 560 ? -25.336 -10.177 26.017 1.00 79.94 560 GLU A N 1
ATOM 4309 C CA . GLU A 1 560 ? -25.500 -11.187 27.073 1.00 79.94 560 GLU A CA 1
ATOM 4310 C C . GLU A 1 560 ? -25.879 -10.559 28.426 1.00 79.94 560 GLU A C 1
ATOM 4312 O O . GLU A 1 560 ? -26.789 -11.046 29.097 1.00 79.94 560 GLU A O 1
ATOM 4317 N N . ALA A 1 561 ? -25.235 -9.450 28.811 1.00 81.94 561 ALA A N 1
ATOM 4318 C CA . ALA A 1 561 ? -25.539 -8.745 30.056 1.00 81.94 561 ALA A CA 1
ATOM 4319 C C . ALA A 1 561 ? -26.941 -8.115 30.052 1.00 81.94 561 ALA A C 1
ATOM 4321 O O . ALA A 1 561 ? -27.640 -8.170 31.061 1.00 81.94 561 ALA A O 1
ATOM 4322 N N . ASN A 1 562 ? -27.364 -7.535 28.926 1.00 84.31 562 ASN A N 1
ATOM 4323 C CA . ASN A 1 562 ? -28.688 -6.928 28.797 1.00 84.31 562 ASN A CA 1
ATOM 4324 C C . ASN A 1 562 ? -29.808 -7.969 28.634 1.00 84.31 562 ASN A C 1
ATOM 4326 O O . ASN A 1 562 ? -30.920 -7.725 29.095 1.00 84.31 562 ASN A O 1
ATOM 4330 N N . ASP A 1 563 ? -29.537 -9.108 27.997 1.00 82.25 563 ASP A N 1
ATOM 4331 C CA . ASP A 1 563 ? -30.496 -10.204 27.814 1.00 82.25 563 ASP A CA 1
ATOM 4332 C C . ASP A 1 563 ? -30.738 -10.979 29.118 1.00 82.25 563 ASP A C 1
ATOM 4334 O O . ASP A 1 563 ? -31.799 -11.577 29.299 1.00 82.25 563 ASP A O 1
ATOM 4338 N N . ALA A 1 564 ? -29.780 -10.940 30.049 1.00 80.81 564 ALA A N 1
ATOM 4339 C CA . ALA A 1 564 ? -29.936 -11.474 31.399 1.00 80.81 564 ALA A CA 1
ATOM 4340 C C . ALA A 1 564 ? -30.885 -10.637 32.286 1.00 80.81 564 ALA A C 1
ATOM 4342 O O . ALA A 1 564 ? -31.280 -11.102 33.358 1.00 80.81 564 ALA A O 1
ATOM 4343 N N . LEU A 1 565 ? -31.261 -9.423 31.863 1.00 81.50 565 LEU A N 1
ATOM 4344 C CA . LEU A 1 565 ? -32.153 -8.540 32.618 1.00 81.50 565 LEU A CA 1
ATOM 4345 C C . LEU A 1 565 ? -33.636 -8.922 32.463 1.00 81.50 565 LEU A C 1
ATOM 4347 O O . LEU A 1 565 ? -34.109 -9.324 31.398 1.00 81.50 565 LEU A O 1
ATOM 4351 N N . GLY A 1 566 ? -34.409 -8.722 33.531 1.00 76.44 566 GLY A N 1
ATOM 4352 C CA . GLY A 1 566 ? -35.868 -8.845 33.525 1.00 76.44 566 GLY A CA 1
ATOM 4353 C C . GLY A 1 566 ? -36.575 -7.650 32.863 1.00 76.44 566 GLY A C 1
ATOM 4354 O O . GLY A 1 566 ? -36.012 -6.564 32.707 1.00 76.44 566 GLY A O 1
ATOM 4355 N N . LYS A 1 567 ? -37.857 -7.815 32.496 1.00 69.75 567 LYS A N 1
ATOM 4356 C CA . LYS A 1 567 ? -38.677 -6.722 31.931 1.00 69.75 567 LYS A CA 1
ATOM 4357 C C . LYS A 1 567 ? -38.753 -5.541 32.915 1.00 69.75 567 LYS A C 1
ATOM 4359 O O . LYS A 1 567 ? -39.286 -5.697 34.007 1.00 69.75 567 LYS A O 1
ATOM 4364 N N . GLY A 1 568 ? -38.275 -4.364 32.498 1.00 71.88 568 GLY A N 1
ATOM 4365 C CA . GLY A 1 568 ? -38.349 -3.107 33.263 1.00 71.88 568 GLY A CA 1
ATOM 4366 C C . GLY A 1 568 ? -37.036 -2.638 33.904 1.00 71.88 568 GLY A C 1
ATOM 4367 O O . GLY A 1 568 ? -37.002 -1.534 34.440 1.00 71.88 568 GLY A O 1
ATOM 4368 N N . GLN A 1 569 ? -35.962 -3.429 33.825 1.00 80.06 569 GLN A N 1
ATOM 4369 C CA . GLN A 1 569 ? -34.634 -3.046 34.319 1.00 80.06 569 GLN A CA 1
ATOM 4370 C C . GLN A 1 569 ? -33.881 -2.149 33.325 1.00 80.06 569 GLN A C 1
ATOM 4372 O O . GLN A 1 569 ? -34.061 -2.243 32.105 1.00 80.06 569 GLN A O 1
ATOM 4377 N N . LYS A 1 570 ? -33.038 -1.252 33.848 1.00 82.50 570 LYS A N 1
ATOM 4378 C CA . LYS A 1 570 ? -32.256 -0.303 33.051 1.00 82.50 570 LYS A CA 1
ATOM 4379 C C . LYS A 1 570 ? -31.077 -1.009 32.392 1.00 82.50 570 LYS A C 1
ATOM 4381 O O . LYS A 1 570 ? -30.180 -1.512 33.066 1.00 82.50 570 LYS A O 1
ATOM 4386 N N . LYS A 1 571 ? -31.062 -0.981 31.059 1.00 86.25 571 LYS A N 1
ATOM 4387 C CA . LYS A 1 571 ? -29.943 -1.466 30.244 1.00 86.25 571 LYS A CA 1
ATOM 4388 C C . LYS A 1 571 ? -28.693 -0.616 30.453 1.00 86.25 571 LYS A C 1
ATOM 4390 O O . LYS A 1 571 ? -28.782 0.582 30.728 1.00 86.25 571 LYS A O 1
ATOM 4395 N N . THR A 1 572 ? -27.537 -1.234 30.258 1.00 86.50 572 THR A N 1
ATOM 4396 C CA . THR A 1 572 ? -26.240 -0.552 30.275 1.00 86.50 572 THR A CA 1
ATOM 4397 C C . THR A 1 572 ? -26.127 0.422 29.110 1.00 86.50 572 THR A C 1
ATOM 4399 O O . THR A 1 572 ? -26.406 0.055 27.965 1.00 86.50 572 THR A O 1
ATOM 4402 N N . LYS A 1 573 ? -25.663 1.645 29.383 1.00 87.62 573 LYS A N 1
ATOM 4403 C CA . LYS A 1 573 ? -25.267 2.591 28.335 1.00 87.62 573 LYS A CA 1
ATOM 4404 C C . LYS A 1 573 ? -23.780 2.464 28.061 1.00 87.62 573 LYS A C 1
ATOM 4406 O O . LYS A 1 573 ? -22.962 2.466 28.984 1.00 87.62 573 LYS A O 1
ATOM 4411 N N . VAL A 1 574 ? -23.440 2.403 26.785 1.00 88.81 574 VAL A N 1
ATOM 4412 C CA . VAL A 1 574 ? -22.072 2.244 26.303 1.00 88.81 574 VAL A CA 1
ATOM 4413 C C . VAL A 1 574 ? -21.758 3.270 25.227 1.00 88.81 574 VAL A C 1
ATOM 4415 O O . VAL A 1 574 ? -22.661 3.811 24.594 1.00 88.81 574 VAL A O 1
ATOM 4418 N N . GLU A 1 575 ? -20.472 3.480 24.994 1.00 87.56 575 GLU A N 1
ATOM 4419 C CA . GLU A 1 575 ? -19.949 4.289 23.901 1.00 87.56 575 GLU A CA 1
ATOM 4420 C C . GLU A 1 575 ? -18.842 3.515 23.177 1.00 87.56 575 GLU A C 1
ATOM 4422 O O . GLU A 1 575 ? -18.070 2.789 23.811 1.00 87.56 575 GLU A O 1
ATOM 4427 N N . HIS A 1 576 ? -18.741 3.645 21.853 1.00 85.56 576 HIS A N 1
ATOM 4428 C CA . HIS A 1 576 ? -17.621 3.055 21.121 1.00 85.56 576 HIS A CA 1
ATOM 4429 C C . HIS A 1 576 ? -16.308 3.707 21.539 1.00 85.56 576 HIS A C 1
ATOM 4431 O O . HIS A 1 576 ? -16.204 4.919 21.694 1.00 85.56 576 HIS A O 1
ATOM 4437 N N . THR A 1 577 ? -15.276 2.890 21.709 1.00 88.94 577 THR A N 1
ATOM 4438 C CA . THR A 1 577 ? -13.946 3.363 22.078 1.00 88.94 577 THR A CA 1
ATOM 4439 C C . THR A 1 577 ? -12.930 2.898 21.053 1.00 88.94 577 THR A C 1
ATOM 4441 O O . THR A 1 577 ? -12.864 1.722 20.701 1.00 88.94 577 THR A O 1
ATOM 4444 N N . LEU A 1 578 ? -12.100 3.843 20.616 1.00 91.50 578 LEU A N 1
ATOM 4445 C CA . LEU A 1 578 ? -10.961 3.579 19.755 1.00 91.50 578 LEU A CA 1
ATOM 4446 C C . LEU A 1 578 ? -9.796 3.004 20.569 1.00 91.50 578 LEU A C 1
ATOM 4448 O O . LEU A 1 578 ? -9.266 3.663 21.469 1.00 91.50 578 LEU A O 1
ATOM 4452 N N . LEU A 1 579 ? -9.354 1.799 20.212 1.00 92.19 579 LEU A N 1
ATOM 4453 C CA . LEU A 1 579 ? -8.137 1.183 20.733 1.00 92.19 579 LEU A CA 1
ATOM 4454 C C . LEU A 1 579 ? -7.161 0.874 19.598 1.00 92.19 579 LEU A C 1
ATOM 4456 O O . LEU A 1 579 ? -7.553 0.398 18.537 1.00 92.19 579 LEU A O 1
ATOM 4460 N N . GLY A 1 580 ? -5.868 1.076 19.858 1.00 93.31 580 GLY A N 1
ATOM 4461 C CA . GLY A 1 580 ? -4.815 0.552 18.990 1.00 93.31 580 GLY A CA 1
ATOM 4462 C C . GLY A 1 580 ? -4.847 -0.978 18.924 1.00 93.31 580 GLY A C 1
ATOM 4463 O O . GLY A 1 580 ? -5.302 -1.636 19.869 1.00 93.31 580 GLY A O 1
ATOM 4464 N N . ILE A 1 581 ? -4.330 -1.547 17.835 1.00 93.38 581 ILE A N 1
ATOM 4465 C CA . ILE A 1 581 ? -4.389 -2.992 17.561 1.00 93.38 581 ILE A CA 1
ATOM 4466 C C . ILE A 1 581 ? -3.822 -3.851 18.704 1.00 93.38 581 ILE A C 1
ATOM 4468 O O . ILE A 1 581 ? -4.431 -4.858 19.059 1.00 93.38 581 ILE A O 1
ATOM 4472 N N . THR A 1 582 ? -2.740 -3.416 19.367 1.00 91.50 582 THR A N 1
ATOM 4473 C CA . THR A 1 582 ? -2.136 -4.148 20.498 1.00 91.50 582 THR A CA 1
ATOM 4474 C C . THR A 1 582 ? -3.065 -4.202 21.714 1.00 91.50 582 THR A C 1
ATOM 4476 O O . THR A 1 582 ? -3.159 -5.219 22.397 1.00 91.50 582 THR A O 1
ATOM 4479 N N . LYS A 1 583 ? -3.773 -3.106 22.013 1.00 89.69 583 LYS A N 1
ATOM 4480 C CA . LYS A 1 583 ? -4.724 -3.077 23.136 1.00 89.69 583 LYS A CA 1
ATOM 4481 C C . LYS A 1 583 ? -6.019 -3.808 22.795 1.00 89.69 583 LYS A C 1
ATOM 4483 O O . LYS A 1 583 ? -6.605 -4.422 23.684 1.00 89.69 583 LYS A O 1
ATOM 4488 N N . SER A 1 584 ? -6.454 -3.744 21.536 1.00 89.19 584 SER A N 1
ATOM 4489 C CA . SER A 1 584 ? -7.660 -4.434 21.075 1.00 89.19 584 SER A CA 1
ATOM 4490 C C . SER A 1 584 ? -7.492 -5.960 21.121 1.00 89.19 584 SER A C 1
ATOM 4492 O O . SER A 1 584 ? -8.373 -6.648 21.643 1.00 89.19 584 SER A O 1
ATOM 4494 N N . SER A 1 585 ? -6.331 -6.490 20.706 1.00 88.12 585 SER A N 1
ATOM 4495 C CA . SER A 1 585 ? -6.042 -7.937 20.716 1.00 88.12 585 SER A CA 1
ATOM 4496 C C . SER A 1 585 ? -5.971 -8.545 22.127 1.00 88.12 585 SER A C 1
ATOM 4498 O O . SER A 1 585 ? -6.398 -9.681 22.340 1.00 88.12 585 SER A O 1
ATOM 4500 N N . LEU A 1 586 ? -5.522 -7.777 23.129 1.00 87.38 586 LEU A N 1
ATOM 4501 C CA . LEU A 1 586 ? -5.544 -8.183 24.545 1.00 87.38 586 LEU A CA 1
ATOM 4502 C C . LEU A 1 586 ? -6.957 -8.219 25.152 1.00 87.38 586 LEU A C 1
ATOM 4504 O O . LEU A 1 586 ? -7.152 -8.788 26.226 1.00 87.38 586 LEU A O 1
ATOM 4508 N N . LYS A 1 587 ? -7.940 -7.584 24.505 1.00 84.44 587 LYS A N 1
ATOM 4509 C CA . LYS A 1 587 ? -9.340 -7.501 24.952 1.00 84.44 587 LYS A CA 1
ATOM 4510 C C . LYS A 1 587 ? -10.278 -8.328 24.066 1.00 84.44 587 LYS A C 1
ATOM 4512 O O . LYS A 1 587 ? -11.436 -7.960 23.860 1.00 84.44 587 LYS A O 1
ATOM 4517 N N . THR A 1 588 ? -9.778 -9.431 23.520 1.00 83.38 588 THR A N 1
ATOM 4518 C CA . THR A 1 588 ? -10.562 -10.438 22.789 1.00 83.38 588 THR A CA 1
ATOM 4519 C C . THR A 1 588 ? -11.431 -11.269 23.740 1.00 83.38 588 THR A C 1
ATOM 4521 O O . THR A 1 588 ? -11.232 -11.257 24.956 1.00 83.38 588 THR A O 1
ATOM 4524 N N . GLU A 1 589 ? -12.450 -11.947 23.202 1.00 80.81 589 GLU A N 1
ATOM 4525 C CA . GLU A 1 589 ? -13.312 -12.827 24.008 1.00 80.81 589 GLU A CA 1
ATOM 4526 C C . GLU A 1 589 ? -12.579 -14.092 24.456 1.00 80.81 589 GLU A C 1
ATOM 4528 O O . GLU A 1 589 ? -12.741 -14.533 25.595 1.00 80.81 589 GLU A O 1
ATOM 4533 N N . SER A 1 590 ? -11.752 -14.656 23.572 1.00 88.25 590 SER A N 1
ATOM 4534 C CA . SER A 1 590 ? -10.913 -15.794 23.911 1.00 88.25 590 SER A CA 1
ATOM 4535 C C . SER A 1 590 ? -9.730 -15.356 24.764 1.00 88.25 590 SER A C 1
ATOM 4537 O O . SER A 1 590 ? -8.821 -14.647 24.321 1.00 88.25 590 SER A O 1
ATOM 4539 N N . TRP A 1 591 ? -9.693 -15.867 25.991 1.00 90.06 591 TRP A N 1
ATOM 4540 C CA . TRP A 1 591 ? -8.525 -15.694 26.840 1.00 90.06 591 TRP A CA 1
ATOM 4541 C C . TRP A 1 591 ? -7.337 -16.530 26.339 1.00 90.06 591 TRP A C 1
ATOM 4543 O O . TRP A 1 591 ? -6.200 -16.116 26.555 1.00 90.06 591 TRP A O 1
ATOM 4553 N N . MET A 1 592 ? -7.560 -17.656 25.641 1.00 91.12 592 MET A N 1
ATOM 4554 C CA . MET A 1 592 ? -6.479 -18.461 25.049 1.00 91.12 592 MET A CA 1
ATOM 4555 C C . MET A 1 592 ? -5.750 -17.692 23.942 1.00 91.12 592 MET A C 1
ATOM 4557 O O . MET A 1 592 ? -4.514 -17.642 23.921 1.00 91.12 592 MET A O 1
ATOM 4561 N N . ALA A 1 593 ? -6.500 -17.037 23.051 1.00 89.44 593 ALA A N 1
ATOM 4562 C CA . ALA A 1 593 ? -5.924 -16.191 22.017 1.00 89.44 593 ALA A CA 1
ATOM 4563 C C . ALA A 1 593 ? -5.143 -15.019 22.620 1.00 89.44 593 ALA A C 1
ATOM 4565 O O . ALA A 1 593 ? -3.981 -14.827 22.256 1.00 89.44 593 ALA A O 1
ATOM 4566 N N . ALA A 1 594 ? -5.721 -14.302 23.590 1.00 89.19 594 ALA A N 1
ATOM 4567 C CA . ALA A 1 594 ? -5.041 -13.198 24.268 1.00 89.19 594 ALA A CA 1
ATOM 4568 C C . ALA A 1 594 ? -3.757 -13.651 24.993 1.00 89.19 594 ALA A C 1
ATOM 4570 O O . ALA A 1 594 ? -2.707 -13.024 24.842 1.00 89.19 594 ALA A O 1
ATOM 4571 N N . ALA A 1 595 ? -3.802 -14.774 25.722 1.00 91.50 595 ALA A N 1
ATOM 4572 C CA . ALA A 1 595 ? -2.673 -15.291 26.501 1.00 91.50 595 ALA A CA 1
ATOM 4573 C C . ALA A 1 595 ? -1.471 -15.687 25.629 1.00 91.50 595 ALA A C 1
ATOM 4575 O O . ALA A 1 595 ? -0.325 -15.581 26.067 1.00 91.50 595 ALA A O 1
ATOM 4576 N N . SER A 1 596 ? -1.723 -16.117 24.391 1.00 91.00 596 SER A N 1
ATOM 4577 C CA . SER A 1 596 ? -0.680 -16.472 23.421 1.00 91.00 596 SER A CA 1
ATOM 4578 C C . SER A 1 596 ? -0.023 -15.267 22.728 1.00 91.00 596 SER A C 1
ATOM 4580 O O . SER A 1 596 ? 0.982 -15.433 22.034 1.00 91.00 596 SER A O 1
ATOM 4582 N N . PHE A 1 597 ? -0.587 -14.061 22.866 1.00 87.12 597 PHE A N 1
ATOM 4583 C CA . PHE A 1 597 ? -0.043 -12.851 22.251 1.00 87.12 597 PHE A CA 1
ATOM 4584 C C . PHE A 1 597 ? 0.989 -12.164 23.155 1.00 87.12 597 PHE A C 1
ATOM 4586 O O . PHE A 1 597 ? 2.182 -12.199 22.840 1.00 87.12 597 PHE A O 1
ATOM 4593 N N . MET A 1 598 ? 0.540 -11.555 24.261 1.00 86.50 598 MET A N 1
ATOM 4594 C CA . MET A 1 598 ? 1.360 -10.820 25.235 1.00 86.50 598 MET A CA 1
ATOM 4595 C C . MET A 1 598 ? 0.736 -10.891 26.639 1.00 86.50 598 MET A C 1
ATOM 4597 O O . MET A 1 598 ? -0.436 -11.220 26.792 1.00 86.50 598 MET A O 1
ATOM 4601 N N . GLU A 1 599 ? 1.519 -10.551 27.669 1.00 89.69 599 GLU A N 1
ATOM 4602 C CA . GLU A 1 599 ? 1.057 -10.429 29.066 1.00 89.69 599 GLU A CA 1
ATOM 4603 C C . GLU A 1 599 ? 0.339 -11.676 29.622 1.00 89.69 599 GLU A C 1
ATOM 4605 O O . GLU A 1 599 ? -0.595 -11.578 30.422 1.00 89.69 599 GLU A O 1
ATOM 4610 N N . THR A 1 600 ? 0.812 -12.862 29.231 1.00 92.88 600 THR A N 1
ATOM 4611 C CA . THR A 1 600 ? 0.212 -14.171 29.527 1.00 92.88 600 THR A CA 1
ATOM 4612 C C . THR A 1 600 ? -0.199 -14.332 30.993 1.00 92.88 600 THR A C 1
ATOM 4614 O O . THR A 1 600 ? -1.338 -14.696 31.271 1.00 92.88 600 THR A O 1
ATOM 4617 N N . THR A 1 601 ? 0.676 -13.991 31.945 1.00 93.81 601 THR A N 1
ATOM 4618 C CA . THR A 1 601 ? 0.384 -14.107 33.385 1.00 93.81 601 THR A CA 1
ATOM 4619 C C . THR A 1 601 ? -0.829 -13.283 33.804 1.00 93.81 601 THR A C 1
ATOM 4621 O O . THR A 1 601 ? -1.673 -13.771 34.555 1.00 93.81 601 THR A O 1
ATOM 4624 N N . ARG A 1 602 ? -0.952 -12.048 33.303 1.00 92.19 602 ARG A N 1
ATOM 4625 C CA . ARG A 1 602 ? -2.081 -11.166 33.621 1.00 92.19 602 ARG A CA 1
ATOM 4626 C C . ARG A 1 602 ? -3.379 -11.727 33.050 1.00 92.19 602 ARG A C 1
ATOM 4628 O O . ARG A 1 602 ? -4.371 -11.794 33.770 1.00 92.19 602 ARG A O 1
ATOM 4635 N N . VAL A 1 603 ? -3.350 -12.175 31.793 1.00 90.94 603 VAL A N 1
ATOM 4636 C CA . VAL A 1 603 ? -4.522 -12.737 31.102 1.00 90.94 603 VAL A CA 1
ATOM 4637 C C . VAL A 1 603 ? -5.018 -14.007 31.798 1.00 90.94 603 VAL A C 1
ATOM 4639 O O . VAL A 1 603 ? -6.209 -14.121 32.081 1.00 90.94 603 VAL A O 1
ATOM 4642 N N . LEU A 1 604 ? -4.113 -14.933 32.130 1.00 92.75 604 LEU A N 1
ATOM 4643 C CA . LEU A 1 604 ? -4.458 -16.179 32.820 1.00 92.75 604 LEU A CA 1
ATOM 4644 C C . LEU A 1 604 ? -4.995 -15.927 34.232 1.00 92.75 604 LEU A C 1
ATOM 4646 O O . LEU A 1 604 ? -5.961 -16.565 34.638 1.00 92.75 604 LEU A O 1
ATOM 4650 N N . THR A 1 605 ? -4.411 -14.973 34.962 1.00 92.62 605 THR A N 1
ATOM 4651 C CA . THR A 1 605 ? -4.884 -14.603 36.305 1.00 92.62 605 THR A CA 1
ATOM 4652 C C . THR A 1 605 ? -6.299 -14.024 36.246 1.00 92.62 605 THR A C 1
ATOM 4654 O O . THR A 1 605 ? -7.166 -14.448 37.007 1.00 92.62 605 THR A O 1
ATOM 4657 N N . GLU A 1 606 ? -6.574 -13.108 35.309 1.00 87.31 606 GLU A N 1
ATOM 4658 C CA . GLU A 1 606 ? -7.918 -12.548 35.117 1.00 87.31 606 GLU A CA 1
ATOM 4659 C C . GLU A 1 606 ? -8.923 -13.643 34.731 1.00 87.31 606 GLU A C 1
ATOM 4661 O O . GLU A 1 606 ? -10.020 -13.695 35.288 1.00 87.31 606 GLU A O 1
ATOM 4666 N N . ALA A 1 607 ? -8.550 -14.545 33.818 1.00 90.00 607 ALA A N 1
ATOM 4667 C CA . ALA A 1 607 ? -9.398 -15.656 33.391 1.00 90.00 607 ALA A CA 1
ATOM 4668 C C . ALA A 1 607 ? -9.705 -16.638 34.534 1.00 90.00 607 ALA A C 1
ATOM 4670 O O . ALA A 1 607 ? -10.856 -17.045 34.681 1.00 90.00 607 ALA A O 1
ATOM 4671 N N . ALA A 1 608 ? -8.714 -16.962 35.372 1.00 92.31 608 ALA A N 1
ATOM 4672 C CA . ALA A 1 608 ? -8.879 -17.846 36.524 1.00 92.31 608 ALA A CA 1
ATOM 4673 C C . ALA A 1 608 ? -9.779 -17.229 37.607 1.00 92.31 608 ALA A C 1
ATOM 4675 O O . ALA A 1 608 ? -10.691 -17.895 38.087 1.00 92.31 608 ALA A O 1
ATOM 4676 N N . ILE A 1 609 ? -9.572 -15.951 37.951 1.00 91.12 609 ILE A N 1
ATOM 4677 C CA . ILE A 1 609 ? -10.388 -15.244 38.956 1.00 91.12 609 ILE A CA 1
ATOM 4678 C C . ILE A 1 609 ? -11.843 -15.113 38.492 1.00 91.12 609 ILE A C 1
ATOM 4680 O O . ILE A 1 609 ? -12.764 -15.269 39.288 1.00 91.12 609 ILE A O 1
ATOM 4684 N N . SER A 1 610 ? -12.056 -14.825 37.206 1.00 84.50 610 SER A N 1
ATOM 4685 C CA . SER A 1 610 ? -13.399 -14.639 36.641 1.00 84.50 610 SER A CA 1
ATOM 4686 C C . SER A 1 610 ? -14.092 -15.938 36.221 1.00 84.50 610 SER A C 1
ATOM 4688 O O . SER A 1 610 ? -15.250 -15.888 35.814 1.00 84.50 610 SER A O 1
ATOM 4690 N N . GLY A 1 611 ? -13.410 -17.088 36.289 1.00 87.88 611 GLY A N 1
ATOM 4691 C CA . GLY A 1 611 ? -13.948 -18.365 35.812 1.00 87.88 611 GLY A CA 1
ATOM 4692 C C . GLY A 1 611 ? -14.335 -18.339 34.327 1.00 87.88 611 GLY A C 1
ATOM 4693 O O . GLY A 1 611 ? -15.332 -18.949 33.941 1.00 87.88 611 GLY A O 1
ATOM 4694 N N . LYS A 1 612 ? -13.594 -17.595 33.490 1.00 85.50 612 LYS A N 1
ATOM 4695 C CA . LYS A 1 612 ? -13.929 -17.401 32.068 1.00 85.50 612 LYS A CA 1
ATOM 4696 C C . LYS A 1 612 ? -13.906 -18.725 31.297 1.00 85.50 612 LYS A C 1
ATOM 4698 O O . LYS A 1 612 ? -12.908 -19.442 31.288 1.00 85.50 612 LYS A O 1
ATOM 4703 N N . VAL A 1 613 ? -14.982 -18.984 30.557 1.00 87.50 613 VAL A N 1
ATOM 4704 C CA . VAL A 1 613 ? -15.100 -20.123 29.636 1.00 87.50 613 VAL A CA 1
ATOM 4705 C C . VAL A 1 613 ? -14.764 -19.669 28.218 1.00 87.50 613 VAL A C 1
ATOM 4707 O O . VAL A 1 613 ? -15.341 -18.700 27.727 1.00 87.50 613 VAL A O 1
ATOM 4710 N N . ASP A 1 614 ? -13.847 -20.372 27.551 1.00 89.31 614 ASP A N 1
ATOM 4711 C CA . ASP A 1 614 ? -13.499 -20.100 26.153 1.00 89.31 614 ASP A CA 1
ATOM 4712 C C . ASP A 1 614 ? -14.450 -20.841 25.198 1.00 89.31 614 ASP A C 1
ATOM 4714 O O . ASP A 1 614 ? -14.653 -22.050 25.328 1.00 89.31 614 ASP A O 1
ATOM 4718 N N . LYS A 1 615 ? -15.045 -20.114 24.243 1.00 86.00 615 LYS A N 1
ATOM 4719 C CA . LYS A 1 615 ? -16.016 -20.651 23.272 1.00 86.00 615 LYS A CA 1
ATOM 4720 C C . LYS A 1 615 ? -15.367 -21.167 21.979 1.00 86.00 615 LYS A C 1
ATOM 4722 O O . LYS A 1 615 ? -16.084 -21.710 21.143 1.00 86.00 615 LYS A O 1
ATOM 4727 N N . LEU A 1 616 ? -14.047 -21.018 21.803 1.00 87.69 616 LEU A N 1
ATOM 4728 C CA . LEU A 1 616 ? -13.283 -21.557 20.664 1.00 87.69 616 LEU A CA 1
ATOM 4729 C C . LEU A 1 616 ? -13.816 -21.118 19.282 1.00 87.69 616 LEU A C 1
ATOM 4731 O O . LEU A 1 616 ? -13.860 -21.911 18.339 1.00 87.69 616 LEU A O 1
ATOM 4735 N N . LEU A 1 617 ? -14.257 -19.862 19.159 1.00 83.56 617 LEU A N 1
ATOM 4736 C CA . LEU A 1 617 ? -14.877 -19.336 17.933 1.00 83.56 617 LEU A CA 1
ATOM 4737 C C . LEU A 1 617 ? -13.869 -18.886 16.864 1.00 83.56 617 LEU A C 1
ATOM 4739 O O . LEU A 1 617 ? -14.256 -18.744 15.698 1.00 83.56 617 LEU A O 1
ATOM 4743 N N . GLY A 1 618 ? -12.621 -18.625 17.255 1.00 86.06 618 GLY A N 1
ATOM 4744 C CA . GLY A 1 618 ? -11.559 -18.128 16.389 1.00 86.06 618 GLY A CA 1
ATOM 4745 C C . GLY A 1 618 ? -10.644 -19.230 15.850 1.00 86.06 618 GLY A C 1
ATOM 4746 O O . GLY A 1 618 ? -10.831 -20.431 16.072 1.00 86.06 618 GLY A O 1
ATOM 4747 N N . LEU A 1 619 ? -9.640 -18.811 15.082 1.00 91.06 619 LEU A N 1
ATOM 4748 C CA . LEU A 1 619 ? -8.665 -19.725 14.484 1.00 91.06 619 LEU A CA 1
ATOM 4749 C C . LEU A 1 619 ? -7.632 -20.207 15.518 1.00 91.06 619 LEU A C 1
ATOM 4751 O O . LEU A 1 619 ? -7.307 -21.393 15.563 1.00 91.06 619 LEU A O 1
ATOM 4755 N N . LYS A 1 620 ? -7.117 -19.301 16.356 1.00 91.75 620 LYS A N 1
ATOM 4756 C CA . LYS A 1 620 ? -5.938 -19.547 17.203 1.00 91.75 620 LYS A CA 1
ATOM 4757 C C . LYS A 1 620 ? -6.212 -20.512 18.337 1.00 91.75 620 LYS A C 1
ATOM 4759 O O . LYS A 1 620 ? -5.377 -21.359 18.624 1.00 91.75 620 LYS A O 1
ATOM 4764 N N . GLU A 1 621 ? -7.377 -20.405 18.960 1.00 91.19 621 GLU A N 1
ATOM 4765 C CA . GLU A 1 621 ? -7.776 -21.267 20.067 1.00 91.19 621 GLU A CA 1
ATOM 4766 C C . GLU A 1 621 ? -7.836 -22.717 19.599 1.00 91.19 621 GLU A C 1
ATOM 4768 O O . GLU A 1 621 ? -7.278 -23.600 20.243 1.00 91.19 621 GLU A O 1
ATOM 4773 N N . ASN A 1 622 ? -8.436 -22.944 18.426 1.00 91.81 622 ASN A N 1
ATOM 4774 C CA . ASN A 1 622 ? -8.528 -24.266 17.816 1.00 91.81 622 ASN A CA 1
ATOM 4775 C C . ASN A 1 622 ? -7.148 -24.824 17.451 1.00 91.81 622 ASN A C 1
ATOM 4777 O O . ASN A 1 622 ? -6.885 -25.992 17.721 1.00 91.81 622 ASN A O 1
ATOM 4781 N N . VAL A 1 623 ? -6.241 -23.991 16.931 1.00 93.62 623 VAL A N 1
ATOM 4782 C CA . VAL A 1 623 ? -4.850 -24.399 16.679 1.00 93.62 623 VAL A CA 1
ATOM 4783 C C . VAL A 1 623 ? -4.131 -24.775 17.978 1.00 93.62 623 VAL A C 1
ATOM 4785 O O . VAL A 1 623 ? -3.492 -25.823 18.025 1.00 93.62 623 VAL A O 1
ATOM 4788 N N . ILE A 1 624 ? -4.259 -23.971 19.040 1.00 92.50 624 ILE A N 1
ATOM 4789 C CA . ILE A 1 624 ? -3.602 -24.207 20.338 1.00 92.50 624 ILE A CA 1
ATOM 4790 C C . ILE A 1 624 ? -4.018 -25.557 20.935 1.00 92.50 624 ILE A C 1
ATOM 4792 O O . ILE A 1 624 ? -3.174 -26.289 21.447 1.00 92.50 624 ILE A O 1
ATOM 4796 N N . ILE A 1 625 ? -5.304 -25.905 20.856 1.00 93.38 625 ILE A N 1
ATOM 4797 C CA . ILE A 1 625 ? -5.833 -27.154 21.426 1.00 93.38 625 ILE A CA 1
ATOM 4798 C C . ILE A 1 625 ? -5.744 -28.356 20.469 1.00 93.38 625 ILE A C 1
ATOM 4800 O O . ILE A 1 625 ? -6.167 -29.451 20.834 1.00 93.38 625 ILE A O 1
ATOM 4804 N N . GLY A 1 626 ? -5.256 -28.164 19.237 1.00 92.88 626 GLY A N 1
ATOM 4805 C CA . GLY A 1 626 ? -5.167 -29.221 18.223 1.00 92.88 626 GLY A CA 1
ATOM 4806 C C . GLY A 1 626 ? -6.506 -29.624 17.588 1.00 92.88 626 GLY A C 1
ATOM 4807 O O . GLY A 1 626 ? -6.656 -30.757 17.132 1.00 92.88 626 GLY A O 1
ATOM 4808 N N . ARG A 1 627 ? -7.495 -28.724 17.557 1.00 90.62 627 ARG A N 1
ATOM 4809 C CA . ARG A 1 627 ? -8.764 -28.905 16.835 1.00 90.62 627 ARG A CA 1
ATOM 4810 C C . ARG A 1 627 ? -8.706 -28.303 15.435 1.00 90.62 627 ARG A C 1
ATOM 4812 O O . ARG A 1 627 ? -7.864 -27.473 15.103 1.00 90.62 627 ARG A O 1
ATOM 4819 N N . LEU A 1 628 ? -9.651 -28.724 14.599 1.00 89.62 628 LEU A N 1
ATOM 4820 C CA . LEU A 1 628 ? -9.821 -28.161 13.266 1.00 89.62 628 LEU A CA 1
ATOM 4821 C C . LEU A 1 628 ? -10.323 -26.716 13.368 1.00 89.62 628 LEU A C 1
ATOM 4823 O O . LEU A 1 628 ? -11.250 -26.429 14.122 1.00 89.62 628 LEU A O 1
ATOM 4827 N N . ILE A 1 629 ? -9.728 -25.824 12.579 1.00 91.25 629 ILE A N 1
ATOM 4828 C CA . ILE A 1 629 ? -10.111 -24.411 12.541 1.00 91.25 629 ILE A CA 1
ATOM 4829 C C . ILE A 1 629 ? -11.544 -24.209 11.997 1.00 91.25 629 ILE A C 1
ATOM 4831 O O . ILE A 1 629 ? -11.993 -24.982 11.141 1.00 91.25 629 ILE A O 1
ATOM 4835 N N . PRO A 1 630 ? -12.272 -23.175 12.464 1.00 85.94 630 PRO A N 1
ATOM 4836 C CA . PRO A 1 630 ? -13.660 -22.906 12.082 1.00 85.94 630 PRO A CA 1
ATOM 4837 C C . PRO A 1 630 ? -13.769 -22.174 10.731 1.00 85.94 630 PRO A C 1
ATOM 4839 O O . PRO A 1 630 ? -14.247 -21.044 10.664 1.00 85.94 630 PRO A O 1
ATOM 4842 N N . THR A 1 631 ? -13.328 -22.813 9.646 1.00 87.12 631 THR A N 1
ATOM 4843 C CA . THR A 1 631 ? -13.448 -22.306 8.264 1.00 87.12 631 THR A CA 1
ATOM 4844 C C . THR A 1 631 ? -14.462 -23.110 7.441 1.00 87.12 631 THR A C 1
ATOM 4846 O O . THR A 1 631 ? -14.914 -24.186 7.849 1.00 87.12 631 THR A O 1
ATOM 4849 N N . GLY A 1 632 ? -14.865 -22.570 6.287 1.00 83.38 632 GLY A N 1
ATOM 4850 C CA . GLY A 1 632 ? -15.884 -23.174 5.422 1.00 83.38 632 GLY A CA 1
ATOM 4851 C C . GLY A 1 632 ? -17.225 -23.352 6.141 1.00 83.38 632 GLY A C 1
ATOM 4852 O O . GLY A 1 632 ? -17.693 -22.461 6.851 1.00 83.38 632 GLY A O 1
ATOM 4853 N N . GLU A 1 633 ? -17.837 -24.533 6.029 1.00 74.62 633 GLU A N 1
ATOM 4854 C CA . GLU A 1 633 ? -19.127 -24.818 6.676 1.00 74.62 633 GLU A CA 1
ATOM 4855 C C . GLU A 1 633 ? -19.089 -24.718 8.209 1.00 74.62 633 GLU A C 1
ATOM 4857 O O . GLU A 1 633 ? -20.100 -24.376 8.828 1.00 74.62 633 GLU A O 1
ATOM 4862 N N . ARG A 1 634 ? -17.922 -24.952 8.828 1.00 77.75 634 ARG A N 1
ATOM 4863 C CA . ARG A 1 634 ? -17.734 -24.886 10.289 1.00 77.75 634 ARG A CA 1
ATOM 4864 C C . ARG A 1 634 ? -17.690 -23.465 10.831 1.00 77.75 634 ARG A C 1
ATOM 4866 O O . ARG A 1 634 ? -17.770 -23.273 12.040 1.00 77.75 634 ARG A O 1
ATOM 4873 N N . ALA A 1 635 ? -17.579 -22.471 9.955 1.00 74.31 635 ALA A N 1
ATOM 4874 C CA . ALA A 1 635 ? -17.623 -21.075 10.357 1.00 74.31 635 ALA A CA 1
ATOM 4875 C C . ALA A 1 635 ? -19.037 -20.604 10.722 1.00 74.31 635 ALA A C 1
ATOM 4877 O O . ALA A 1 635 ? -19.176 -19.533 11.313 1.00 74.31 635 ALA A O 1
ATOM 4878 N N . LYS A 1 636 ? -20.091 -21.364 10.391 1.00 68.12 636 LYS A N 1
ATOM 4879 C CA . LYS A 1 636 ? -21.461 -21.002 10.768 1.00 68.12 636 LYS A CA 1
ATOM 4880 C C . LYS A 1 636 ? -21.603 -21.021 12.287 1.00 68.12 636 LYS A C 1
ATOM 4882 O O . LYS A 1 636 ? -21.533 -22.073 12.920 1.00 68.12 636 LYS A O 1
ATOM 4887 N N . VAL A 1 637 ? -21.847 -19.849 12.865 1.00 64.62 637 VAL A N 1
ATOM 4888 C CA . VAL A 1 637 ? -22.263 -19.736 14.262 1.00 64.62 637 VAL A CA 1
ATOM 4889 C C . VAL A 1 637 ? -23.735 -20.126 14.293 1.00 64.62 637 VAL A C 1
ATOM 4891 O O . VAL A 1 637 ? -24.599 -19.333 13.930 1.00 64.62 637 VAL A O 1
ATOM 4894 N N . TYR A 1 638 ? -24.037 -21.375 14.650 1.00 52.12 638 TYR A N 1
ATOM 4895 C CA . TYR A 1 638 ? -25.422 -21.756 14.902 1.00 52.12 638 TYR A CA 1
ATOM 4896 C C . TYR A 1 638 ? -25.911 -20.944 16.108 1.00 52.12 638 TYR A C 1
ATOM 4898 O O . TYR A 1 638 ? -25.320 -21.071 17.186 1.00 52.12 638 TYR A O 1
ATOM 4906 N N . PRO A 1 639 ? -26.973 -20.125 15.988 1.00 42.34 639 PRO A N 1
ATOM 4907 C CA . PRO A 1 639 ? -27.664 -19.681 17.183 1.00 42.34 639 PRO A CA 1
ATOM 4908 C C . PRO A 1 639 ? -28.116 -20.953 17.900 1.00 42.34 639 PRO A C 1
ATOM 4910 O O . PRO A 1 639 ? -28.726 -21.822 17.272 1.00 42.34 639 PRO A O 1
ATOM 4913 N N . LYS A 1 640 ? -27.774 -21.096 19.187 1.00 35.69 640 LYS A N 1
ATOM 4914 C CA . LYS A 1 640 ? -28.306 -22.171 20.031 1.00 35.69 640 LYS A CA 1
ATOM 4915 C C . LYS A 1 640 ? -29.825 -22.181 19.855 1.00 35.69 640 LYS A C 1
ATOM 4917 O O . LYS A 1 640 ? -30.521 -21.342 20.427 1.00 35.69 640 LYS A O 1
ATOM 4922 N N . LYS A 1 641 ? -30.357 -23.128 19.078 1.00 32.31 641 LYS A N 1
ATOM 4923 C CA . LYS A 1 641 ? -31.746 -23.526 19.251 1.00 32.31 641 LYS A CA 1
ATOM 4924 C C . LYS A 1 641 ? -31.811 -24.121 20.651 1.00 32.31 641 LYS A C 1
ATOM 4926 O O . LYS A 1 641 ? -31.116 -25.086 20.952 1.00 32.31 641 LYS A O 1
ATOM 4931 N N . LYS A 1 642 ? -32.599 -23.480 21.515 1.00 40.72 642 LYS A N 1
ATOM 4932 C CA . LYS A 1 642 ? -33.191 -24.130 22.682 1.00 40.72 642 LYS A CA 1
ATOM 4933 C C . LYS A 1 642 ? -33.811 -25.437 22.195 1.00 40.72 642 LYS A C 1
ATOM 4935 O O . LYS A 1 642 ? -34.771 -25.349 21.444 1.00 40.72 642 LYS A O 1
ATOM 4940 N N . GLU A 1 643 ? -33.240 -26.572 22.581 1.00 36.56 643 GLU A N 1
ATOM 4941 C CA . GLU A 1 643 ? -33.900 -27.875 22.755 1.00 36.56 643 GLU A CA 1
ATOM 4942 C C . GLU A 1 643 ? -32.837 -28.928 23.100 1.00 36.56 643 GLU A C 1
ATOM 4944 O O . GLU A 1 643 ? -32.431 -29.733 22.277 1.00 36.56 643 GLU A O 1
ATOM 4949 N N . GLU A 1 644 ? -32.390 -28.909 24.353 1.00 32.25 644 GLU A N 1
ATOM 4950 C CA . GLU A 1 644 ? -32.158 -30.153 25.090 1.00 32.25 644 GLU A CA 1
ATOM 4951 C C . GLU A 1 644 ? -33.088 -30.071 26.303 1.00 32.25 644 GLU A C 1
ATOM 4953 O O . GLU A 1 644 ? -32.767 -29.502 27.345 1.00 32.25 644 GLU A O 1
ATOM 4958 N N . LYS A 1 645 ? -34.336 -30.498 26.085 1.00 36.47 645 LYS A N 1
ATOM 4959 C CA . LYS A 1 645 ? -35.123 -31.131 27.135 1.00 36.47 645 LYS A CA 1
ATOM 4960 C C . LYS A 1 645 ? -34.859 -32.623 26.981 1.00 36.47 645 LYS A C 1
ATOM 4962 O O . LYS A 1 645 ? -35.472 -33.226 26.107 1.00 36.47 645 LYS A O 1
ATOM 4967 N N . GLU A 1 646 ? -33.994 -33.166 27.822 1.00 30.91 646 GLU A N 1
ATOM 4968 C CA . GLU A 1 646 ? -34.148 -34.507 28.395 1.00 30.91 646 GLU A CA 1
ATOM 4969 C C . GLU A 1 646 ? -33.794 -34.436 29.878 1.00 30.91 646 GLU A C 1
ATOM 4971 O O . GLU A 1 646 ? -32.761 -33.807 30.211 1.00 30.91 646 GLU A O 1
#

Solvent-accessible surface area (backbone atoms only — not comparable to full-atom values): 35063 Å² total; per-residue (Å²): 72,14,43,18,60,34,28,38,61,54,70,76,49,67,74,53,57,78,89,79,39,56,75,30,83,32,70,66,53,43,51,48,39,36,76,71,69,77,43,58,54,42,42,55,29,32,34,30,55,97,86,40,82,41,84,43,30,44,24,30,52,58,54,35,72,51,44,58,76,91,64,50,83,58,89,60,65,39,23,44,68,50,52,51,50,54,52,53,56,31,63,76,73,49,54,71,69,58,40,51,51,40,54,51,44,51,49,53,51,22,51,56,38,37,62,71,64,64,78,64,88,58,77,82,73,56,57,56,47,87,60,48,67,56,53,49,55,55,41,52,50,54,42,50,51,47,51,49,37,38,75,70,66,75,47,51,74,67,55,42,53,51,54,43,51,51,49,53,50,52,48,47,50,55,32,35,56,45,30,58,68,72,53,51,77,83,36,52,70,48,43,38,38,72,13,53,61,46,98,57,51,71,70,55,52,18,31,35,24,30,36,55,35,44,36,33,42,85,87,70,46,71,45,89,75,53,35,70,47,17,66,74,82,44,69,53,77,65,50,47,55,59,53,45,47,14,41,50,45,20,54,50,51,32,66,57,41,43,55,53,23,51,51,49,25,50,44,37,31,64,45,18,46,52,32,26,20,44,44,63,67,59,80,63,86,61,65,45,76,52,38,53,87,71,44,48,96,72,49,48,55,25,64,73,44,44,39,28,15,24,62,44,67,43,59,64,86,92,47,74,69,41,50,56,76,32,64,33,43,70,73,44,20,56,53,48,55,77,40,90,69,55,65,51,49,25,33,35,51,66,62,44,74,32,76,82,30,34,18,24,47,28,60,19,38,33,81,90,75,75,39,71,43,55,61,13,40,55,55,19,44,52,20,20,46,69,53,19,56,56,40,34,47,55,37,52,57,39,62,82,48,34,36,51,75,82,63,76,75,66,84,52,45,63,66,50,50,50,36,59,51,45,64,46,77,47,94,55,57,20,46,62,32,84,50,50,26,37,31,43,66,48,76,60,88,86,47,36,37,40,34,38,43,36,91,92,48,72,48,80,41,83,45,62,80,92,62,55,67,72,59,56,72,68,37,78,46,50,55,53,41,65,43,33,60,57,44,69,36,61,73,63,34,37,76,59,63,28,63,71,57,36,53,52,48,54,42,53,53,50,48,46,49,41,29,78,70,78,39,90,76,67,64,67,37,44,33,51,51,52,34,48,23,47,56,34,29,30,28,67,40,28,56,74,43,96,56,52,63,70,41,77,41,44,66,65,58,52,49,56,49,48,68,71,52,61,96,89,62,52,62,60,41,66,42,78,38,84,37,17,37,71,62,35,27,65,65,48,86,40,56,63,50,19,32,74,72,58,66,35,70,61,44,51,50,54,36,62,76,68,66,64,78,70,81,64,77,30,41,59,40,18,55,76,75,72,46,81,55,46,43,41,83,60,25,51,76,72,77,82,72,89,77,85,87,128

pLDDT: mean 85.54, std 10.16, range [30.91, 95.25]

Organism: NCBI:txid1618342

InterPro domains:
  IPR007066 RNA polymerase Rpb1, domain 3 [PF04983] (1-125)
  IPR007081 RNA polymerase Rpb1, domain 5 [PF04998] (234-587)
  IPR038120 RNA polymerase Rpb1, funnel domain superfamily [G3DSA:1.10.132.30] (120-258)
  IPR042102 RNA polymerase Rpb1, domain 3 superfamily [G3DSA:1.10.274.100] (24-119)
  IPR045867 DNA-directed RNA polymerase, subunit beta-prime [PTHR19376] (87-404)

Radius of gyration: 31.09 Å; Cα contacts (8 Å, |Δi|>4): 1067; chains: 1; bounding box: 78×74×90 Å

Sequence (646 aa):
MGTYYLTSIPKEEQERKEADLRRFGSEEEAVLAHSLGKLGLREKVLVYLNGKPVATSVGRVIFNQALPEFLRFFNDQAGGKQVKSFVAQAIERETEETVAKLIDDIKRLGFKYATTAGISLAVTDGVVPATKSKVLSETEKKAAEVEQNFRRGLITDAERREMTRLAWADATSQLDDLSWNELSDENPIKVMINSGAARATRDQVKQMTGMRGHIVDPTGKFIELPILSNYTEGLSSFEYFVGGRGARKGLVDTALRTADAGYLTRRLVDVAQDVLIREKDCKTEEFITIGREDETLIVSFGRRLLGRTAAENVKVGSKTVVKKNEVVSQEAADLIEKSNLQEVQVRSPLVCESHGGICAACYGVDLGRNLPVELGSPVGLIAAQSIGEPGTQLTLRTKHAGGIAVSTDVTQGLPRVEEIFEARTPKFEGILARQDGKVSVVEEGEKRRLFLVGKEGTDEFDVPFGREILVKDGEKVKMGTQLLAGSLDPKKMVEVVGLAATQKYLVNEALKVYSSQGISLDDIHLEVVVRQMFNKLKVMEAGDTSLIPGQVITETQLKEANDALGKGQKKTKVEHTLLGITKSSLKTESWMAAASFMETTRVLTEAAIS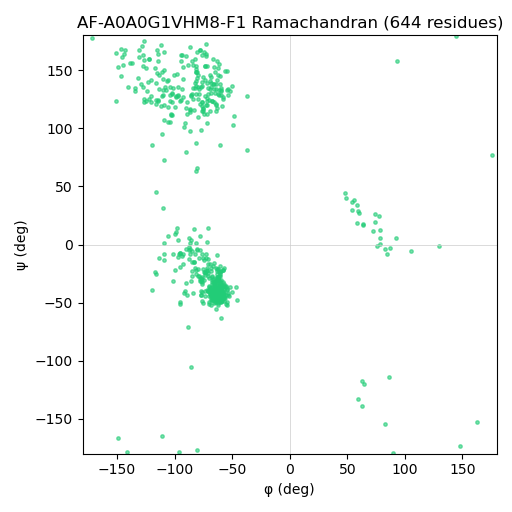GKVDKLLGLKENVIIGRLIPTGERAKVYPKKKEEKE

Mean predicted aligned error: 10.01 Å

Foldseek 3Di:
DLQQLLFDAAPVQVPDDPVPAAEDAALVRLLVCVVVVNFDSRHWHFYQDPNDTDTAGNSQSLLQVLAPPVPPDDGHGQAPVNLVVSLVVCLVPHDPVSSVSSVVSCVVSSVVRVVVLPQDDDLVLLAAFPCQVVLVVVLVVQLVVLVVCVVVVNDDPVCSLVSNLVSQVVSLVVQLVRRLVPRDCSRSLNSCVVSVPDPDDSLLSSQAHNFQFWFAALVRDIDSDTTRDHNSRDGDPVNVVSQVRLLVSLVVLLVVCLVVLVVQLVLLCLLQQQAFAAAAAQPDLDWDKDFQVLDAPPAGSLNLQAQFAFSAQDDQPPDGLAHHLGRQHSVSSVVVRPGPDGIGITAALQRAPDPRHHHQSSLGADPVSRHRDAGQPSLSNVLSCLLRVVLSVLSVVSNVCRTHPPQDPSVCQNVQLQCLQQLHQDPWAWDWAQAWAFWAWDDDPQWIWIWGQHPVGIDIDTDHGPWDFPDDHGDTDHFGDTGTDDDHRLQVCCVTVNDSVSLVSSLSSNQNSCSSSVHHGHSNSSSSSSSLQQQKKAWCFQWPFPDDHRDIAGPVVQCVRQVPDDPPTDRTDIDTDGGRSLVSSCRDLALQSNLVRDPVVVSVVVCVVVVRDGPLLGQVSCVVVVHDGCGHPSNHPPDPDPDDDD